Protein 3MX6 (pdb70)

Radius of gyration: 26.27 Å; Cα contacts (8 Å, |Δi|>4): 1427; chains: 2; bounding box: 50×67×69 Å

Sequence (519 aa):
SMIKIHTEKDFIKMRAAGKLAAETLDFITDHVKPNVTTNSSLNDLCHNFITSHNNAIPAPLNYKGFPKSICTSINHVVCHGIPNDKPLKNGDIVNIDVTVILDGWYGDTSRMYYVGDVAIKPKRLIQVTYDAMMKGIEVVRPGAKLGDIGYAIQSYAEKHNYSVVRDDYTGHGIGRVFHDKPSILNYGRNGTGLTLKEGMFFTVEPMINAGNYDTILSKLDGWTVTTRDKSLSAQFEHTIGVTKDGFEIFTLSPKKLDYPPYGSMIKIHTEKDFIKKMRAAGKLAAETLDFITDHVKPNVTTNSSLNDLCHNFITSHNAIPAPLNYKGFPKSICTSINHVVCHGIPNDKPLKNGDIVNIDVTVILDGWYGDTSRMYYVGDVAIKKPKRLIQVTYDAMMKGIEVVRPGAKLGDIGYAIQSYAEKHNYSVVRDYTGHGIGRVFHDKPSILNYGRNGTGLTLKKEGMFFTVEPMINAGNYDDTILSKLDGWTVTTRDKSLSAQFEHTIGVTKDGFEIFTLSPKKLDYPPY

Organism: Rickettsia prowazekii (strain Madrid E) (NCBI:txid272947)

CATH classification: 3.90.230.10

InterPro domains:
  IPR000994 Peptidase M24 [PF00557] (13-241)
  IPR001714 Peptidase M24, methionine aminopeptidase [PR00599] (68-81)
  IPR001714 Peptidase M24, methionine aminopeptidase [PR00599] (90-106)
  IPR001714 Peptidase M24, methionine aminopeptidase [PR00599] (160-172)
  IPR001714 Peptidase M24, methionine aminopeptidase [PR00599] (191-203)
  IPR002467 Peptidase M24A, methionine aminopeptidase, subfamily 1 [MF_01974] (3-250)
  IPR002467 Peptidase M24A, methionine aminopeptidase, subfamily 1 [PS00680] (166-184)
  IPR002467 Peptidase M24A, methionine aminopeptidase, subfamily 1 [TIGR00500] (3-249)
  IPR002467 Peptidase M24A, methionine aminopeptidase, subfamily 1 [cd01086] (13-249)
  IPR036005 Creatinase/aminopeptidase-like [G3DSA:3.90.230.10] (7-256)
  IPR036005 Creatinase/aminopeptidase-like [SSF55920] (3-252)

Nearest PDB structures (foldseek):
  3mr1-assembly2_B  TM=1.001E+00  e=4.201E-50  Rickettsia prowazekii
  5ypj-assembly1_A  TM=9.781E-01  e=6.450E-33  Mycobacterium tuberculosis H37Ra
  9f1d-assembly1_EA  TM=9.764E-01  e=9.109E-33  Homo sapiens
  4fli-assembly1_A  TM=9.781E-01  e=4.304E-32  Homo sapiens
  4u6w-assembly1_A  TM=9.760E-01  e=3.622E-32  Homo sapiens

Foldseek 3Di:
DPFDFADPVLVVVLLVQQQLQLVLVVVLQVVQEFFDFLQNSQVSSQCSQVVVVKAQPQPCPVYQPTRWAKAKWQFQTQHHTDNDTDHQAIKIKIWTWIADPLFIHTWIAIHHHHDHDDVVQVQRVLQLVLLVQLQFQFAFFWFLQSSLCSSQVSQVVVVKHWAFPAFKAWTGSDRHHDDTRGNHHDGPDHDTDDARTKIKRKIKIFNHYRDWDADPPPRGTIGHPVSTTIDIIMWIWGHHNGHIDTSNQNPVNPSHPPD/DDDFDFADPVLVVVLLVQQQLQLVLVVVLQVVQEFFDFLQVSQVSSQCSQVVVVKAQPQPCPVYQPTRWAKAKWQFQTQHHTDNDTDHQQIKIKIWTWIADPLFIWIKIAIHHYHDHDDVVQVQRVLQLVLLVQLQFVFAFFFFLQSSLCSSQVSQVVVVKGWAFPAFKAWTTSDRHHDDTRGNHHDGPDHDTDDARTKIKRKIKIFNHYRDWDADPPNRGTIGHPVSTTIYIIMWIWGHHNGHIDTSNQNPVNPSHDPD

Structure (mmCIF, N/CA/C/O backbone):
data_3MX6
#
_entry.id   3MX6
#
_cell.length_a   50.370
_cell.length_b   67.550
_cell.length_c   80.890
_cell.angle_alpha   90.000
_cell.angle_beta   97.429
_cell.angle_gamma   90.000
#
_symmetry.space_group_name_H-M   'P 1 21 1'
#
loop_
_entity.id
_entity.type
_entity.pdbx_description
1 polymer 'Methionine aminopeptidase'
2 non-polymer 'SODIUM ION'
3 non-polymer METHIONINE
4 non-polymer 'FE (III) ION'
5 water water
#
loop_
_atom_site.group_PDB
_atom_site.id
_atom_site.type_symbol
_atom_site.label_atom_id
_atom_site.label_alt_id
_atom_site.label_comp_id
_atom_site.label_asym_id
_atom_site.label_entity_id
_atom_site.label_seq_id
_atom_site.pdbx_PDB_ins_code
_atom_site.Cartn_x
_atom_site.Cartn_y
_atom_site.Cartn_z
_atom_site.occupancy
_atom_site.B_iso_or_equiv
_atom_site.auth_seq_id
_atom_site.auth_comp_id
_atom_site.auth_asym_id
_atom_site.auth_atom_id
_atom_site.pdbx_PDB_model_num
ATOM 1 N N . SER A 1 4 ? 29.758 16.206 45.03 1 68.422 0 SER A N 1
ATOM 2 C CA . SER A 1 4 ? 28.405 15.738 44.733 1 68.334 0 SER A CA 1
ATOM 3 C C . SER A 1 4 ? 28.345 15.164 43.32 1 61.283 0 SER A C 1
ATOM 4 O O . SER A 1 4 ? 28.908 15.748 42.396 1 59.716 0 SER A O 1
ATOM 7 N N . MET A 1 5 ? 27.649 14.028 43.165 1 52.467 1 MET A N 1
ATOM 8 C CA . MET A 1 5 ? 27.549 13.342 41.885 1 52.036 1 MET A CA 1
ATOM 9 C C . MET A 1 5 ? 26.33 13.782 41.071 1 42.539 1 MET A C 1
ATOM 10 O O . MET A 1 5 ? 26.019 13.184 40.041 1 40.22 1 MET A O 1
ATOM 15 N N . ILE A 1 6 ? 25.634 14.821 41.552 1 36.922 2 ILE A N 1
ATOM 16 C CA . ILE A 1 6 ? 24.589 15.476 40.783 1 28.124 2 ILE A CA 1
ATOM 17 C C . ILE A 1 6 ? 25.23 16.376 39.73 1 24.857 2 ILE A C 1
ATOM 18 O O . ILE A 1 6 ? 26.015 17.264 40.067 1 24.046 2 ILE A O 1
ATOM 23 N N . LYS A 1 7 ? 24.854 16.156 38.467 1 23.924 3 LYS A N 1
ATOM 24 C CA . LYS A 1 7 ? 25.423 16.895 37.354 1 23.134 3 LYS A CA 1
ATOM 25 C C . LYS A 1 7 ? 25.01 18.366 37.372 1 20.841 3 LYS A C 1
ATOM 26 O O . LYS A 1 7 ? 23.837 18.691 37.582 1 20.137 3 LYS A O 1
ATOM 32 N N . ILE A 1 8 ? 26.004 19.233 37.138 1 18.453 4 ILE A N 1
ATOM 33 C CA . ILE A 1 8 ? 25.819 20.669 37.027 1 17.267 4 ILE A CA 1
ATOM 34 C C . ILE A 1 8 ? 25.979 21.062 35.561 1 17.452 4 ILE A C 1
ATOM 35 O O . ILE A 1 8 ? 27.047 20.88 34.988 1 17.054 4 ILE A O 1
ATOM 40 N N . HIS A 1 9 ? 24.904 21.608 34.983 1 14.176 5 HIS A N 1
ATOM 41 C CA . HIS A 1 9 ? 24.835 21.968 33.577 1 15.324 5 HIS A CA 1
ATOM 42 C C . HIS A 1 9 ? 25.098 23.458 33.378 1 15.308 5 HIS A C 1
ATOM 43 O O . HIS A 1 9 ? 24.923 24.246 34.306 1 17.283 5 HIS A O 1
ATOM 50 N N . THR A 1 10 ? 25.517 23.839 32.163 1 15.964 6 THR A N 1
ATOM 51 C CA . THR A 1 10 ? 25.693 25.242 31.812 1 17.969 6 THR A CA 1
ATOM 52 C C . THR A 1 10 ? 24.664 25.689 30.774 1 17.009 6 THR A C 1
ATOM 53 O O . THR A 1 10 ? 23.85 24.888 30.318 1 15.253 6 THR A O 1
ATOM 57 N N . GLU A 1 11 ? 24.701 26.983 30.423 1 17.97 7 GLU A N 1
ATOM 58 C CA . GLU A 1 11 ? 23.687 27.601 29.577 1 16.937 7 GLU A CA 1
ATOM 59 C C . GLU A 1 11 ? 23.492 26.877 28.245 1 16.084 7 GLU A C 1
ATOM 60 O O . GLU A 1 11 ? 22.369 26.784 27.758 1 16.274 7 GLU A O 1
ATOM 66 N N . LYS A 1 12 ? 24.574 26.347 27.662 1 15.722 8 LYS A N 1
ATOM 67 C CA . LYS A 1 12 ? 24.467 25.627 26.401 1 15.807 8 LYS A CA 1
ATOM 68 C C . LYS A 1 12 ? 23.528 24.431 26.544 1 15.5 8 LYS A C 1
ATOM 69 O O . LYS A 1 12 ? 22.797 24.107 25.61 1 16.28 8 LYS A O 1
ATOM 75 N N . ASP A 1 13 ? 23.541 23.809 27.732 1 13.265 9 ASP A N 1
ATOM 76 C CA . ASP A 1 13 ? 22.711 22.647 28.018 1 12.837 9 ASP A CA 1
ATOM 77 C C . ASP A 1 13 ? 21.268 23.075 28.275 1 13.211 9 ASP A C 1
ATOM 78 O O . ASP A 1 13 ? 20.332 22.367 27.905 1 13.768 9 ASP A O 1
ATOM 83 N N . PHE A 1 14 ? 21.096 24.241 28.914 1 11.969 10 PHE A N 1
ATOM 84 C CA . PHE A 1 14 ? 19.773 24.813 29.098 1 11.686 10 PHE A CA 1
ATOM 85 C C . PHE A 1 14 ? 19.081 25.022 27.754 1 11.794 10 PHE A C 1
ATOM 86 O O . PHE A 1 14 ? 17.875 24.821 27.642 1 11.766 10 PHE A O 1
ATOM 94 N N . ILE A 1 15 ? 19.837 25.473 26.743 1 11.484 11 ILE A N 1
ATOM 95 C CA . ILE A 1 15 ? 19.266 25.731 25.432 1 11.197 11 ILE A CA 1
ATOM 96 C C . ILE A 1 15 ? 18.691 24.444 24.852 1 10.345 11 ILE A C 1
ATOM 97 O O . ILE A 1 15 ? 17.578 24.441 24.332 1 9.911 11 ILE A O 1
ATOM 102 N N . LYS A 1 16 ? 19.459 23.359 24.967 1 12.029 12 LYS A N 1
ATOM 103 C CA . LYS A 1 16 ? 19.045 22.053 24.477 1 13.511 12 LYS A CA 1
ATOM 104 C C . LYS A 1 16 ? 17.812 21.527 25.215 1 12.764 12 LYS A C 1
ATOM 105 O O . LYS A 1 16 ? 16.927 20.92 24.602 1 12.401 12 LYS A O 1
ATOM 111 N N . MET A 1 17 ? 17.754 21.768 26.533 1 11.464 13 MET A N 1
ATOM 112 C CA . MET A 1 17 ? 16.653 21.267 27.344 1 11.174 13 MET A CA 1
ATOM 113 C C . MET A 1 17 ? 15.37 22.053 27.091 1 10.736 13 MET A C 1
ATOM 114 O O . MET A 1 17 ? 14.28 21.484 27.134 1 11.275 13 MET A O 1
ATOM 119 N N . ARG A 1 18 ? 15.492 23.353 26.797 1 11.742 14 ARG A N 1
ATOM 120 C CA . ARG A 1 18 ? 14.341 24.136 26.366 1 11.062 14 ARG A CA 1
ATOM 121 C C . ARG A 1 18 ? 13.688 23.545 25.116 1 11.215 14 ARG A C 1
ATOM 122 O O . ARG A 1 18 ? 12.462 23.487 25.017 1 12.043 14 ARG A O 1
ATOM 130 N N . ALA A 1 19 ? 14.518 23.11 24.16 1 10.502 15 ALA A N 1
ATOM 131 C CA . ALA A 1 19 ? 14.022 22.583 22.899 1 11.02 15 ALA A CA 1
ATOM 132 C C . ALA A 1 19 ? 13.351 21.221 23.085 1 10.002 15 ALA A C 1
ATOM 133 O O . ALA A 1 19 ? 12.273 20.976 22.541 1 10.924 15 ALA A O 1
ATOM 135 N N . ALA A 1 20 ? 13.993 20.332 23.851 1 10.175 16 ALA A N 1
ATOM 136 C CA . ALA A 1 20 ? 13.41 19.023 24.122 1 9.439 16 ALA A CA 1
ATOM 137 C C . ALA A 1 20 ? 12.1 19.149 24.908 1 9.157 16 ALA A C 1
ATOM 138 O O . ALA A 1 20 ? 11.111 18.492 24.585 1 8.782 16 ALA A O 1
ATOM 140 N N . GLY A 1 21 ? 12.099 19.995 25.946 1 8.558 17 GLY A N 1
ATOM 141 C CA . GLY A 1 21 ? 10.901 20.213 26.742 1 8.616 17 GLY A CA 1
ATOM 142 C C . GLY A 1 21 ? 9.736 20.831 25.972 1 8.774 17 GLY A C 1
ATOM 143 O O . GLY A 1 21 ? 8.575 20.471 26.182 1 7.276 17 GLY A O 1
ATOM 144 N N . LYS A 1 22 ? 10.055 21.766 25.067 1 10.114 18 LYS A N 1
ATOM 145 C CA . LYS A 1 22 ? 9.035 22.4 24.251 1 9.709 18 LYS A CA 1
ATOM 146 C C . LYS A 1 22 ? 8.334 21.359 23.382 1 8.67 18 LYS A C 1
ATOM 147 O O . LYS A 1 22 ? 7.109 21.345 23.293 1 9.356 18 LYS A O 1
ATOM 153 N N . LEU A 1 23 ? 9.124 20.493 22.737 1 8.469 19 LEU A N 1
ATOM 154 C CA . LEU A 1 23 ? 8.58 19.447 21.886 1 8.086 19 LEU A CA 1
ATOM 155 C C . LEU A 1 23 ? 7.71 18.467 22.67 1 7.442 19 LEU A C 1
ATOM 156 O O . LEU A 1 23 ? 6.634 18.085 22.213 1 8.593 19 LEU A O 1
ATOM 161 N N . ALA A 1 24 ? 8.146 18.108 23.878 1 8.084 20 ALA A N 1
ATOM 162 C CA . ALA A 1 24 ? 7.341 17.251 24.737 1 7.392 20 ALA A CA 1
ATOM 163 C C . ALA A 1 24 ? 6.002 17.915 25.057 1 7.407 20 ALA A C 1
ATOM 164 O O . ALA A 1 24 ? 4.956 17.28 24.987 1 7.218 20 ALA A O 1
ATOM 166 N N . ALA A 1 25 ? 6.046 19.215 25.375 1 7.214 21 ALA A N 1
ATOM 167 C CA . ALA A 1 25 ? 4.847 19.963 25.699 1 7.632 21 ALA A CA 1
ATOM 168 C C . ALA A 1 25 ? 3.947 20.131 24.48 1 8.045 21 ALA A C 1
ATOM 169 O O . ALA A 1 25 ? 2.722 20.052 24.602 1 7.844 21 ALA A O 1
ATOM 171 N N . GLU A 1 26 ? 4.554 20.334 23.303 1 8.461 22 GLU A N 1
ATOM 172 C CA . GLU A 1 26 ? 3.798 20.407 22.06 1 8.415 22 GLU A CA 1
ATOM 173 C C . GLU A 1 26 ? 3.08 19.093 21.746 1 8.537 22 GLU A C 1
ATOM 174 O O . GLU A 1 26 ? 1.985 19.102 21.189 1 7.9 22 GLU A O 1
ATOM 180 N N . THR A 1 27 ? 3.683 17.961 22.13 1 8.127 23 THR A N 1
ATOM 181 C CA . THR A 1 27 ? 3.042 16.663 21.956 1 8.941 23 THR A CA 1
ATOM 182 C C . THR A 1 27 ? 1.748 16.594 22.758 1 7.974 23 THR A C 1
ATOM 183 O O . THR A 1 27 ? 0.728 16.169 22.23 1 8.317 23 THR A O 1
ATOM 187 N N . LEU A 1 28 ? 1.797 17.047 24.017 1 8.203 24 LEU A N 1
ATOM 188 C CA . LEU A 1 28 ? 0.62 17.076 24.87 1 7.76 24 LEU A CA 1
ATOM 189 C C . LEU A 1 28 ? -0.415 18.105 24.407 1 7.225 24 LEU A C 1
ATOM 190 O O . LEU A 1 28 ? -1.607 17.863 24.528 1 8.571 24 LEU A O 1
ATOM 195 N N . ASP A 1 29 ? 0.02 19.252 23.868 1 7.68 25 ASP A N 1
ATOM 196 C CA . ASP A 1 29 ? -0.943 20.182 23.283 1 8.116 25 ASP A CA 1
ATOM 197 C C . ASP A 1 29 ? -1.711 19.499 22.147 1 8.029 25 ASP A C 1
ATOM 198 O O . ASP A 1 29 ? -2.95 19.575 22.061 1 8.914 25 ASP A O 1
ATOM 203 N N . PHE A 1 30 ? -0.95 18.843 21.261 1 7.833 26 PHE A N 1
ATOM 204 C CA . PHE A 1 30 ? -1.502 18.164 20.095 1 8.793 26 PHE A CA 1
ATOM 205 C C . PHE A 1 30 ? -2.526 17.077 20.417 1 8.098 26 PHE A C 1
ATOM 206 O O . PHE A 1 30 ? -3.57 16.98 19.759 1 8.547 26 PHE A O 1
ATOM 214 N N . ILE A 1 31 ? -2.234 16.25 21.432 1 7.82 27 ILE A N 1
ATOM 215 C CA . ILE A 1 31 ? -3.087 15.113 21.75 1 7.362 27 ILE A CA 1
ATOM 216 C C . ILE A 1 31 ? -4.433 15.523 22.352 1 8.884 27 ILE A C 1
ATOM 217 O O . ILE A 1 31 ? -5.396 14.758 22.304 1 9.329 27 ILE A O 1
ATOM 222 N N . THR A 1 32 ? -4.491 16.733 22.928 1 8.961 28 THR A N 1
ATOM 223 C CA . THR A 1 32 ? -5.666 17.196 23.647 1 10.474 28 THR A CA 1
ATOM 224 C C . THR A 1 32 ? -6.974 16.885 22.922 1 11.69 28 THR A C 1
ATOM 225 O O . THR A 1 32 ? -7.856 16.262 23.504 1 11.57 28 THR A O 1
ATOM 229 N N . ASP A 1 33 ? -7.076 17.307 21.652 1 13.995 29 ASP A N 1
ATOM 230 C CA . ASP A 1 33 ? -8.322 17.211 20.905 1 17.119 29 ASP A CA 1
ATOM 231 C C . ASP A 1 33 ? -8.742 15.777 20.586 1 17.266 29 ASP A C 1
ATOM 232 O O . ASP A 1 33 ? -9.897 15.54 20.234 1 19.41 29 ASP A O 1
ATOM 237 N N . HIS A 1 34 ? -7.813 14.824 20.735 1 12.752 30 HIS A N 1
ATOM 238 C CA . HIS A 1 34 ? -8.085 13.43 20.434 1 11.934 30 HIS A CA 1
ATOM 239 C C . HIS A 1 34 ? -8.594 12.606 21.615 1 12.374 30 HIS A C 1
ATOM 240 O O . HIS A 1 34 ? -9.02 11.472 21.431 1 14.76 30 HIS A O 1
ATOM 247 N N . VAL A 1 35 ? -8.537 13.172 22.824 1 10.649 31 VAL A N 1
ATOM 248 C CA . VAL A 1 35 ? -8.987 12.488 24.021 1 10.671 31 VAL A CA 1
ATOM 249 C C . VAL A 1 35 ? -10.502 12.637 24.104 1 13.853 31 VAL A C 1
ATOM 250 O O . VAL A 1 35 ? -11.002 13.704 24.452 1 16.127 31 VAL A O 1
ATOM 254 N N . LYS A 1 36 ? -11.209 11.563 23.75 1 13.473 32 LYS A N 1
ATOM 255 C CA . LYS A 1 36 ? -12.66 11.558 23.72 1 15.869 32 LYS A CA 1
ATOM 256 C C . LYS A 1 36 ? -13.171 10.192 24.158 1 15.663 32 LYS A C 1
ATOM 257 O O . LYS A 1 36 ? -12.434 9.211 24.132 1 14.699 32 LYS A O 1
ATOM 263 N N . PRO A 1 37 ? -14.45 10.078 24.573 1 14.534 33 PRO A N 1
ATOM 264 C CA . PRO A 1 37 ? -15.045 8.774 24.821 1 14.407 33 PRO A CA 1
ATOM 265 C C . PRO A 1 37 ? -14.927 7.849 23.616 1 13.589 33 PRO A C 1
ATOM 266 O O . PRO A 1 37 ? -15.069 8.303 22.482 1 14.471 33 PRO A O 1
ATOM 270 N N . ASN A 1 38 ? -14.635 6.577 23.901 1 14.722 34 ASN A N 1
ATOM 271 C CA . ASN A 1 38 ? -14.54 5.5 22.925 1 17.194 34 ASN A CA 1
ATOM 272 C C . ASN A 1 38 ? -13.244 5.464 22.119 1 16.536 34 ASN A C 1
ATOM 273 O O . ASN A 1 38 ? -13.1 4.615 21.244 1 23.029 34 ASN A O 1
ATOM 278 N N . VAL A 1 39 ? -12.303 6.363 22.427 1 14.6 35 VAL A N 1
ATOM 279 C CA . VAL A 1 39 ? -10.957 6.294 21.883 1 13.645 35 VAL A CA 1
ATOM 280 C C . VAL A 1 39 ? -10.158 5.368 22.795 1 11.396 35 VAL A C 1
ATOM 281 O O . VAL A 1 39 ? -10.328 5.412 24.012 1 11.918 35 VAL A O 1
ATOM 285 N N . THR A 1 40 ? -9.281 4.543 22.216 1 11.085 36 THR A N 1
ATOM 286 C CA . THR A 1 40 ? -8.398 3.713 23.017 1 10.924 36 THR A CA 1
ATOM 287 C C . THR A 1 40 ? -7.075 4.421 23.3 1 9.87 36 THR A C 1
ATOM 288 O O . THR A 1 40 ? -6.637 5.277 22.528 1 9.573 36 THR A O 1
ATOM 292 N N . THR A 1 41 ? -6.428 4.041 24.406 1 8.935 37 THR A N 1
ATOM 293 C CA . THR A 1 41 ? -5.101 4.573 24.692 1 9.259 37 THR A CA 1
ATOM 294 C C . THR A 1 41 ? -4.096 4.127 23.636 1 7.81 37 THR A C 1
ATOM 295 O O . THR A 1 41 ? -3.123 4.829 23.377 1 7.095 37 THR A O 1
ATOM 299 N N . ASN A 1 42 ? -4.316 2.957 23.023 1 8.331 38 ASN A N 1
ATOM 300 C CA . ASN A 1 42 ? -3.476 2.542 21.906 1 8.244 38 ASN A CA 1
ATOM 301 C C . ASN A 1 42 ? -3.51 3.531 20.742 1 8.814 38 ASN A C 1
ATOM 302 O O . ASN A 1 42 ? -2.466 3.825 20.159 1 8.855 38 ASN A O 1
ATOM 307 N N . SER A 1 43 ? -4.693 4.058 20.408 1 9.101 39 SER A N 1
ATOM 308 C CA A SER A 1 43 ? -4.786 5.076 19.373 0.3 9.274 39 SER A CA 1
ATOM 309 C CA B SER A 1 43 ? -4.805 5.088 19.385 0.7 9.497 39 SER A CA 1
ATOM 310 C C . SER A 1 43 ? -4.025 6.343 19.762 1 9.573 39 SER A C 1
ATOM 311 O O . SER A 1 43 ? -3.375 6.949 18.913 1 10.027 39 SER A O 1
ATOM 316 N N . LEU A 1 44 ? -4.11 6.736 21.043 1 9.43 40 LEU A N 1
ATOM 317 C CA . LEU A 1 44 ? -3.401 7.918 21.513 1 7.74 40 LEU A CA 1
ATOM 318 C C . LEU A 1 44 ? -1.887 7.708 21.458 1 7.415 40 LEU A C 1
ATOM 319 O O . LEU A 1 44 ? -1.146 8.623 21.111 1 7.065 40 LEU A O 1
ATOM 324 N N . ASN A 1 45 ? -1.431 6.501 21.81 1 7.209 41 ASN A N 1
ATOM 325 C CA . ASN A 1 45 ? -0.023 6.153 21.684 1 7.05 41 ASN A CA 1
ATOM 326 C C . ASN A 1 45 ? 0.502 6.323 20.257 1 7.818 41 ASN A C 1
ATOM 327 O O . ASN A 1 45 ? 1.58 6.874 20.041 1 7.905 41 ASN A O 1
ATOM 332 N N . ASP A 1 46 ? -0.273 5.87 19.268 1 8.049 42 ASP A N 1
ATOM 333 C CA . ASP A 1 46 ? 0.152 5.942 17.88 1 8.104 42 ASP A CA 1
ATOM 334 C C . ASP A 1 46 ? 0.19 7.392 17.397 1 8.007 42 ASP A C 1
ATOM 335 O O . ASP A 1 46 ? 1.114 7.784 16.69 1 8.439 42 ASP A O 1
ATOM 340 N N . LEU A 1 47 ? -0.805 8.19 17.814 1 7.394 43 LEU A N 1
ATOM 341 C CA . LEU A 1 47 ? -0.827 9.607 17.493 1 7.737 43 LEU A CA 1
ATOM 342 C C . LEU A 1 47 ? 0.409 10.323 18.029 1 7.316 43 LEU A C 1
ATOM 343 O O . LEU A 1 47 ? 1.051 11.074 17.295 1 7.908 43 LEU A O 1
ATOM 348 N N . CYS A 1 48 ? 0.759 10.061 19.293 1 7.148 44 CYS A N 1
ATOM 349 C CA . CYS A 1 48 ? 1.92 10.68 19.916 1 6.619 44 CYS A CA 1
ATOM 350 C C . CYS A 1 48 ? 3.22 10.184 19.29 1 6.979 44 CYS A C 1
ATOM 351 O O . CYS A 1 48 ? 4.133 10.977 19.063 1 6.949 44 CYS A O 1
ATOM 354 N N . HIS A 1 49 ? 3.295 8.871 19.027 1 6.889 45 HIS A N 1
ATOM 355 C CA . HIS A 1 49 ? 4.49 8.292 18.426 1 7.251 45 HIS A CA 1
ATOM 356 C C . HIS A 1 49 ? 4.845 9.008 17.122 1 8.056 45 HIS A C 1
ATOM 357 O O . HIS A 1 49 ? 5.981 9.433 16.925 1 8.502 45 HIS A O 1
ATOM 364 N N . ASN A 1 50 ? 3.857 9.144 16.235 1 8.707 46 ASN A N 1
ATOM 365 C CA . ASN A 1 50 ? 4.102 9.701 14.914 1 10.307 46 ASN A CA 1
ATOM 366 C C . ASN A 1 50 ? 4.357 11.205 14.987 1 9.614 46 ASN A C 1
ATOM 367 O O . ASN A 1 50 ? 5.126 11.733 14.191 1 12.239 46 ASN A O 1
ATOM 372 N N . PHE A 1 51 ? 3.747 11.886 15.967 1 9.367 47 PHE A N 1
ATOM 373 C CA . PHE A 1 51 ? 4.045 13.289 16.205 1 9.274 47 PHE A CA 1
ATOM 374 C C . PHE A 1 51 ? 5.51 13.448 16.599 1 9.28 47 PHE A C 1
ATOM 375 O O . PHE A 1 51 ? 6.224 14.277 16.04 1 9.403 47 PHE A O 1
ATOM 383 N N . ILE A 1 52 ? 5.952 12.651 17.573 1 8.687 48 ILE A N 1
ATOM 384 C CA . ILE A 1 52 ? 7.319 12.748 18.064 1 8.506 48 ILE A CA 1
ATOM 385 C C . ILE A 1 52 ? 8.337 12.499 16.951 1 9.388 48 ILE A C 1
ATOM 386 O O . ILE A 1 52 ? 9.25 13.3 16.75 1 8.885 48 ILE A O 1
ATOM 391 N N . THR A 1 53 ? 8.175 11.393 16.215 1 9.907 49 THR A N 1
ATOM 392 C CA . THR A 1 53 ? 9.165 10.999 15.222 1 10.466 49 THR A CA 1
ATOM 393 C C . THR A 1 53 ? 9.176 11.945 14.023 1 10.608 49 THR A C 1
ATOM 394 O O . THR A 1 53 ? 10.229 12.17 13.429 1 11.05 49 THR A O 1
ATOM 398 N N . SER A 1 54 ? 8.019 12.545 13.707 1 10.648 50 SER A N 1
ATOM 399 C CA . SER A 1 54 ? 7.923 13.467 12.581 1 10.476 50 SER A CA 1
ATOM 400 C C . SER A 1 54 ? 8.562 14.812 12.915 1 11.712 50 SER A C 1
ATOM 401 O O . SER A 1 54 ? 8.737 15.653 12.029 1 12.864 50 SER A O 1
ATOM 404 N N . HIS A 1 55 ? 8.886 15.014 14.205 1 11.51 51 HIS A N 1
ATOM 405 C CA . HIS A 1 55 ? 9.618 16.184 14.66 1 12.761 51 HIS A CA 1
ATOM 406 C C . HIS A 1 55 ? 11.069 15.846 15.003 1 13.279 51 HIS A C 1
ATOM 407 O O . HIS A 1 55 ? 11.679 16.524 15.826 1 13.679 51 HIS A O 1
ATOM 414 N N . ASN A 1 56 ? 11.602 14.795 14.358 1 12.111 52 ASN A N 1
ATOM 415 C CA A ASN A 1 56 ? 13.021 14.484 14.438 0.5 13.917 52 ASN A CA 1
ATOM 416 C CA B ASN A 1 56 ? 13 14.398 14.426 0.5 13.975 52 ASN A CA 1
ATOM 417 C C . ASN A 1 56 ? 13.472 14.116 15.849 1 13.476 52 ASN A C 1
ATOM 418 O O . ASN A 1 56 ? 14.607 14.417 16.224 1 14.711 52 ASN A O 1
ATOM 427 N N . ALA A 1 57 ? 12.586 13.47 16.611 1 12.02 53 ALA A N 1
ATOM 428 C CA . ALA A 1 57 ? 12.86 13.097 17.985 1 10.733 53 ALA A CA 1
ATOM 429 C C . ALA A 1 57 ? 12.494 11.631 18.217 1 10.412 53 ALA A C 1
ATOM 430 O O . ALA A 1 57 ? 11.861 10.996 17.373 1 10.131 53 ALA A O 1
ATOM 432 N N . ILE A 1 58 ? 12.932 11.117 19.371 1 11.205 54 ILE A N 1
ATOM 433 C CA . ILE A 1 58 ? 12.685 9.751 19.797 1 11.613 54 ILE A CA 1
ATOM 434 C C . ILE A 1 58 ? 11.768 9.715 21.015 1 10.866 54 ILE A C 1
ATOM 435 O O . ILE A 1 58 ? 11.934 10.506 21.94 1 10.438 54 ILE A O 1
ATOM 440 N N . PRO A 1 59 ? 10.767 8.808 21.058 1 10.304 55 PRO A N 1
ATOM 441 C CA . PRO A 1 59 ? 10.021 8.56 22.281 1 9.775 55 PRO A CA 1
ATOM 442 C C . PRO A 1 59 ? 10.827 7.729 23.273 1 9.161 55 PRO A C 1
ATOM 443 O O . PRO A 1 59 ? 11.008 6.526 23.095 1 8.537 55 PRO A O 1
ATOM 447 N N . ALA A 1 60 ? 11.267 8.389 24.346 1 8.828 56 ALA A N 1
ATOM 448 C CA . ALA A 1 60 ? 12.125 7.764 25.335 1 8.741 56 ALA A CA 1
ATOM 449 C C . ALA A 1 60 ? 11.533 6.497 25.959 1 8.67 56 ALA A C 1
ATOM 450 O O . ALA A 1 60 ? 12.291 5.583 26.279 1 8.727 56 ALA A O 1
ATOM 452 N N . PRO A 1 61 ? 10.202 6.399 26.21 1 7.731 57 PRO A N 1
ATOM 453 C CA . PRO A 1 61 ? 9.649 5.203 26.836 1 7.722 57 PRO A CA 1
ATOM 454 C C . PRO A 1 61 ? 9.778 3.923 26.016 1 6.975 57 PRO A C 1
ATOM 455 O O . PRO A 1 61 ? 9.771 2.835 26.591 1 7.645 57 PRO A O 1
ATOM 459 N N . LEU A 1 62 ? 9.892 4.05 24.688 1 7.365 58 LEU A N 1
ATOM 460 C CA . LEU A 1 62 ? 9.818 2.89 23.809 1 7.403 58 LEU A CA 1
ATOM 461 C C . LEU A 1 62 ? 10.998 1.945 24.041 1 7.737 58 LEU A C 1
ATOM 462 O O . LEU A 1 62 ? 12.157 2.295 23.788 1 7.726 58 LEU A O 1
ATOM 467 N N . ASN A 1 63 ? 10.662 0.753 24.556 1 8.252 59 ASN A N 1
ATOM 468 C CA . ASN A 1 63 ? 11.604 -0.266 25.002 1 8.942 59 ASN A CA 1
ATOM 469 C C . ASN A 1 63 ? 12.566 0.171 26.107 1 8.826 59 ASN A C 1
ATOM 470 O O . ASN A 1 63 ? 13.615 -0.448 26.301 1 8.842 59 ASN A O 1
ATOM 475 N N . TYR A 1 64 ? 12.203 1.222 26.855 1 8.347 60 TYR A N 1
ATOM 476 C CA . TYR A 1 64 ? 12.925 1.573 28.064 1 8.477 60 TYR A CA 1
ATOM 477 C C . TYR A 1 64 ? 12.687 0.511 29.132 1 8.478 60 TYR A C 1
ATOM 478 O O . TYR A 1 64 ? 11.563 0.317 29.579 1 7.184 60 TYR A O 1
ATOM 487 N N . LYS A 1 65 ? 13.748 -0.232 29.479 1 8.935 61 LYS A N 1
ATOM 488 C CA . LYS A 1 65 ? 13.62 -1.37 30.371 1 10.648 61 LYS A CA 1
ATOM 489 C C . LYS A 1 65 ? 12.495 -2.31 29.925 1 10.339 61 LYS A C 1
ATOM 490 O O . LYS A 1 65 ? 11.809 -2.921 30.749 1 11.551 61 LYS A O 1
ATOM 496 N N . GLY A 1 66 ? 12.33 -2.434 28.603 1 9.981 62 GLY A N 1
ATOM 497 C CA . GLY A 1 66 ? 11.322 -3.303 28.018 1 9.321 62 GLY A CA 1
ATOM 498 C C . GLY A 1 66 ? 9.908 -2.739 27.878 1 9.873 62 GLY A C 1
ATOM 499 O O . GLY A 1 66 ? 9.029 -3.438 27.377 1 9.797 62 GLY A O 1
ATOM 500 N N . PHE A 1 67 ? 9.678 -1.491 28.307 1 9.139 63 PHE A N 1
ATOM 501 C CA . PHE A 1 67 ? 8.355 -0.885 28.181 1 8.573 63 PHE A CA 1
ATOM 502 C C . PHE A 1 67 ? 7.862 -0.956 26.738 1 8.6 63 PHE A C 1
ATOM 503 O O . PHE A 1 67 ? 8.596 -0.637 25.808 1 8.739 63 PHE A O 1
ATOM 511 N N . PRO A 1 68 ? 6.626 -1.453 26.49 1 8.978 64 PRO A N 1
ATOM 512 C CA . PRO A 1 68 ? 6.217 -1.828 25.141 1 8.573 64 PRO A CA 1
ATOM 513 C C . PRO A 1 68 ? 5.59 -0.742 24.263 1 7.84 64 PRO A C 1
ATOM 514 O O . PRO A 1 68 ? 5.171 -1.047 23.147 1 7.559 64 PRO A O 1
ATOM 518 N N . LYS A 1 69 ? 5.503 0.502 24.751 1 7.314 65 LYS A N 1
ATOM 519 C CA . LYS A 1 69 ? 4.831 1.57 24.023 1 7.379 65 LYS A CA 1
ATOM 520 C C . LYS A 1 69 ? 5.619 2.874 24.101 1 7.557 65 LYS A C 1
ATOM 521 O O . LYS A 1 69 ? 6.691 2.914 24.704 1 7.625 65 LYS A O 1
ATOM 527 N N . SER A 1 70 ? 5.107 3.923 23.442 1 7.163 66 SER A N 1
ATOM 528 C CA . SER A 1 70 ? 5.856 5.155 23.261 1 6.493 66 SER A CA 1
ATOM 529 C C . SER A 1 70 ? 5.507 6.239 24.279 1 6.706 66 SER A C 1
ATOM 530 O O . SER A 1 70 ? 6.273 7.184 24.436 1 7.561 66 SER A O 1
ATOM 533 N N . ILE A 1 71 ? 4.347 6.101 24.938 1 6.019 67 ILE A N 1
ATOM 534 C CA . ILE A 1 71 ? 3.906 6.97 26.021 1 6.534 67 ILE A CA 1
ATOM 535 C C . ILE A 1 71 ? 3.346 6.116 27.162 1 6.859 67 ILE A C 1
ATOM 536 O O . ILE A 1 71 ? 3.078 4.931 26.959 1 6.828 67 ILE A O 1
ATOM 541 N N . CYS A 1 72 ? 3.144 6.728 28.343 1 7.713 68 CYS A N 1
ATOM 542 C CA . CYS A 1 72 ? 2.389 6.108 29.425 1 8.659 68 CYS A CA 1
ATOM 543 C C . CYS A 1 72 ? 1.008 6.756 29.446 1 8.459 68 CYS A C 1
ATOM 544 O O . CYS A 1 72 ? 0.888 7.971 29.278 1 9.566 68 CYS A O 1
ATOM 547 N N . THR A 1 73 ? -0.02 5.923 29.62 1 8.058 69 THR A N 1
ATOM 548 C CA . THR A 1 73 ? -1.397 6.367 29.77 1 8.035 69 THR A CA 1
ATOM 549 C C . THR A 1 73 ? -2.01 5.695 30.998 1 8.797 69 THR A C 1
ATOM 550 O O . THR A 1 73 ? -2.189 4.479 31.015 1 8.934 69 THR A O 1
ATOM 554 N N . SER A 1 74 ? -2.351 6.502 32.014 1 8.046 70 SER A N 1
ATOM 555 C CA . SER A 1 74 ? -2.822 6.015 33.303 1 8.185 70 SER A CA 1
ATOM 556 C C . SER A 1 74 ? -4.242 6.514 33.571 1 8.949 70 SER A C 1
ATOM 557 O O . SER A 1 74 ? -4.479 7.717 33.725 1 8.383 70 SER A O 1
ATOM 560 N N . ILE A 1 75 ? -5.19 5.573 33.617 1 8.992 71 ILE A N 1
ATOM 561 C CA . ILE A 1 75 ? -6.601 5.88 33.78 1 11.293 71 ILE A CA 1
ATOM 562 C C . ILE A 1 75 ? -7.077 5.664 35.218 1 11.378 71 ILE A C 1
ATOM 563 O O . ILE A 1 75 ? -6.775 4.633 35.817 1 12.483 71 ILE A O 1
ATOM 568 N N . ASN A 1 76 ? -7.845 6.633 35.742 1 10.777 72 ASN A N 1
ATOM 569 C CA . ASN A 1 76 ? -8.547 6.513 37.017 1 11.873 72 ASN A CA 1
ATOM 570 C C . ASN A 1 76 ? -7.655 6.084 38.188 1 11.644 72 ASN A C 1
ATOM 571 O O . ASN A 1 76 ? -6.828 6.874 38.638 1 12.69 72 ASN A O 1
ATOM 576 N N . HIS A 1 77 ? -7.816 4.85 38.692 1 12.267 73 HIS A N 1
ATOM 577 C CA . HIS A 1 77 ? -7.074 4.397 39.861 1 11.123 73 HIS A CA 1
ATOM 578 C C . HIS A 1 77 ? -5.655 3.936 39.534 1 10.438 73 HIS A C 1
ATOM 579 O O . HIS A 1 77 ? -4.903 3.554 40.43 1 10.443 73 HIS A O 1
ATOM 586 N N . VAL A 1 78 ? -5.282 3.983 38.252 1 10.055 74 VAL A N 1
ATOM 587 C CA . VAL A 1 78 ? -3.894 3.787 37.868 1 9.072 74 VAL A CA 1
ATOM 588 C C . VAL A 1 78 ? -3.115 5.028 38.293 1 9.187 74 VAL A C 1
ATOM 589 O O . VAL A 1 78 ? -3.492 6.153 37.965 1 9.539 74 VAL A O 1
ATOM 593 N N . VAL A 1 79 ? -2.018 4.794 39.016 1 9.733 75 VAL A N 1
ATOM 594 C CA . VAL A 1 79 ? -1.209 5.857 39.596 1 9.972 75 VAL A CA 1
ATOM 595 C C . VAL A 1 79 ? -0.195 6.385 38.587 1 10.126 75 VAL A C 1
ATOM 596 O O . VAL A 1 79 ? -0.016 7.591 38.437 1 10.192 75 VAL A O 1
ATOM 600 N N . CYS A 1 80 ? 0.505 5.461 37.932 1 9.787 76 CYS A N 1
ATOM 601 C CA . CYS A 1 80 ? 1.522 5.821 36.963 1 10.155 76 CYS A CA 1
ATOM 602 C C . CYS A 1 80 ? 1.912 4.612 36.12 1 9.709 76 CYS A C 1
ATOM 603 O O . CYS A 1 80 ? 1.624 3.472 36.487 1 9.182 76 CYS A O 1
ATOM 606 N N . HIS A 1 81 ? 2.577 4.909 34.994 1 10.234 77 HIS A N 1
ATOM 607 C CA . HIS A 1 81 ? 3.186 3.923 34.119 1 10.926 77 HIS A CA 1
ATOM 608 C C . HIS A 1 81 ? 2.188 2.982 33.456 1 10.05 77 HIS A C 1
ATOM 609 O O . HIS A 1 81 ? 2.545 1.874 33.072 1 10.318 77 HIS A O 1
ATOM 616 N N . GLY A 1 82 ? 0.94 3.435 33.284 1 9.452 78 GLY A N 1
ATOM 617 C CA . GLY A 1 82 ? -0.034 2.633 32.566 1 8.946 78 GLY A CA 1
ATOM 618 C C . GLY A 1 82 ? 0.4 2.397 31.121 1 8.995 78 GLY A C 1
ATOM 619 O O . GLY A 1 82 ? 1.042 3.262 30.514 1 7.835 78 GLY A O 1
ATOM 620 N N . ILE A 1 83 ? 0.047 1.217 30.596 1 7.601 79 ILE A N 1
ATOM 621 C CA . ILE A 1 83 ? 0.454 0.797 29.267 1 8.689 79 ILE A CA 1
ATOM 622 C C . ILE A 1 83 ? -0.71 0.975 28.303 1 8.386 79 ILE A C 1
ATOM 623 O O . ILE A 1 83 ? -1.785 0.403 28.505 1 8.24 79 ILE A O 1
ATOM 628 N N . PRO A 1 84 ? -0.54 1.766 27.22 1 8.204 80 PRO A N 1
ATOM 629 C CA . PRO A 1 84 ? -1.571 1.851 26.198 1 8.218 80 PRO A CA 1
ATOM 630 C C . PRO A 1 84 ? -2.108 0.479 25.793 1 8.226 80 PRO A C 1
ATOM 631 O O . PRO A 1 84 ? -1.347 -0.469 25.604 1 7.938 80 PRO A O 1
ATOM 635 N N . ASN A 1 85 ? -3.435 0.396 25.651 1 8.696 81 ASN A N 1
ATOM 636 C CA . ASN A 1 85 ? -4.102 -0.854 25.328 1 9.58 81 ASN A CA 1
ATOM 637 C C . ASN A 1 85 ? -5.386 -0.586 24.542 1 9.684 81 ASN A C 1
ATOM 638 O O . ASN A 1 85 ? -5.644 0.545 24.127 1 9.185 81 ASN A O 1
ATOM 643 N N . ASP A 1 86 ? -6.143 -1.659 24.28 1 11.158 82 ASP A N 1
ATOM 644 C CA . ASP A 1 86 ? -7.306 -1.601 23.412 1 11.895 82 ASP A CA 1
ATOM 645 C C . ASP A 1 86 ? -8.631 -1.296 24.104 1 12.378 82 ASP A C 1
ATOM 646 O O . ASP A 1 86 ? -9.685 -1.394 23.477 1 10.687 82 ASP A O 1
ATOM 651 N N . LYS A 1 87 ? -8.59 -0.92 25.388 1 13.351 83 LYS A N 1
ATOM 652 C CA . LYS A 1 87 ? -9.817 -0.626 26.11 1 14.022 83 LYS A CA 1
ATOM 653 C C . LYS A 1 87 ? -10.311 0.764 25.729 1 13.659 83 LYS A C 1
ATOM 654 O O . LYS A 1 87 ? -9.542 1.72 25.74 1 14.104 83 LYS A O 1
ATOM 660 N N . PRO A 1 88 ? -11.603 0.92 25.362 1 13.429 84 PRO A N 1
ATOM 661 C CA . PRO A 1 88 ? -12.153 2.246 25.11 1 13.865 84 PRO A CA 1
ATOM 662 C C . PRO A 1 88 ? -12.209 3.106 26.37 1 13.404 84 PRO A C 1
ATOM 663 O O . PRO A 1 88 ? -12.618 2.623 27.426 1 14.957 84 PRO A O 1
ATOM 667 N N . LEU A 1 89 ? -11.778 4.367 26.245 1 13.381 85 LEU A N 1
ATOM 668 C CA . LEU A 1 89 ? -11.96 5.346 27.304 1 13.264 85 LEU A CA 1
ATOM 669 C C . LEU A 1 89 ? -13.462 5.579 27.442 1 13.662 85 LEU A C 1
ATOM 670 O O . LEU A 1 89 ? -14.18 5.562 26.445 1 14.309 85 LEU A O 1
ATOM 675 N N . LYS A 1 90 ? -13.924 5.749 28.686 1 13.769 86 LYS A N 1
ATOM 676 C CA . LYS A 1 90 ? -15.346 5.877 28.971 1 15.793 86 LYS A CA 1
ATOM 677 C C . LYS A 1 90 ? -15.633 7.285 29.48 1 14.731 86 LYS A C 1
ATOM 678 O O . LYS A 1 90 ? -14.802 7.886 30.155 1 12.965 86 LYS A O 1
ATOM 684 N N . ASN A 1 91 ? -16.817 7.801 29.136 1 15.596 87 ASN A N 1
ATOM 685 C CA . ASN A 1 91 ? -17.309 9.047 29.697 1 16.032 87 ASN A CA 1
ATOM 686 C C . ASN A 1 91 ? -17.138 9.023 31.213 1 13.57 87 ASN A C 1
ATOM 687 O O . ASN A 1 91 ? -17.527 8.052 31.866 1 14.377 87 ASN A O 1
ATOM 692 N N . GLY A 1 92 ? -16.538 10.088 31.764 1 12.975 88 GLY A N 1
ATOM 693 C CA . GLY A 1 92 ? -16.308 10.179 33.196 1 12.784 88 GLY A CA 1
ATOM 694 C C . GLY A 1 92 ? -14.912 9.776 33.668 1 12.346 88 GLY A C 1
ATOM 695 O O . GLY A 1 92 ? -14.526 10.078 34.801 1 12.524 88 GLY A O 1
ATOM 696 N N . ASP A 1 93 ? -14.172 9.071 32.807 1 11.993 89 ASP A N 1
ATOM 697 C CA . ASP A 1 93 ? -12.8 8.702 33.117 1 11.344 89 ASP A CA 1
ATOM 698 C C . ASP A 1 93 ? -11.903 9.937 33.186 1 10.415 89 ASP A C 1
ATOM 699 O O . ASP A 1 93 ? -12.174 10.959 32.545 1 9.441 89 ASP A O 1
ATOM 704 N N . ILE A 1 94 ? -10.809 9.796 33.943 1 10.219 90 ILE A N 1
ATOM 705 C CA . ILE A 1 94 ? -9.706 10.74 33.893 1 9.976 90 ILE A CA 1
ATOM 706 C C . ILE A 1 94 ? -8.484 9.958 33.43 1 9.34 90 ILE A C 1
ATOM 707 O O . ILE A 1 94 ? -8.348 8.776 33.738 1 9.135 90 ILE A O 1
ATOM 712 N N . VAL A 1 95 ? -7.603 10.627 32.685 1 8.56 91 VAL A N 1
ATOM 713 C CA . VAL A 1 95 ? -6.397 9.97 32.209 1 8.249 91 VAL A CA 1
ATOM 714 C C . VAL A 1 95 ? -5.197 10.905 32.257 1 8.551 91 VAL A C 1
ATOM 715 O O . VAL A 1 95 ? -5.301 12.063 31.853 1 9.206 91 VAL A O 1
ATOM 719 N N . ASN A 1 96 ? -4.071 10.37 32.762 1 7.566 92 ASN A N 1
ATOM 720 C CA . ASN A 1 96 ? -2.763 10.988 32.607 1 7.284 92 ASN A CA 1
ATOM 721 C C . ASN A 1 96 ? -2.096 10.505 31.32 1 6.91 92 ASN A C 1
ATOM 722 O O . ASN A 1 96 ? -2.043 9.305 31.054 1 5.877 92 ASN A O 1
ATOM 727 N N . ILE A 1 97 ? -1.614 11.462 30.528 1 6.542 93 ILE A N 1
ATOM 728 C CA . ILE A 1 97 ? -0.792 11.161 29.369 1 6.882 93 ILE A CA 1
ATOM 729 C C . ILE A 1 97 ? 0.594 11.704 29.68 1 7.489 93 ILE A C 1
ATOM 730 O O . ILE A 1 97 ? 0.737 12.903 29.908 1 6.831 93 ILE A O 1
ATOM 735 N N . ASP A 1 98 ? 1.591 10.809 29.652 1 7.5 94 ASP A N 1
ATOM 736 C CA . ASP A 1 98 ? 2.948 11.129 30.05 1 8.108 94 ASP A CA 1
ATOM 737 C C . ASP A 1 98 ? 3.886 10.876 28.873 1 8.484 94 ASP A C 1
ATOM 738 O O . ASP A 1 98 ? 3.981 9.748 28.382 1 8.175 94 ASP A O 1
ATOM 743 N N . VAL A 1 99 ? 4.546 11.958 28.426 1 8.112 95 VAL A N 1
ATOM 744 C CA . VAL A 1 99 ? 5.437 11.951 27.278 1 8.508 95 VAL A CA 1
ATOM 745 C C . VAL A 1 99 ? 6.861 12.222 27.74 1 7.914 95 VAL A C 1
ATOM 746 O O . VAL A 1 99 ? 7.079 13.04 28.638 1 9.332 95 VAL A O 1
ATOM 750 N N . THR A 1 100 ? 7.813 11.505 27.139 1 6.347 96 THR A N 1
ATOM 751 C CA . THR A 1 100 ? 9.21 11.906 27.176 1 6.633 96 THR A CA 1
ATOM 752 C C . THR A 1 100 ? 9.783 11.774 25.765 1 6.652 96 THR A C 1
ATOM 753 O O . THR A 1 100 ? 9.649 10.732 25.117 1 6.726 96 THR A O 1
ATOM 757 N N . VAL A 1 101 ? 10.414 12.859 25.302 1 7.757 97 VAL A N 1
ATOM 758 C CA . VAL A 1 101 ? 11.092 12.868 24.019 1 8.13 97 VAL A CA 1
ATOM 759 C C . VAL A 1 101 ? 12.595 12.997 24.231 1 9.027 97 VAL A C 1
ATOM 760 O O . VAL A 1 101 ? 13.027 13.557 25.231 1 8.641 97 VAL A O 1
ATOM 764 N N . ILE A 1 102 ? 13.363 12.455 23.277 1 9.182 98 ILE A N 1
ATOM 765 C CA . ILE A 1 102 ? 14.795 12.696 23.192 1 9.421 98 ILE A CA 1
ATOM 766 C C . ILE A 1 102 ? 15.052 13.499 21.916 1 10.089 98 ILE A C 1
ATOM 767 O O . ILE A 1 102 ? 14.741 13.047 20.816 1 10.227 98 ILE A O 1
ATOM 772 N N . LEU A 1 103 ? 15.627 14.693 22.079 1 9.97 99 LEU A N 1
ATOM 773 C CA . LEU A 1 103 ? 15.866 15.602 20.97 1 9.579 99 LEU A CA 1
ATOM 774 C C . LEU A 1 103 ? 17.329 16.016 21.024 1 10.776 99 LEU A C 1
ATOM 775 O O . LEU A 1 103 ? 17.758 16.673 21.972 1 10.833 99 LEU A O 1
ATOM 780 N N . ASP A 1 104 ? 18.085 15.587 20.009 1 12.737 100 ASP A N 1
ATOM 781 C CA . ASP A 1 104 ? 19.526 15.783 19.965 1 15.861 100 ASP A CA 1
ATOM 782 C C . ASP A 1 104 ? 20.206 15.337 21.257 1 15.671 100 ASP A C 1
ATOM 783 O O . ASP A 1 104 ? 21.129 15.985 21.735 1 16.216 100 ASP A O 1
ATOM 788 N N . GLY A 1 105 ? 19.732 14.218 21.824 1 13.729 101 GLY A N 1
ATOM 789 C CA . GLY A 1 105 ? 20.356 13.608 22.986 1 13.173 101 GLY A CA 1
ATOM 790 C C . GLY A 1 105 ? 19.895 14.103 24.357 1 12.203 101 GLY A C 1
ATOM 791 O O . GLY A 1 105 ? 20.385 13.605 25.366 1 12.974 101 GLY A O 1
ATOM 792 N N . TRP A 1 106 ? 18.955 15.06 24.391 1 11.382 102 TRP A N 1
ATOM 793 C CA . TRP A 1 106 ? 18.448 15.607 25.642 1 10.769 102 TRP A CA 1
ATOM 794 C C . TRP A 1 106 ? 16.983 15.226 25.85 1 10.481 102 TRP A C 1
ATOM 795 O O . TRP A 1 106 ? 16.22 15.188 24.891 1 10.074 102 TRP A O 1
ATOM 806 N N . TYR A 1 107 ? 16.625 14.927 27.109 1 10.011 103 TYR A N 1
ATOM 807 C CA . TYR A 1 107 ? 15.317 14.388 27.458 1 10.199 103 TYR A CA 1
ATOM 808 C C . TYR A 1 107 ? 14.379 15.467 27.994 1 10.617 103 TYR A C 1
ATOM 809 O O . TYR A 1 107 ? 14.762 16.253 28.857 1 10.946 103 TYR A O 1
ATOM 818 N N . GLY A 1 108 ? 13.152 15.502 27.459 1 9.086 104 GLY A N 1
ATOM 819 C CA . GLY A 1 108 ? 12.097 16.377 27.94 1 9.158 104 GLY A CA 1
ATOM 820 C C . GLY A 1 108 ? 10.901 15.544 28.4 1 8.271 104 GLY A C 1
ATOM 821 O O . GLY A 1 108 ? 10.321 14.825 27.602 1 7.999 104 GLY A O 1
ATOM 822 N N . ASP A 1 109 ? 10.539 15.672 29.683 1 8.133 105 ASP A N 1
ATOM 823 C CA . ASP A 1 109 ? 9.59 14.781 30.334 1 7.636 105 ASP A CA 1
ATOM 824 C C . ASP A 1 109 ? 8.434 15.574 30.94 1 7.238 105 ASP A C 1
ATOM 825 O O . ASP A 1 109 ? 8.649 16.42 31.806 1 7.451 105 ASP A O 1
ATOM 830 N N . THR A 1 110 ? 7.198 15.298 30.502 1 6.904 106 THR A N 1
ATOM 831 C CA . THR A 1 110 ? 6.059 16.049 31.016 1 6.765 106 THR A CA 1
ATOM 832 C C . THR A 1 110 ? 4.778 15.23 30.881 1 6.663 106 THR A C 1
ATOM 833 O O . THR A 1 110 ? 4.649 14.43 29.96 1 6.088 106 THR A O 1
ATOM 837 N N . SER A 1 111 ? 3.85 15.429 31.828 1 6.599 107 SER A N 1
ATOM 838 C CA . SER A 1 111 ? 2.546 14.796 31.77 1 6.386 107 SER A CA 1
ATOM 839 C C . SER A 1 111 ? 1.455 15.76 32.22 1 6.97 107 SER A C 1
ATOM 840 O O . SER A 1 111 ? 1.712 16.71 32.966 1 7.075 107 SER A O 1
ATOM 843 N N . ARG A 1 112 ? 0.23 15.479 31.764 1 7.331 108 ARG A N 1
ATOM 844 C CA . ARG A 1 112 ? -0.941 16.241 32.17 1 7.797 108 ARG A CA 1
ATOM 845 C C . ARG A 1 112 ? -2.137 15.309 32.308 1 7.955 108 ARG A C 1
ATOM 846 O O . ARG A 1 112 ? -2.145 14.232 31.721 1 8.674 108 ARG A O 1
ATOM 854 N N . MET A 1 113 ? -3.131 15.757 33.082 1 7.84 109 MET A N 1
ATOM 855 C CA . MET A 1 113 ? -4.405 15.073 33.239 1 7.499 109 MET A CA 1
ATOM 856 C C . MET A 1 113 ? -5.418 15.573 32.218 1 7.658 109 MET A C 1
ATOM 857 O O . MET A 1 113 ? -5.448 16.76 31.889 1 7.742 109 MET A O 1
ATOM 862 N N . TYR A 1 114 ? -6.28 14.654 31.771 1 7.958 110 TYR A N 1
ATOM 863 C CA . TYR A 1 114 ? -7.268 14.95 30.752 1 8.206 110 TYR A CA 1
ATOM 864 C C . TYR A 1 114 ? -8.608 14.404 31.225 1 8.308 110 TYR A C 1
ATOM 865 O O . TYR A 1 114 ? -8.667 13.324 31.803 1 8.707 110 TYR A O 1
ATOM 874 N N . TYR A 1 115 ? -9.666 15.17 30.948 1 10.094 111 TYR A N 1
ATOM 875 C CA . TYR A 1 115 ? -11.031 14.702 31.089 1 10.861 111 TYR A CA 1
ATOM 876 C C . TYR A 1 115 ? -11.449 13.843 29.895 1 10.908 111 TYR A C 1
ATOM 877 O O . TYR A 1 115 ? -11.173 14.207 28.753 1 11.226 111 TYR A O 1
ATOM 886 N N . VAL A 1 116 ? -12.194 12.761 30.161 1 10.899 112 VAL A N 1
ATOM 887 C CA . VAL A 1 116 ? -12.86 12.01 29.109 1 11.047 112 VAL A CA 1
ATOM 888 C C . VAL A 1 116 ? -14.348 12.333 29.189 1 11.99 112 VAL A C 1
ATOM 889 O O . VAL A 1 116 ? -15.018 11.892 30.113 1 12.879 112 VAL A O 1
ATOM 893 N N . GLY A 1 117 ? -14.841 13.115 28.226 1 15.085 113 GLY A N 1
ATOM 894 C CA . GLY A 1 117 ? -16.228 13.55 28.237 1 16.644 113 GLY A CA 1
ATOM 895 C C . GLY A 1 117 ? -16.543 14.402 29.462 1 17.472 113 GLY A C 1
ATOM 896 O O . GLY A 1 117 ? -15.758 15.282 29.82 1 18.1 113 GLY A O 1
ATOM 897 N N . ASP A 1 118 ? -17.691 14.121 30.093 1 17.428 114 ASP A N 1
ATOM 898 C CA . ASP A 1 118 ? -18.143 14.847 31.271 1 20.53 114 ASP A CA 1
ATOM 899 C C . ASP A 1 118 ? -17.661 14.165 32.546 1 18.169 114 ASP A C 1
ATOM 900 O O . ASP A 1 118 ? -18.006 13.013 32.811 1 21.032 114 ASP A O 1
ATOM 905 N N . VAL A 1 119 ? -16.868 14.896 33.335 1 16.983 115 VAL A N 1
ATOM 906 C CA . VAL A 1 119 ? -16.278 14.367 34.552 1 16.661 115 VAL A CA 1
ATOM 907 C C . VAL A 1 119 ? -16.938 14.969 35.79 1 16.005 115 VAL A C 1
ATOM 908 O O . VAL A 1 119 ? -17.304 16.147 35.795 1 17.066 115 VAL A O 1
ATOM 912 N N . ALA A 1 120 ? -17.071 14.144 36.831 1 15.458 116 ALA A N 1
ATOM 913 C CA . ALA A 1 120 ? -17.72 14.539 38.071 1 18.187 116 ALA A CA 1
ATOM 914 C C . ALA A 1 120 ? -16.87 15.5 38.902 1 19.007 116 ALA A C 1
ATOM 915 O O . ALA A 1 120 ? -15.67 15.657 38.679 1 17.932 116 ALA A O 1
ATOM 917 N N . ILE A 1 121 ? -17.508 16.126 39.894 1 19.314 117 ILE A N 1
ATOM 918 C CA . ILE A 1 121 ? -16.857 17.168 40.671 1 18.981 117 ILE A CA 1
ATOM 919 C C . ILE A 1 121 ? -15.631 16.677 41.441 1 17.306 117 ILE A C 1
ATOM 920 O O . ILE A 1 121 ? -14.607 17.362 41.47 1 18.779 117 ILE A O 1
ATOM 925 N N . LYS A 1 122 ? -15.724 15.496 42.063 1 17.138 118 LYS A N 1
ATOM 926 C CA . LYS A 1 122 ? -14.67 15.014 42.941 1 16.473 118 LYS A CA 1
ATOM 927 C C . LYS A 1 122 ? -13.389 14.685 42.169 1 15.061 118 LYS A C 1
ATOM 928 O O . LYS A 1 122 ? -12.308 15.085 42.597 1 14.89 118 LYS A O 1
ATOM 934 N N . PRO A 1 123 ? -13.449 13.973 41.016 1 13.729 119 PRO A N 1
ATOM 935 C CA . PRO A 1 123 ? -12.271 13.831 40.165 1 14.07 119 PRO A CA 1
ATOM 936 C C . PRO A 1 123 ? -11.661 15.162 39.736 1 12.949 119 PRO A C 1
ATOM 937 O O . PRO A 1 123 ? -10.436 15.307 39.704 1 10.812 119 PRO A O 1
ATOM 941 N N . LYS A 1 124 ? -12.512 16.135 39.392 1 12.178 120 LYS A N 1
ATOM 942 C CA . LYS A 1 124 ? -12.007 17.426 38.953 1 13.676 120 LYS A CA 1
ATOM 943 C C . LYS A 1 124 ? -11.233 18.13 40.067 1 11.983 120 LYS A C 1
ATOM 944 O O . LYS A 1 124 ? -10.245 18.815 39.796 1 11.669 120 LYS A O 1
ATOM 950 N N . ARG A 1 125 ? -11.694 17.967 41.316 1 11.989 121 ARG A N 1
ATOM 951 C CA . ARG A 1 125 ? -11.028 18.572 42.459 1 11.939 121 ARG A CA 1
ATOM 952 C C . ARG A 1 125 ? -9.648 17.945 42.644 1 10.806 121 ARG A C 1
ATOM 953 O O . ARG A 1 125 ? -8.66 18.654 42.835 1 9.902 121 ARG A O 1
ATOM 961 N N . LEU A 1 126 ? -9.593 16.612 42.571 1 9.892 122 LEU A N 1
ATOM 962 C CA . LEU A 1 126 ? -8.337 15.894 42.733 1 9.929 122 LEU A CA 1
ATOM 963 C C . LEU A 1 126 ? -7.293 16.342 41.707 1 9.072 122 LEU A C 1
ATOM 964 O O . LEU A 1 126 ? -6.13 16.603 42.049 1 9.501 122 LEU A O 1
ATOM 969 N N . ILE A 1 127 ? -7.702 16.393 40.439 1 8.496 123 ILE A N 1
ATOM 970 C CA . ILE A 1 127 ? -6.846 16.902 39.375 1 8.751 123 ILE A CA 1
ATOM 971 C C . ILE A 1 127 ? -6.317 18.308 39.662 1 8.707 123 ILE A C 1
ATOM 972 O O . ILE A 1 127 ? -5.112 18.56 39.549 1 8.134 123 ILE A O 1
ATOM 977 N N . GLN A 1 128 ? -7.213 19.224 40.034 1 8.054 124 GLN A N 1
ATOM 978 C CA . GLN A 1 128 ? -6.797 20.6 40.264 1 8.571 124 GLN A CA 1
ATOM 979 C C . GLN A 1 128 ? -5.79 20.702 41.405 1 8.168 124 GLN A C 1
ATOM 980 O O . GLN A 1 128 ? -4.793 21.413 41.291 1 7.816 124 GLN A O 1
ATOM 986 N N . VAL A 1 129 ? -6.083 20.021 42.521 1 8.378 125 VAL A N 1
ATOM 987 C CA . VAL A 1 129 ? -5.172 19.994 43.655 1 8.285 125 VAL A CA 1
ATOM 988 C C . VAL A 1 129 ? -3.801 19.458 43.249 1 7.747 125 VAL A C 1
ATOM 989 O O . VAL A 1 129 ? -2.779 19.999 43.665 1 7.489 125 VAL A O 1
ATOM 993 N N . THR A 1 130 ? -3.775 18.397 42.43 1 7.791 126 THR A N 1
ATOM 994 C CA . THR A 1 130 ? -2.514 17.836 41.973 1 8.644 126 THR A CA 1
ATOM 995 C C . THR A 1 130 ? -1.68 18.833 41.167 1 8.293 126 THR A C 1
ATOM 996 O O . THR A 1 130 ? -0.482 18.964 41.378 1 7.878 126 THR A O 1
ATOM 1000 N N . TYR A 1 131 ? -2.309 19.523 40.217 1 8.102 127 TYR A N 1
ATOM 1001 C CA . TYR A 1 131 ? -1.613 20.548 39.459 1 8.238 127 TYR A CA 1
ATOM 1002 C C . TYR A 1 131 ? -1.041 21.619 40.387 1 8.668 127 TYR A C 1
ATOM 1003 O O . TYR A 1 131 ? 0.139 21.972 40.301 1 8.552 127 TYR A O 1
ATOM 1012 N N . ASP A 1 132 ? -1.891 22.126 41.279 1 8.963 128 ASP A N 1
ATOM 1013 C CA . ASP A 1 132 ? -1.498 23.191 42.19 1 9.655 128 ASP A CA 1
ATOM 1014 C C . ASP A 1 132 ? -0.317 22.75 43.055 1 10.112 128 ASP A C 1
ATOM 1015 O O . ASP A 1 132 ? 0.599 23.529 43.305 1 9.691 128 ASP A O 1
ATOM 1020 N N . ALA A 1 133 ? -0.359 21.488 43.51 1 8.42 129 ALA A N 1
ATOM 1021 C CA . ALA A 1 133 ? 0.664 20.946 44.386 1 8.796 129 ALA A CA 1
ATOM 1022 C C . ALA A 1 133 ? 2.017 20.86 43.686 1 8.954 129 ALA A C 1
ATOM 1023 O O . ALA A 1 133 ? 3.03 21.253 44.254 1 8.644 129 ALA A O 1
ATOM 1025 N N . MET A 1 134 ? 2.013 20.347 42.447 1 8.511 130 MET A N 1
ATOM 1026 C CA . MET A 1 134 ? 3.195 20.381 41.606 1 8.578 130 MET A CA 1
ATOM 1027 C C . MET A 1 134 ? 3.783 21.79 41.571 1 9.188 130 MET A C 1
ATOM 1028 O O . MET A 1 134 ? 4.986 21.975 41.75 1 9.467 130 MET A O 1
ATOM 1033 N N . MET A 1 135 ? 2.934 22.792 41.325 1 9.083 131 MET A N 1
ATOM 1034 C CA . MET A 1 135 ? 3.431 24.148 41.151 1 9.406 131 MET A CA 1
ATOM 1035 C C . MET A 1 135 ? 3.991 24.693 42.468 1 9.083 131 MET A C 1
ATOM 1036 O O . MET A 1 135 ? 4.997 25.398 42.444 1 10.767 131 MET A O 1
ATOM 1041 N N . LYS A 1 136 ? 3.394 24.323 43.612 1 10.243 132 LYS A N 1
ATOM 1042 C CA . LYS A 1 136 ? 3.948 24.709 44.905 1 10.213 132 LYS A CA 1
ATOM 1043 C C . LYS A 1 136 ? 5.354 24.142 45.094 1 9.948 132 LYS A C 1
ATOM 1044 O O . LYS A 1 136 ? 6.246 24.81 45.63 1 10.596 132 LYS A O 1
ATOM 1050 N N . GLY A 1 137 ? 5.554 22.908 44.626 1 8.715 133 GLY A N 1
ATOM 1051 C CA . GLY A 1 137 ? 6.856 22.27 44.704 1 9.129 133 GLY A CA 1
ATOM 1052 C C . GLY A 1 137 ? 7.914 22.964 43.857 1 8.962 133 GLY A C 1
ATOM 1053 O O . GLY A 1 137 ? 9.032 23.227 44.316 1 8.549 133 GLY A O 1
ATOM 1054 N N . ILE A 1 138 ? 7.558 23.238 42.599 1 8.189 134 ILE A N 1
ATOM 1055 C CA . ILE A 1 138 ? 8.457 23.926 41.69 1 8.659 134 ILE A CA 1
ATOM 1056 C C . ILE A 1 138 ? 8.81 25.306 42.242 1 9.776 134 ILE A C 1
ATOM 1057 O O . ILE A 1 138 ? 9.968 25.718 42.204 1 10.034 134 ILE A O 1
ATOM 1062 N N . GLU A 1 139 ? 7.81 25.997 42.799 1 10.429 135 GLU A N 1
ATOM 1063 C CA . GLU A 1 139 ? 7.984 27.389 43.184 1 11.889 135 GLU A CA 1
ATOM 1064 C C . GLU A 1 139 ? 8.949 27.654 44.343 1 13.011 135 GLU A C 1
ATOM 1065 O O . GLU A 1 139 ? 9.384 28.791 44.504 1 13.979 135 GLU A O 1
ATOM 1071 N N . VAL A 1 140 ? 9.328 26.625 45.116 1 11.377 136 VAL A N 1
ATOM 1072 C CA . VAL A 1 140 ? 10.369 26.804 46.122 1 11.569 136 VAL A CA 1
ATOM 1073 C C . VAL A 1 140 ? 11.788 26.685 45.567 1 12.492 136 VAL A C 1
ATOM 1074 O O . VAL A 1 140 ? 12.75 26.954 46.288 1 12.166 136 VAL A O 1
ATOM 1078 N N . VAL A 1 141 ? 11.925 26.255 44.304 1 11.364 137 VAL A N 1
ATOM 1079 C CA . VAL A 1 141 ? 13.225 25.893 43.766 1 11.281 137 VAL A CA 1
ATOM 1080 C C . VAL A 1 141 ? 14.073 27.132 43.492 1 12.125 137 VAL A C 1
ATOM 1081 O O . VAL A 1 141 ? 13.627 28.063 42.823 1 12.023 137 VAL A O 1
ATOM 1085 N N . ARG A 1 142 ? 15.307 27.1 44.013 1 12.555 138 ARG A N 1
ATOM 1086 C CA . ARG A 1 142 ? 16.295 28.151 43.816 1 13.545 138 ARG A CA 1
ATOM 1087 C C . ARG A 1 142 ? 17.581 27.634 44.452 1 13.052 138 ARG A C 1
ATOM 1088 O O . ARG A 1 142 ? 17.532 26.743 45.304 1 11.526 138 ARG A O 1
ATOM 1096 N N . PRO A 1 143 ? 18.774 28.153 44.079 1 13.221 139 PRO A N 1
ATOM 1097 C CA . PRO A 1 143 ? 19.985 27.757 44.779 1 14.132 139 PRO A CA 1
ATOM 1098 C C . PRO A 1 143 ? 19.852 28.004 46.279 1 14.375 139 PRO A C 1
ATOM 1099 O O . PRO A 1 143 ? 19.313 29.034 46.686 1 15.45 139 PRO A O 1
ATOM 1103 N N . GLY A 1 144 ? 20.286 27.025 47.079 1 14.738 140 GLY A N 1
ATOM 1104 C CA . GLY A 1 144 ? 20.245 27.137 48.529 1 15.393 140 GLY A CA 1
ATOM 1105 C C . GLY A 1 144 ? 18.987 26.573 49.186 1 15.833 140 GLY A C 1
ATOM 1106 O O . GLY A 1 144 ? 18.994 26.277 50.379 1 16.738 140 GLY A O 1
ATOM 1107 N N . ALA A 1 145 ? 17.895 26.45 48.42 1 17.029 141 ALA A N 1
ATOM 1108 C CA . ALA A 1 145 ? 16.759 25.667 48.881 1 15.372 141 ALA A CA 1
ATOM 1109 C C . ALA A 1 145 ? 17.202 24.204 48.929 1 14.575 141 ALA A C 1
ATOM 1110 O O . ALA A 1 145 ? 18.232 23.849 48.363 1 14.316 141 ALA A O 1
ATOM 1112 N N . LYS A 1 146 ? 16.43 23.365 49.631 1 14.639 142 LYS A N 1
ATOM 1113 C CA . LYS A 1 146 ? 16.78 21.968 49.831 1 13.902 142 LYS A CA 1
ATOM 1114 C C . LYS A 1 146 ? 15.69 21.057 49.265 1 13.671 142 LYS A C 1
ATOM 1115 O O . LYS A 1 146 ? 14.533 21.464 49.185 1 11.844 142 LYS A O 1
ATOM 1121 N N . LEU A 1 147 ? 16.061 19.83 48.874 1 13.897 143 LEU A N 1
ATOM 1122 C CA . LEU A 1 147 ? 15.107 18.917 48.25 1 14.594 143 LEU A CA 1
ATOM 1123 C C . LEU A 1 147 ? 13.846 18.708 49.082 1 12.778 143 LEU A C 1
ATOM 1124 O O . LEU A 1 147 ? 12.746 18.595 48.531 1 13.16 143 LEU A O 1
ATOM 1129 N N . GLY A 1 148 ? 14.012 18.645 50.41 1 11.635 144 GLY A N 1
ATOM 1130 C CA . GLY A 1 148 ? 12.886 18.486 51.321 1 12.887 144 GLY A CA 1
ATOM 1131 C C . GLY A 1 148 ? 11.839 19.598 51.254 1 11.569 144 GLY A C 1
ATOM 1132 O O . GLY A 1 148 ? 10.672 19.371 51.579 1 12.221 144 GLY A O 1
ATOM 1133 N N . ASP A 1 149 ? 12.268 20.797 50.836 1 11.383 145 ASP A N 1
ATOM 1134 C CA . ASP A 1 149 ? 11.379 21.937 50.68 1 11.107 145 ASP A CA 1
ATOM 1135 C C . ASP A 1 149 ? 10.368 21.669 49.571 1 11.199 145 ASP A C 1
ATOM 1136 O O . ASP A 1 149 ? 9.216 22.088 49.679 1 12.376 145 ASP A O 1
ATOM 1141 N N . ILE A 1 150 ? 10.823 20.99 48.505 1 10.572 146 ILE A N 1
ATOM 1142 C CA . ILE A 1 150 ? 9.95 20.612 47.405 1 10.689 146 ILE A CA 1
ATOM 1143 C C . ILE A 1 150 ? 8.872 19.663 47.916 1 10.753 146 ILE A C 1
ATOM 1144 O O . ILE A 1 150 ? 7.676 19.891 47.704 1 9.626 146 ILE A O 1
ATOM 1149 N N . GLY A 1 151 ? 9.313 18.592 48.584 1 11.558 147 GLY A N 1
ATOM 1150 C CA . GLY A 1 151 ? 8.393 17.601 49.117 1 11.764 147 GLY A CA 1
ATOM 1151 C C . GLY A 1 151 ? 7.405 18.177 50.129 1 11.774 147 GLY A C 1
ATOM 1152 O O . GLY A 1 151 ? 6.214 17.853 50.108 1 11.563 147 GLY A O 1
ATOM 1153 N N . TYR A 1 152 ? 7.905 19.04 51.019 1 11.877 148 TYR A N 1
ATOM 1154 C CA . TYR A 1 152 ? 7.047 19.656 52.02 1 13.371 148 TYR A CA 1
ATOM 1155 C C . TYR A 1 152 ? 5.937 20.467 51.357 1 12.173 148 TYR A C 1
ATOM 1156 O O . TYR A 1 152 ? 4.777 20.399 51.771 1 12.051 148 TYR A O 1
ATOM 1165 N N . ALA A 1 153 ? 6.298 21.236 50.322 1 11.281 149 ALA A N 1
ATOM 1166 C CA . ALA A 1 153 ? 5.339 22.103 49.659 1 9.964 149 ALA A CA 1
ATOM 1167 C C . ALA A 1 153 ? 4.231 21.291 48.993 1 10.091 149 ALA A C 1
ATOM 1168 O O . ALA A 1 153 ? 3.057 21.653 49.078 1 11.067 149 ALA A O 1
ATOM 1170 N N . ILE A 1 154 ? 4.617 20.205 48.312 1 9.746 150 ILE A N 1
ATOM 1171 C CA . ILE A 1 154 ? 3.642 19.342 47.659 1 9.642 150 ILE A CA 1
ATOM 1172 C C . ILE A 1 154 ? 2.749 18.655 48.686 1 9.448 150 ILE A C 1
ATOM 1173 O O . ILE A 1 154 ? 1.522 18.686 48.572 1 10.333 150 ILE A O 1
ATOM 1178 N N . GLN A 1 155 ? 3.384 17.997 49.658 1 10.625 151 GLN A N 1
ATOM 1179 C CA . GLN A 1 155 ? 2.671 17.222 50.659 1 12.592 151 GLN A CA 1
ATOM 1180 C C . GLN A 1 155 ? 1.707 18.09 51.465 1 11.904 151 GLN A C 1
ATOM 1181 O O . GLN A 1 155 ? 0.565 17.694 51.695 1 10.432 151 GLN A O 1
ATOM 1187 N N . SER A 1 156 ? 2.156 19.287 51.861 1 13.027 152 SER A N 1
ATOM 1188 C CA . SER A 1 156 ? 1.31 20.175 52.646 1 13.469 152 SER A CA 1
ATOM 1189 C C . SER A 1 156 ? 0.041 20.54 51.886 1 13.701 152 SER A C 1
ATOM 1190 O O . SER A 1 156 ? -1.052 20.512 52.449 1 13.789 152 SER A O 1
ATOM 1193 N N . TYR A 1 157 ? 0.206 20.881 50.599 1 12.378 153 TYR A N 1
ATOM 1194 C CA . TYR A 1 157 ? -0.907 21.321 49.78 1 11.338 153 TYR A CA 1
ATOM 1195 C C . TYR A 1 157 ? -1.889 20.177 49.548 1 11.939 153 TYR A C 1
ATOM 1196 O O . TYR A 1 157 ? -3.097 20.374 49.644 1 12.016 153 TYR A O 1
ATOM 1205 N N . ALA A 1 158 ? -1.379 18.97 49.278 1 10.596 154 ALA A N 1
ATOM 1206 C CA . ALA A 1 158 ? -2.266 17.842 49.037 1 10.032 154 ALA A CA 1
ATOM 1207 C C . ALA A 1 158 ? -3.031 17.44 50.301 1 10.153 154 ALA A C 1
ATOM 1208 O O . ALA A 1 158 ? -4.253 17.272 50.278 1 9.816 154 ALA A O 1
ATOM 1210 N N . GLU A 1 159 ? -2.297 17.315 51.406 1 10.623 155 GLU A N 1
ATOM 1211 C CA . GLU A 1 159 ? -2.862 16.823 52.652 1 11.808 155 GLU A CA 1
ATOM 1212 C C . GLU A 1 159 ? -3.878 17.786 53.269 1 12.191 155 GLU A C 1
ATOM 1213 O O . GLU A 1 159 ? -4.799 17.347 53.962 1 13.246 155 GLU A O 1
ATOM 1219 N N . LYS A 1 160 ? -3.756 19.091 52.991 1 12.456 156 LYS A N 1
ATOM 1220 C CA . LYS A 1 160 ? -4.704 20.034 53.56 1 13.576 156 LYS A CA 1
ATOM 1221 C C . LYS A 1 160 ? -6.077 19.876 52.896 1 13.629 156 LYS A C 1
ATOM 1222 O O . LYS A 1 160 ? -7.078 20.305 53.467 1 15.092 156 LYS A O 1
ATOM 1228 N N . HIS A 1 161 ? -6.112 19.219 51.72 1 12.411 157 HIS A N 1
ATOM 1229 C CA . HIS A 1 161 ? -7.344 18.885 51.015 1 12.507 157 HIS A CA 1
ATOM 1230 C C . HIS A 1 161 ? -7.798 17.435 51.208 1 14.814 157 HIS A C 1
ATOM 1231 O O . HIS A 1 161 ? -8.681 16.952 50.495 1 14.942 157 HIS A O 1
ATOM 1238 N N . ASN A 1 162 ? -7.2 16.764 52.205 1 13.532 158 ASN A N 1
ATOM 1239 C CA . ASN A 1 162 ? -7.502 15.396 52.607 1 13.613 158 ASN A CA 1
ATOM 1240 C C . ASN A 1 162 ? -7.153 14.342 51.556 1 14.509 158 ASN A C 1
ATOM 1241 O O . ASN A 1 162 ? -7.754 13.271 51.519 1 15.258 158 ASN A O 1
ATOM 1246 N N . TYR A 1 163 ? -6.144 14.642 50.735 1 12.392 159 TYR A N 1
ATOM 1247 C CA . TYR A 1 163 ? -5.573 13.662 49.831 1 11.871 159 TYR A CA 1
ATOM 1248 C C . TYR A 1 163 ? -4.256 13.134 50.388 1 12.519 159 TYR A C 1
ATOM 1249 O O . TYR A 1 163 ? -3.72 13.662 51.363 1 13.499 159 TYR A O 1
ATOM 1258 N N . SER A 1 164 ? -3.751 12.065 49.768 1 11.085 160 SER A N 1
ATOM 1259 C CA . SER A 1 164 ? -2.492 11.472 50.18 1 11.382 160 SER A CA 1
ATOM 1260 C C . SER A 1 164 ? -1.474 11.527 49.047 1 11.885 160 SER A C 1
ATOM 1261 O O . SER A 1 164 ? -1.839 11.676 47.879 1 11.201 160 SER A O 1
ATOM 1264 N N . VAL A 1 165 ? -0.198 11.43 49.431 1 12.907 161 VAL A N 1
ATOM 1265 C CA . VAL A 1 165 ? 0.919 11.526 48.508 1 12.887 161 VAL A CA 1
ATOM 1266 C C . VAL A 1 165 ? 1.611 10.179 48.348 1 11.514 161 VAL A C 1
ATOM 1267 O O . VAL A 1 165 ? 2.073 9.593 49.324 1 10.698 161 VAL A O 1
ATOM 1271 N N . VAL A 1 166 ? 1.687 9.704 47.097 1 10.489 162 VAL A N 1
ATOM 1272 C CA . VAL A 1 166 ? 2.353 8.455 46.787 1 10.337 162 VAL A CA 1
ATOM 1273 C C . VAL A 1 166 ? 3.821 8.581 47.18 1 10.669 162 VAL A C 1
ATOM 1274 O O . VAL A 1 166 ? 4.454 9.583 46.858 1 11.998 162 VAL A O 1
ATOM 1278 N N . ARG A 1 167 ? 4.335 7.569 47.889 1 11.916 163 ARG A N 1
ATOM 1279 C CA . ARG A 1 167 ? 5.7 7.575 48.39 1 13.518 163 ARG A CA 1
ATOM 1280 C C . ARG A 1 167 ? 6.725 6.773 47.59 1 14.743 163 ARG A C 1
ATOM 1281 O O . ARG A 1 167 ? 7.919 7.074 47.66 1 16.538 163 ARG A O 1
ATOM 1289 N N A ASP A 1 168 ? 6.225 5.784 46.835 0.5 15.599 164 ASP A N 1
ATOM 1290 N N B ASP A 1 168 ? 6.289 5.729 46.873 0.5 16.631 164 ASP A N 1
ATOM 1291 C CA A ASP A 1 168 ? 7.04 4.728 46.258 0.5 15.939 164 ASP A CA 1
ATOM 1292 C CA B ASP A 1 168 ? 7.233 4.778 46.303 0.5 17.566 164 ASP A CA 1
ATOM 1293 C C A ASP A 1 168 ? 7.705 5.167 44.956 0.5 14.925 164 ASP A C 1
ATOM 1294 C C B ASP A 1 168 ? 7.565 5.04 44.838 0.5 15.791 164 ASP A C 1
ATOM 1295 O O A ASP A 1 168 ? 8.713 4.593 44.547 0.5 14.731 164 ASP A O 1
ATOM 1296 O O B ASP A 1 168 ? 8.189 4.2 44.192 0.5 16.183 164 ASP A O 1
ATOM 1305 N N . TYR A 1 169 ? 7.13 6.199 44.329 1 13.867 165 TYR A N 1
ATOM 1306 C CA . TYR A 1 169 ? 7.567 6.689 43.032 1 13.343 165 TYR A CA 1
ATOM 1307 C C . TYR A 1 169 ? 7.879 8.172 43.2 1 13.032 165 TYR A C 1
ATOM 1308 O O . TYR A 1 169 ? 7.214 8.861 43.977 1 12.892 165 TYR A O 1
ATOM 1317 N N . THR A 1 170 ? 8.927 8.621 42.491 1 12.674 166 THR A N 1
ATOM 1318 C CA . THR A 1 170 ? 9.484 9.951 42.655 1 11.797 166 THR A CA 1
ATOM 1319 C C . THR A 1 170 ? 9.822 10.595 41.312 1 10.349 166 THR A C 1
ATOM 1320 O O . THR A 1 170 ? 9.858 9.925 40.28 1 11.019 166 THR A O 1
ATOM 1324 N N . GLY A 1 171 ? 10.051 11.909 41.353 1 9.258 167 GLY A N 1
ATOM 1325 C CA . GLY A 1 171 ? 10.723 12.622 40.274 1 8.432 167 GLY A CA 1
ATOM 1326 C C . GLY A 1 171 ? 12.218 12.311 40.274 1 9.356 167 GLY A C 1
ATOM 1327 O O . GLY A 1 171 ? 12.696 11.564 41.128 1 11.238 167 GLY A O 1
ATOM 1328 N N . HIS A 1 172 ? 12.951 12.892 39.317 1 8.32 168 HIS A N 1
ATOM 1329 C CA . HIS A 1 172 ? 14.308 12.448 39.032 1 7.823 168 HIS A CA 1
ATOM 1330 C C . HIS A 1 172 ? 15.141 13.498 38.31 1 8.183 168 HIS A C 1
ATOM 1331 O O . HIS A 1 172 ? 14.615 14.312 37.559 1 7.649 168 HIS A O 1
ATOM 1338 N N . GLY A 1 173 ? 16.463 13.433 38.52 1 8.763 169 GLY A N 1
ATOM 1339 C CA . GLY A 1 173 ? 17.398 14.08 37.621 1 9.039 169 GLY A CA 1
ATOM 1340 C C . GLY A 1 173 ? 17.159 13.637 36.18 1 9.021 169 GLY A C 1
ATOM 1341 O O . GLY A 1 173 ? 16.66 12.537 35.922 1 8.639 169 GLY A O 1
ATOM 1342 N N . ILE A 1 174 ? 17.505 14.528 35.249 1 9.412 170 ILE A N 1
ATOM 1343 C CA . ILE A 1 174 ? 17.267 14.322 33.834 1 9.633 170 ILE A CA 1
ATOM 1344 C C . ILE A 1 174 ? 18.208 15.25 33.071 1 10.922 170 ILE A C 1
ATOM 1345 O O . ILE A 1 174 ? 18.646 16.271 33.605 1 10.942 170 ILE A O 1
ATOM 1350 N N . GLY A 1 175 ? 18.514 14.871 31.829 1 10.98 171 GLY A N 1
ATOM 1351 C CA . GLY A 1 175 ? 19.417 15.633 30.979 1 11.177 171 GLY A CA 1
ATOM 1352 C C . GLY A 1 175 ? 19.756 14.831 29.729 1 11.413 171 GLY A C 1
ATOM 1353 O O . GLY A 1 175 ? 18.905 14.658 28.866 1 10.116 171 GLY A O 1
ATOM 1354 N N . ARG A 1 176 ? 20.99 14.316 29.669 1 11.557 172 ARG A N 1
ATOM 1355 C CA . ARG A 1 176 ? 21.392 13.353 28.659 1 12.179 172 ARG A CA 1
ATOM 1356 C C . ARG A 1 176 ? 21.032 11.931 29.083 1 12.562 172 ARG A C 1
ATOM 1357 O O . ARG A 1 176 ? 21.285 10.976 28.347 1 12.055 172 ARG A O 1
ATOM 1365 N N . VAL A 1 177 ? 20.473 11.802 30.293 1 13.033 173 VAL A N 1
ATOM 1366 C CA . VAL A 1 177 ? 19.983 10.542 30.833 1 14.569 173 VAL A CA 1
ATOM 1367 C C . VAL A 1 177 ? 18.501 10.731 31.144 1 12.646 173 VAL A C 1
ATOM 1368 O O . VAL A 1 177 ? 18.107 11.831 31.5 1 13.806 173 VAL A O 1
ATOM 1372 N N . PHE A 1 178 ? 17.706 9.658 31.05 1 10.475 174 PHE A N 1
ATOM 1373 C CA . PHE A 1 178 ? 16.285 9.723 31.37 1 10.347 174 PHE A CA 1
ATOM 1374 C C . PHE A 1 178 ? 16.097 9.881 32.88 1 10.7 174 PHE A C 1
ATOM 1375 O O . PHE A 1 178 ? 15.456 10.824 33.344 1 9.78 174 PHE A O 1
ATOM 1383 N N . HIS A 1 179 ? 16.685 8.953 33.642 1 9.766 175 HIS A N 1
ATOM 1384 C CA . HIS A 1 179 ? 16.522 8.9 35.088 1 10.676 175 HIS A CA 1
ATOM 1385 C C . HIS A 1 179 ? 17.882 8.969 35.78 1 11.498 175 HIS A C 1
ATOM 1386 O O . HIS A 1 179 ? 18.587 7.965 35.886 1 14.419 175 HIS A O 1
ATOM 1393 N N . ASP A 1 180 ? 18.226 10.165 36.258 1 11.247 176 ASP A N 1
ATOM 1394 C CA . ASP A 1 180 ? 19.507 10.425 36.892 1 11.631 176 ASP A CA 1
ATOM 1395 C C . ASP A 1 180 ? 19.271 10.911 38.32 1 12.624 176 ASP A C 1
ATOM 1396 O O . ASP A 1 180 ? 18.131 11.061 38.755 1 11.174 176 ASP A O 1
ATOM 1401 N N . LYS A 1 181 ? 20.364 11.139 39.05 1 12.951 177 LYS A N 1
ATOM 1402 C CA . LYS A 1 181 ? 20.304 11.616 40.419 1 13.625 177 LYS A CA 1
ATOM 1403 C C . LYS A 1 181 ? 19.917 13.088 40.436 1 12.783 177 LYS A C 1
ATOM 1404 O O . LYS A 1 181 ? 20.244 13.807 39.492 1 13.155 177 LYS A O 1
ATOM 1410 N N . PRO A 1 182 ? 19.246 13.599 41.497 1 12.314 178 PRO A N 1
ATOM 1411 C CA . PRO A 1 182 ? 18.773 12.803 42.618 1 13.114 178 PRO A CA 1
ATOM 1412 C C . PRO A 1 182 ? 17.311 12.398 42.468 1 13.801 178 PRO A C 1
ATOM 1413 O O . PRO A 1 182 ? 16.661 12.771 41.496 1 13.911 178 PRO A O 1
ATOM 1417 N N . SER A 1 183 ? 16.797 11.675 43.464 1 14.272 179 SER A N 1
ATOM 1418 C CA . SER A 1 183 ? 15.373 11.41 43.55 1 13.584 179 SER A CA 1
ATOM 1419 C C . SER A 1 183 ? 14.664 12.634 44.124 1 13.621 179 SER A C 1
ATOM 1420 O O . SER A 1 183 ? 15.092 13.189 45.141 1 14.17 179 SER A O 1
ATOM 1423 N N . ILE A 1 184 ? 13.566 13.031 43.473 1 11.771 180 ILE A N 1
ATOM 1424 C CA . ILE A 1 184 ? 12.792 14.188 43.884 1 11.479 180 ILE A CA 1
ATOM 1425 C C . ILE A 1 184 ? 11.522 13.673 44.554 1 12.038 180 ILE A C 1
ATOM 1426 O O . ILE A 1 184 ? 10.554 13.355 43.872 1 12.521 180 ILE A O 1
ATOM 1431 N N . LEU A 1 185 ? 11.553 13.549 45.889 1 12.213 181 LEU A N 1
ATOM 1432 C CA . LEU A 1 185 ? 10.433 12.991 46.628 1 12.748 181 LEU A CA 1
ATOM 1433 C C . LEU A 1 185 ? 9.302 14.013 46.672 1 10.964 181 LEU A C 1
ATOM 1434 O O . LEU A 1 185 ? 9.55 15.215 46.761 1 11.35 181 LEU A O 1
ATOM 1439 N N . ASN A 1 186 ? 8.066 13.504 46.63 1 10.666 182 ASN A N 1
ATOM 1440 C CA . ASN A 1 186 ? 6.872 14.329 46.66 1 11.505 182 ASN A CA 1
ATOM 1441 C C . ASN A 1 186 ? 6.338 14.559 48.07 1 10.809 182 ASN A C 1
ATOM 1442 O O . ASN A 1 186 ? 5.277 15.159 48.243 1 9.379 182 ASN A O 1
ATOM 1447 N N . TYR A 1 187 ? 7.114 14.112 49.059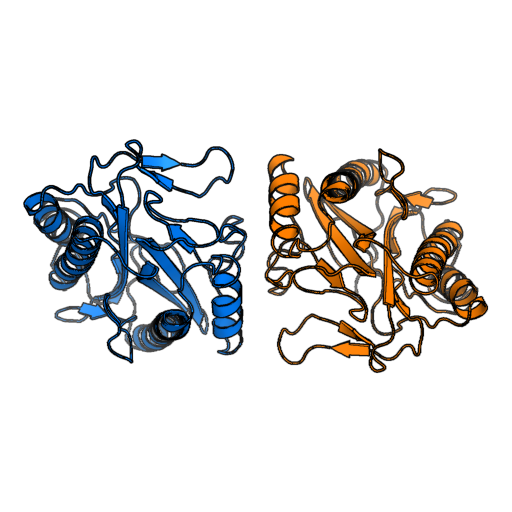 1 10.868 183 TYR A N 1
ATOM 1448 C CA . TYR A 1 187 ? 6.81 14.3 50.468 1 11.554 183 TYR A CA 1
ATOM 1449 C C . TYR A 1 187 ? 8.124 14.646 51.159 1 11.868 183 TYR A C 1
ATOM 1450 O O . TYR A 1 187 ? 9.205 14.276 50.686 1 10.506 183 TYR A O 1
ATOM 1459 N N . GLY A 1 188 ? 8.03 15.369 52.277 1 13.251 184 GLY A N 1
ATOM 1460 C CA . GLY A 1 188 ? 9.222 15.701 53.035 1 14.216 184 GLY A CA 1
ATOM 1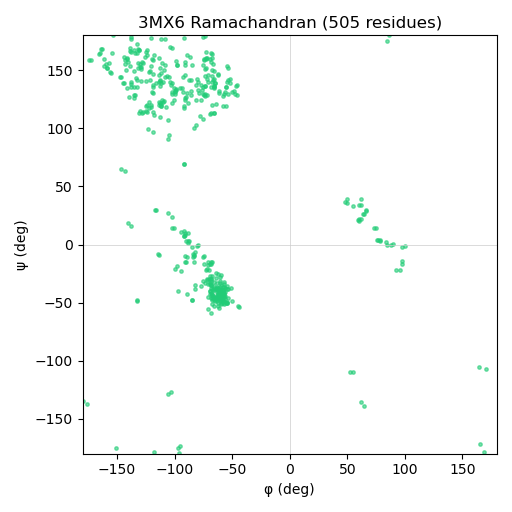461 C C . GLY A 1 188 ? 9.008 16.806 54.059 1 14.422 184 GLY A C 1
ATOM 1462 O O . GLY A 1 188 ? 7.883 17.254 54.279 1 13.392 184 GLY A O 1
ATOM 1463 N N . ARG A 1 189 ? 10.127 17.251 54.639 1 15.789 185 ARG A N 1
ATOM 1464 C CA . ARG A 1 189 ? 10.141 18.265 55.675 1 15.243 185 ARG A CA 1
ATOM 1465 C C . ARG A 1 189 ? 11.055 19.41 55.251 1 14.882 185 ARG A C 1
ATOM 1466 O O . ARG A 1 189 ? 12.113 19.182 54.663 1 14.027 185 ARG A O 1
ATOM 1474 N N . ASN A 1 190 ? 10.628 20.642 55.546 1 15.197 186 ASN A N 1
ATOM 1475 C CA . ASN A 1 190 ? 11.417 21.824 55.248 1 16.154 186 ASN A CA 1
ATOM 1476 C C . ASN A 1 190 ? 12.836 21.718 55.79 1 16.086 186 ASN A C 1
ATOM 1477 O O . ASN A 1 190 ? 13.034 21.217 56.893 1 14.695 186 ASN A O 1
ATOM 1482 N N . GLY A 1 191 ? 13.791 22.233 55.009 1 14.953 187 GLY A N 1
ATOM 1483 C CA . GLY A 1 191 ? 15.17 22.368 55.448 1 14.597 187 GLY A CA 1
ATOM 1484 C C . GLY A 1 191 ? 15.953 21.062 55.532 1 14.767 187 GLY A C 1
ATOM 1485 O O . GLY A 1 191 ? 17.022 21.027 56.142 1 16.87 187 GLY A O 1
ATOM 1486 N N . THR A 1 192 ? 15.422 19.99 54.929 1 14.471 188 THR A N 1
ATOM 1487 C CA . THR A 1 192 ? 16.109 18.708 54.89 1 13.664 188 THR A CA 1
ATOM 1488 C C . THR A 1 192 ? 16.423 18.3 53.453 1 13.754 188 THR A C 1
ATOM 1489 O O . THR A 1 192 ? 15.862 18.846 52.501 1 13.914 188 THR A O 1
ATOM 1493 N N . GLY A 1 193 ? 17.34 17.335 53.326 1 14.042 189 GLY A N 1
ATOM 1494 C CA . GLY A 1 193 ? 17.796 16.853 52.034 1 15.31 189 GLY A CA 1
ATOM 1495 C C . GLY A 1 193 ? 18.907 17.716 51.444 1 16.384 189 GLY A C 1
ATOM 1496 O O . GLY A 1 193 ? 19.278 18.746 52.003 1 15.631 189 GLY A O 1
ATOM 1497 N N . LEU A 1 194 ? 19.441 17.278 50.302 1 16.84 190 LEU A N 1
ATOM 1498 C CA . LEU A 1 194 ? 20.588 17.948 49.72 1 18.262 190 LEU A CA 1
ATOM 1499 C C . LEU A 1 194 ? 20.205 19.331 49.199 1 15.549 190 LEU A C 1
ATOM 1500 O O . LEU A 1 194 ? 19.032 19.625 48.958 1 13.39 190 LEU A O 1
ATOM 1505 N N . THR A 1 195 ? 21.229 20.176 49.048 1 15.246 191 THR A N 1
ATOM 1506 C CA . THR A 1 195 ? 21.056 21.565 48.662 1 14.67 191 THR A CA 1
ATOM 1507 C C . THR A 1 195 ? 20.996 21.735 47.147 1 13.392 191 THR A C 1
ATOM 1508 O O . THR A 1 195 ? 21.834 21.205 46.417 1 13.994 191 THR A O 1
ATOM 1512 N N . LEU A 1 196 ? 20.001 22.499 46.691 1 13.697 192 LEU A N 1
ATOM 1513 C CA . LEU A 1 196 ? 19.86 22.81 45.28 1 13.954 192 LEU A CA 1
ATOM 1514 C C . LEU A 1 196 ? 20.937 23.795 44.838 1 15.085 192 LEU A C 1
ATOM 1515 O O . LEU A 1 196 ? 21.3 24.712 45.579 1 14.08 192 LEU A O 1
ATOM 1520 N N . LYS A 1 197 ? 21.429 23.594 43.613 1 14.158 193 LYS A N 1
ATOM 1521 C CA . LYS A 1 197 ? 22.423 24.475 43.026 1 16.004 193 LYS A CA 1
ATOM 1522 C C . LYS A 1 197 ? 22.07 24.8 41.578 1 15.709 193 LYS A C 1
ATOM 1523 O O . LYS A 1 197 ? 21.468 23.983 40.878 1 12.127 193 LYS A O 1
ATOM 1529 N N . GLU A 1 198 ? 22.476 26.001 41.148 1 14.415 194 GLU A N 1
ATOM 1530 C CA . GLU A 1 198 ? 22.337 26.421 39.765 1 14.98 194 GLU A CA 1
ATOM 1531 C C . GLU A 1 198 ? 22.885 25.354 38.829 1 14.427 194 GLU A C 1
ATOM 1532 O O . GLU A 1 198 ? 23.988 24.848 39.034 1 13.868 194 GLU A O 1
ATOM 1538 N N . GLY A 1 199 ? 22.085 25.003 37.813 1 13.425 195 GLY A N 1
ATOM 1539 C CA . GLY A 1 199 ? 22.507 24.073 36.779 1 12.484 195 GLY A CA 1
ATOM 1540 C C . GLY A 1 199 ? 22.004 22.643 36.953 1 12.485 195 GLY A C 1
ATOM 1541 O O . GLY A 1 199 ? 22.297 21.782 36.12 1 12.676 195 GLY A O 1
ATOM 1542 N N . MET A 1 200 ? 21.254 22.398 38.036 1 11.851 196 MET A N 1
ATOM 1543 C CA . MET A 1 200 ? 20.62 21.105 38.239 1 11.089 196 MET A CA 1
ATOM 1544 C C . MET A 1 200 ? 19.334 21.045 37.418 1 10.327 196 MET A C 1
ATOM 1545 O O . MET A 1 200 ? 18.568 22.005 37.385 1 8.185 196 MET A O 1
ATOM 1550 N N . PHE A 1 201 ? 19.113 19.895 36.772 1 9.1 197 PHE A N 1
ATOM 1551 C CA . PHE A 1 201 ? 17.889 19.618 36.036 1 9.583 197 PHE A CA 1
ATOM 1552 C C . PHE A 1 201 ? 17.194 18.412 36.655 1 9.47 197 PHE A C 1
ATOM 1553 O O . PHE A 1 201 ? 17.854 17.413 36.931 1 9.832 197 PHE A O 1
ATOM 1561 N N . PHE A 1 202 ? 15.872 18.497 36.839 1 8.067 198 PHE A N 1
ATOM 1562 C CA . PHE A 1 202 ? 15.124 17.373 37.375 1 8.146 198 PHE A CA 1
ATOM 1563 C C . PHE A 1 202 ? 13.635 17.559 37.108 1 7.419 198 PHE A C 1
ATOM 1564 O O . PHE A 1 202 ? 13.215 18.617 36.653 1 7.539 198 PHE A O 1
ATOM 1572 N N . THR A 1 203 ? 12.871 16.489 37.326 1 7.169 199 THR A N 1
ATOM 1573 C CA . THR A 1 203 ? 11.426 16.534 37.193 1 7.05 199 THR A CA 1
ATOM 1574 C C . THR A 1 203 ? 10.729 16.723 38.536 1 7.397 199 THR A C 1
ATOM 1575 O O . THR A 1 203 ? 11.241 16.334 39.588 1 7.766 199 THR A O 1
ATOM 1579 N N . VAL A 1 204 ? 9.523 17.295 38.462 1 7.711 200 VAL A N 1
ATOM 1580 C CA . VAL A 1 204 ? 8.616 17.377 39.589 1 8.717 200 VAL A CA 1
ATOM 1581 C C . VAL A 1 204 ? 7.331 16.733 39.079 1 8.445 200 VAL A C 1
ATOM 1582 O O . VAL A 1 204 ? 6.736 17.242 38.13 1 9.787 200 VAL A O 1
ATOM 1586 N N . GLU A 1 205 ? 6.959 15.592 39.679 1 8.98 201 GLU A N 1
ATOM 1587 C CA . GLU A 1 205 ? 5.912 14.74 39.131 1 9.686 201 GLU A CA 1
ATOM 1588 C C . GLU A 1 205 ? 5.107 14.054 40.233 1 10.193 201 GLU A C 1
ATOM 1589 O O . GLU A 1 205 ? 5.066 12.822 40.327 1 10.694 201 GLU A O 1
ATOM 1595 N N . PRO A 1 206 ? 4.377 14.833 41.061 1 9.885 202 PRO A N 1
ATOM 1596 C CA . PRO A 1 206 ? 3.606 14.259 42.154 1 9.223 202 PRO A CA 1
ATOM 1597 C C . PRO A 1 206 ? 2.439 13.408 41.686 1 9.378 202 PRO A C 1
ATOM 1598 O O . PRO A 1 206 ? 1.773 13.773 40.726 1 8.273 202 PRO A O 1
ATOM 1602 N N . MET A 1 207 ? 2.237 12.289 42.395 1 9.683 203 MET A N 1
ATOM 1603 C CA . MET A 1 207 ? 1.073 11.433 42.269 1 10.169 203 MET A CA 1
ATOM 1604 C C . MET A 1 207 ? 0.27 11.548 43.561 1 9.901 203 MET A C 1
ATOM 1605 O O . MET A 1 207 ? 0.792 11.269 44.64 1 9.013 203 MET A O 1
ATOM 1610 N N . ILE A 1 208 ? -0.995 11.977 43.435 1 9.153 204 ILE A N 1
ATOM 1611 C CA . ILE A 1 208 ? -1.843 12.289 44.572 1 9.541 204 ILE A CA 1
ATOM 1612 C C . ILE A 1 208 ? -3.064 11.375 44.51 1 8.924 204 ILE A C 1
ATOM 1613 O O . ILE A 1 208 ? -3.689 11.307 43.464 1 7.88 204 ILE A O 1
ATOM 1618 N N . ASN A 1 209 ? -3.402 10.716 45.635 1 9.731 205 ASN A N 1
ATOM 1619 C CA . ASN A 1 209 ? -4.536 9.804 45.697 1 10.128 205 ASN A CA 1
ATOM 1620 C C . ASN A 1 209 ? -5.705 10.4 46.475 1 10.43 205 ASN A C 1
ATOM 1621 O O . ASN A 1 209 ? -5.505 11.096 47.472 1 11.421 205 ASN A O 1
ATOM 1626 N N . ALA A 1 210 ? -6.927 10.088 46.041 1 10.571 206 ALA A N 1
ATOM 1627 C CA . ALA A 1 210 ? -8.116 10.52 46.757 1 10.825 206 ALA A CA 1
ATOM 1628 C C . ALA A 1 210 ? -8.248 9.818 48.11 1 13.155 206 ALA A C 1
ATOM 1629 O O . ALA A 1 210 ? -8.794 10.402 49.048 1 13.38 206 ALA A O 1
ATOM 1631 N N . GLY A 1 211 ? -7.736 8.579 48.195 1 13.589 207 GLY A N 1
ATOM 1632 C CA . GLY A 1 211 ? -7.766 7.78 49.413 1 13.953 207 GLY A CA 1
ATOM 1633 C C . GLY A 1 211 ? -6.397 7.7 50.084 1 13.952 207 GLY A C 1
ATOM 1634 O O . GLY A 1 211 ? -5.75 8.725 50.297 1 16.046 207 GLY A O 1
ATOM 1635 N N . ASN A 1 212 ? -5.953 6.471 50.384 1 14.126 208 ASN A N 1
ATOM 1636 C CA . ASN A 1 212 ? -4.683 6.232 51.05 1 15.571 208 ASN A CA 1
ATOM 1637 C C . ASN A 1 212 ? -3.542 6.143 50.041 1 14.496 208 ASN A C 1
ATOM 1638 O O . ASN A 1 212 ? -3.784 5.896 48.858 1 13.941 208 ASN A O 1
ATOM 1643 N N . TYR A 1 213 ? -2.299 6.308 50.521 1 14.529 209 TYR A N 1
ATOM 1644 C CA . TYR A 1 213 ? -1.164 6.416 49.617 1 15.467 209 TYR A CA 1
ATOM 1645 C C . TYR A 1 213 ? -0.588 5.09 49.125 1 15.03 209 TYR A C 1
ATOM 1646 O O . TYR A 1 213 ? 0.237 5.096 48.214 1 13.082 209 TYR A O 1
ATOM 1655 N N . ASP A 1 214 ? -1.022 3.959 49.703 1 15.074 210 ASP A N 1
ATOM 1656 C CA . ASP A 1 214 ? -0.446 2.672 49.341 1 15.43 210 ASP A CA 1
ATOM 1657 C C . ASP A 1 214 ? -0.738 2.317 47.88 1 13.861 210 ASP A C 1
ATOM 1658 O O . ASP A 1 214 ? -1.856 2.514 47.398 1 14.674 210 ASP A O 1
ATOM 1663 N N . THR A 1 215 ? 0.273 1.769 47.2 1 12.424 211 THR A N 1
ATOM 1664 C CA . THR A 1 215 ? 0.144 1.346 45.814 1 12.841 211 THR A CA 1
ATOM 1665 C C . THR A 1 215 ? 0.511 -0.125 45.608 1 12.866 211 THR A C 1
ATOM 1666 O O . THR A 1 215 ? 1.083 -0.759 46.493 1 11.692 211 THR A O 1
ATOM 1670 N N . ILE A 1 216 ? 0.171 -0.645 44.419 1 13.554 212 ILE A N 1
ATOM 1671 C CA . ILE A 1 216 ? 0.461 -2.012 44.018 1 13.874 212 ILE A CA 1
ATOM 1672 C C . ILE A 1 216 ? 0.997 -2.016 42.59 1 12.968 212 ILE A C 1
ATOM 1673 O O . ILE A 1 216 ? 0.427 -1.361 41.719 1 12.04 212 ILE A O 1
ATOM 1678 N N . LEU A 1 217 ? 2.068 -2.792 42.364 1 12.248 213 LEU A N 1
ATOM 1679 C CA . LEU A 1 217 ? 2.637 -2.986 41.04 1 11.882 213 LEU A CA 1
ATOM 1680 C C . LEU A 1 217 ? 2.042 -4.243 40.413 1 12.728 213 LEU A C 1
ATOM 1681 O O . LEU A 1 217 ? 1.956 -5.276 41.074 1 12.485 213 LEU A O 1
ATOM 1686 N N . SER A 1 218 ? 1.643 -4.151 39.136 1 10.646 214 SER A N 1
ATOM 1687 C CA . SER A 1 218 ? 1.046 -5.271 38.425 1 11.381 214 SER A CA 1
ATOM 1688 C C . SER A 1 218 ? 1.979 -6.478 38.419 1 13.027 214 SER A C 1
ATOM 1689 O O . SER A 1 218 ? 3.149 -6.36 38.056 1 14.052 214 SER A O 1
ATOM 1692 N N . LYS A 1 219 ? 1.445 -7.641 38.816 1 12.992 215 LYS A N 1
ATOM 1693 C CA . LYS A 1 219 ? 2.182 -8.889 38.706 1 15.807 215 LYS A CA 1
ATOM 1694 C C . LYS A 1 219 ? 2.253 -9.373 37.257 1 16.461 215 LYS A C 1
ATOM 1695 O O . LYS A 1 219 ? 3.062 -10.24 36.937 1 21.627 215 LYS A O 1
ATOM 1701 N N . LEU A 1 220 ? 1.391 -8.824 36.394 1 13.063 216 LEU A N 1
ATOM 1702 C CA . LEU A 1 220 ? 1.173 -9.351 35.058 1 13.148 216 LEU A CA 1
ATOM 1703 C C . LEU A 1 220 ? 1.984 -8.635 33.98 1 14.316 216 LEU A C 1
ATOM 1704 O O . LEU A 1 220 ? 2.472 -9.295 33.065 1 15.36 216 LEU A O 1
ATOM 1709 N N . ASP A 1 221 ? 2.102 -7.299 34.07 1 13.835 217 ASP A N 1
ATOM 1710 C CA . ASP A 1 221 ? 2.776 -6.535 33.028 1 12.63 217 ASP A CA 1
ATOM 1711 C C . ASP A 1 221 ? 4.063 -5.85 33.487 1 12.912 217 ASP A C 1
ATOM 1712 O O . ASP A 1 221 ? 4.788 -5.301 32.658 1 15.515 217 ASP A O 1
ATOM 1717 N N . GLY A 1 222 ? 4.341 -5.883 34.798 1 11.818 218 GLY A N 1
ATOM 1718 C CA . GLY A 1 222 ? 5.592 -5.391 35.361 1 12.665 218 GLY A CA 1
ATOM 1719 C C . GLY A 1 222 ? 5.751 -3.875 35.485 1 11.412 218 GLY A C 1
ATOM 1720 O O . GLY A 1 222 ? 6.797 -3.397 35.93 1 11.174 218 GLY A O 1
ATOM 1721 N N . TRP A 1 223 ? 4.688 -3.134 35.147 1 10.684 219 TRP A N 1
ATOM 1722 C CA . TRP A 1 223 ? 4.732 -1.684 35.052 1 9.914 219 TRP A CA 1
ATOM 1723 C C . TRP A 1 223 ? 3.575 -0.958 35.741 1 9.073 219 TRP A C 1
ATOM 1724 O O . TRP A 1 223 ? 3.805 0.015 36.457 1 10.213 219 TRP A O 1
ATOM 1735 N N . THR A 1 224 ? 2.339 -1.396 35.471 1 9.125 220 THR A N 1
ATOM 1736 C CA . THR A 1 224 ? 1.163 -0.639 35.875 1 9.246 220 THR A CA 1
ATOM 1737 C C . THR A 1 224 ? 1.072 -0.56 37.394 1 9.461 220 THR A C 1
ATOM 1738 O O . THR A 1 224 ? 0.986 -1.591 38.058 1 10.022 220 THR A O 1
ATOM 1742 N N . VAL A 1 225 ? 1.065 0.67 37.917 1 8.681 221 VAL A N 1
ATOM 1743 C CA . VAL A 1 225 ? 0.886 0.914 39.338 1 9.183 221 VAL A CA 1
ATOM 1744 C C . VAL A 1 225 ? -0.541 1.379 39.61 1 10.106 221 VAL A C 1
ATOM 1745 O O . VAL A 1 225 ? -1.016 2.297 38.947 1 9.672 221 VAL A O 1
ATOM 1749 N N . THR A 1 226 ? -1.194 0.764 40.608 1 9.704 222 THR A N 1
ATOM 1750 C CA . THR A 1 226 ? -2.543 1.136 40.998 1 9.184 222 THR A CA 1
ATOM 1751 C C . THR A 1 226 ? -2.639 1.452 42.488 1 10.014 222 THR A C 1
ATOM 1752 O O . THR A 1 226 ? -1.771 1.055 43.273 1 9.818 222 THR A O 1
ATOM 1756 N N . THR A 1 227 ? -3.71 2.162 42.869 1 9.417 223 THR A N 1
ATOM 1757 C CA . THR A 1 227 ? -3.973 2.41 44.279 1 9.935 223 THR A CA 1
ATOM 1758 C C . THR A 1 227 ? -4.473 1.107 44.894 1 11.636 223 THR A C 1
ATOM 1759 O O . THR A 1 227 ? -5.307 0.416 44.31 1 12.548 223 THR A O 1
ATOM 1763 N N . ARG A 1 228 ? -3.962 0.783 46.082 1 13.552 224 ARG A N 1
ATOM 1764 C CA . ARG A 1 228 ? -4.405 -0.414 46.781 1 14.47 224 ARG A CA 1
ATOM 1765 C C . ARG A 1 228 ? -5.895 -0.364 47.123 1 12.907 224 ARG A C 1
ATOM 1766 O O . ARG A 1 228 ? -6.579 -1.385 47.051 1 12.88 224 ARG A O 1
ATOM 1774 N N . ASP A 1 229 ? -6.403 0.822 47.486 1 12.903 225 ASP A N 1
ATOM 1775 C CA . ASP A 1 229 ? -7.815 0.98 47.82 1 13.55 225 ASP A CA 1
ATOM 1776 C C . ASP A 1 229 ? -8.709 1.285 46.615 1 14.917 225 ASP A C 1
ATOM 1777 O O . ASP A 1 229 ? -9.92 1.474 46.762 1 14.886 225 ASP A O 1
ATOM 1782 N N . LYS A 1 230 ? -8.105 1.3 45.419 1 13.485 226 LYS A N 1
ATOM 1783 C CA . LYS A 1 230 ? -8.787 1.597 44.169 1 15.439 226 LYS A CA 1
ATOM 1784 C C . LYS A 1 230 ? -9.42 2.988 44.122 1 12.444 226 LYS A C 1
ATOM 1785 O O . LYS A 1 230 ? -10.308 3.232 43.316 1 12.934 226 LYS A O 1
ATOM 1791 N N . SER A 1 231 ? -8.926 3.909 44.957 1 12.811 227 SER A N 1
ATOM 1792 C CA . SER A 1 231 ? -9.3 5.308 44.843 1 11.194 227 SER A CA 1
ATOM 1793 C C . SER A 1 231 ? -8.627 5.915 43.616 1 11.111 227 SER A C 1
ATOM 1794 O O . SER A 1 231 ? -7.627 5.392 43.121 1 9.742 227 SER A O 1
ATOM 1797 N N . LEU A 1 232 ? -9.179 7.039 43.152 1 10.942 228 LEU A N 1
ATOM 1798 C CA . LEU A 1 232 ? -8.616 7.78 42.038 1 10.64 228 LEU A CA 1
ATOM 1799 C C . LEU A 1 232 ? -7.252 8.352 42.414 1 9.586 228 LEU A C 1
ATOM 1800 O O . LEU A 1 232 ? -6.99 8.667 43.58 1 8.326 228 LEU A O 1
ATOM 1805 N N . SER A 1 233 ? -6.392 8.466 41.401 1 8.832 229 SER A N 1
ATOM 1806 C CA . SER A 1 233 ? -5.068 9.046 41.554 1 8.047 229 SER A CA 1
ATOM 1807 C C . SER A 1 233 ? -4.794 9.955 40.36 1 8.244 229 SER A C 1
ATOM 1808 O O . SER A 1 233 ? -5.146 9.609 39.235 1 9.523 229 SER A O 1
ATOM 1811 N N . ALA A 1 234 ? -4.167 11.11 40.608 1 8.323 230 ALA A N 1
ATOM 1812 C CA . ALA A 1 234 ? -3.818 12.033 39.536 1 8.681 230 ALA A CA 1
ATOM 1813 C C . ALA A 1 234 ? -2.346 12.428 39.607 1 8.381 230 ALA A C 1
ATOM 1814 O O . ALA A 1 234 ? -1.758 12.388 40.681 1 7.509 230 ALA A O 1
ATOM 1816 N N . GLN A 1 235 ? -1.798 12.851 38.459 1 6.984 231 GLN A N 1
ATOM 1817 C CA . GLN A 1 235 ? -0.398 13.232 38.337 1 7.488 231 GLN A CA 1
ATOM 1818 C C . GLN A 1 235 ? -0.263 14.358 37.313 1 7.284 231 GLN A C 1
ATOM 1819 O O . GLN A 1 235 ? -0.984 14.361 36.319 1 7.326 231 GLN A O 1
ATOM 1825 N N . PHE A 1 236 ? 0.67 15.288 37.575 1 6.513 232 PHE A N 1
ATOM 1826 C CA . PHE A 1 236 ? 1.182 16.223 36.587 1 6.172 232 PHE A CA 1
ATOM 1827 C C . PHE A 1 236 ? 2.701 16.149 36.686 1 6.317 232 PHE A C 1
ATOM 1828 O O . PHE A 1 236 ? 3.231 15.772 37.729 1 6.817 232 PHE A O 1
ATOM 1836 N N . GLU A 1 237 ? 3.379 16.493 35.593 1 6.112 233 GLU A N 1
ATOM 1837 C CA . GLU A 1 237 ? 4.833 16.513 35.58 1 6.575 233 GLU A CA 1
ATOM 1838 C C . GLU A 1 237 ? 5.405 17.638 34.728 1 6.726 233 GLU A C 1
ATOM 1839 O O . GLU A 1 237 ? 4.943 17.873 33.616 1 6.351 233 GLU A O 1
ATOM 1845 N N . HIS A 1 238 ? 6.467 18.27 35.248 1 6.888 234 HIS A N 1
ATOM 1846 C CA . HIS A 1 238 ? 7.283 19.2 34.487 1 7.331 234 HIS A CA 1
ATOM 1847 C C . HIS A 1 238 ? 8.75 18.821 34.641 1 7.016 234 HIS A C 1
ATOM 1848 O O . HIS A 1 238 ? 9.152 18.259 35.663 1 7.152 234 HIS A O 1
ATOM 1855 N N . THR A 1 239 ? 9.532 19.168 33.622 1 6.989 235 THR A N 1
ATOM 1856 C CA . THR A 1 239 ? 10.981 19.151 33.699 1 7.451 235 THR A CA 1
ATOM 1857 C C . THR A 1 239 ? 11.445 20.585 33.944 1 7.252 235 THR A C 1
ATOM 1858 O O . THR A 1 239 ? 11.027 21.493 33.222 1 8.332 235 THR A O 1
ATOM 1862 N N . ILE A 1 240 ? 12.3 20.771 34.957 1 7.454 236 ILE A N 1
ATOM 1863 C CA . ILE A 1 240 ? 12.771 22.093 35.326 1 7.52 236 ILE A CA 1
ATOM 1864 C C . ILE A 1 240 ? 14.285 22.156 35.478 1 8.021 236 ILE A C 1
ATOM 1865 O O . ILE A 1 240 ? 14.966 21.134 35.564 1 8.447 236 ILE A O 1
ATOM 1870 N N . GLY A 1 241 ? 14.781 23.391 35.553 1 8.006 237 GLY A N 1
ATOM 1871 C CA . GLY A 1 241 ? 16.171 23.66 35.872 1 8.795 237 GLY A CA 1
ATOM 1872 C C . GLY A 1 241 ? 16.306 24.735 36.946 1 9.81 237 GLY A C 1
ATOM 1873 O O . GLY A 1 241 ? 15.445 25.598 37.078 1 11.026 237 GLY A O 1
ATOM 1874 N N . VAL A 1 242 ? 17.4 24.662 37.708 1 10.529 238 VAL A N 1
ATOM 1875 C CA . VAL A 1 242 ? 17.713 25.65 38.726 1 11.099 238 VAL A CA 1
ATOM 1876 C C . VAL A 1 242 ? 18.565 26.744 38.087 1 12.736 238 VAL A C 1
ATOM 1877 O O . VAL A 1 242 ? 19.617 26.463 37.51 1 12.691 238 VAL A O 1
ATOM 1881 N N . THR A 1 243 ? 18.085 27.984 38.203 1 12.846 239 THR A N 1
ATOM 1882 C CA . THR A 1 243 ? 18.755 29.144 37.638 1 14.491 239 THR A CA 1
ATOM 1883 C C . THR A 1 243 ? 19.585 29.798 38.738 1 16.1 239 THR A C 1
ATOM 1884 O O . THR A 1 243 ? 19.672 29.275 39.844 1 16.069 239 THR A O 1
ATOM 1888 N N . LYS A 1 244 ? 20.195 30.947 38.424 1 17.383 240 LYS A N 1
ATOM 1889 C CA . LYS A 1 244 ? 21 31.664 39.4 1 20.657 240 LYS A CA 1
ATOM 1890 C C . LYS A 1 244 ? 20.21 32.098 40.632 1 19.143 240 LYS A C 1
ATOM 1891 O O . LYS A 1 244 ? 20.77 32.171 41.722 1 20.62 240 LYS A O 1
ATOM 1897 N N . ASP A 1 245 ? 18.919 32.417 40.462 1 18.732 241 ASP A N 1
ATOM 1898 C CA . ASP A 1 245 ? 18.117 32.892 41.578 1 22.073 241 ASP A CA 1
ATOM 1899 C C . ASP A 1 245 ? 16.709 32.306 41.643 1 17.62 241 ASP A C 1
ATOM 1900 O O . ASP A 1 245 ? 15.86 32.81 42.367 1 19.65 241 ASP A O 1
ATOM 1905 N N . GLY A 1 246 ? 16.468 31.213 40.916 1 15.631 242 GLY A N 1
ATOM 1906 C CA . GLY A 1 246 ? 15.141 30.625 40.901 1 13.038 242 GLY A CA 1
ATOM 1907 C C . GLY A 1 246 ? 15.099 29.341 40.081 1 11.999 242 GLY A C 1
ATOM 1908 O O . GLY A 1 246 ? 15.997 28.508 40.204 1 10.051 242 GLY A O 1
ATOM 1909 N N . PHE A 1 247 ? 14.038 29.206 39.275 1 12.554 243 PHE A N 1
ATOM 1910 C CA . PHE A 1 247 ? 13.829 28.032 38.444 1 12.508 243 PHE A CA 1
ATOM 1911 C C . PHE A 1 247 ? 13.42 28.439 37.034 1 12.685 243 PHE A C 1
ATOM 1912 O O . PHE A 1 247 ? 13.033 29.585 36.786 1 12.548 243 PHE A O 1
ATOM 1920 N N . GLU A 1 248 ? 13.517 27.467 36.12 1 12.116 244 GLU A N 1
ATOM 1921 C CA . GLU A 1 248 ? 12.964 27.581 34.783 1 12.322 244 GLU A CA 1
ATOM 1922 C C . GLU A 1 248 ? 12.24 26.28 34.438 1 9.064 244 GLU A C 1
ATOM 1923 O O . GLU A 1 248 ? 12.786 25.2 34.617 1 10.066 244 GLU A O 1
ATOM 1929 N N . ILE A 1 249 ? 10.987 26.386 33.999 1 8.617 245 ILE A N 1
ATOM 1930 C CA . ILE A 1 249 ? 10.253 25.218 33.544 1 8.211 245 ILE A CA 1
ATOM 1931 C C . ILE A 1 249 ? 10.507 25.061 32.051 1 8.296 245 ILE A C 1
ATOM 1932 O O . ILE A 1 249 ? 10.283 26.003 31.302 1 10.073 245 ILE A O 1
ATOM 1937 N N . PHE A 1 250 ? 10.941 23.862 31.633 1 7.586 246 PHE A N 1
ATOM 1938 C CA . PHE A 1 250 ? 11.285 23.597 30.245 1 8.315 246 PHE A CA 1
ATOM 1939 C C . PHE A 1 250 ? 10.11 23.075 29.421 1 8.553 246 PHE A C 1
ATOM 1940 O O . PHE A 1 250 ? 10.166 23.081 28.193 1 9.938 246 PHE A O 1
ATOM 1948 N N . THR A 1 251 ? 9.053 22.64 30.114 1 7.638 247 THR A N 1
ATOM 1949 C CA . THR A 1 251 ? 7.944 21.921 29.51 1 8.145 247 THR A CA 1
ATOM 1950 C C . THR A 1 251 ? 6.613 22.664 29.606 1 7.503 247 THR A C 1
ATOM 1951 O O . THR A 1 251 ? 5.558 22.045 29.644 1 7.625 247 THR A O 1
ATOM 1955 N N . LEU A 1 252 ? 6.639 24.003 29.632 1 8.557 248 LEU A N 1
ATOM 1956 C CA . LEU A 1 252 ? 5.398 24.758 29.622 1 8.681 248 LEU A CA 1
ATOM 1957 C C . LEU A 1 252 ? 4.649 24.576 28.304 1 8.611 248 LEU A C 1
ATOM 1958 O O . LEU A 1 252 ? 5.252 24.651 27.239 1 8.451 248 LEU A O 1
ATOM 1963 N N . SER A 1 253 ? 3.327 24.384 28.386 1 8.645 249 SER A N 1
ATOM 1964 C CA . SER A 1 253 ? 2.483 24.343 27.206 1 9.815 249 SER A CA 1
ATOM 1965 C C . SER A 1 253 ? 2.595 25.632 26.403 1 9.763 249 SER A C 1
ATOM 1966 O O . SER A 1 253 ? 2.271 26.698 26.928 1 9.407 249 SER A O 1
ATOM 1969 N N . PRO A 1 254 ? 3.043 25.608 25.129 1 10.341 250 PRO A N 1
ATOM 1970 C CA . PRO A 1 254 ? 3.017 26.821 24.317 1 11.48 250 PRO A CA 1
ATOM 1971 C C . PRO A 1 254 ? 1.636 27.454 24.163 1 10.7 250 PRO A C 1
ATOM 1972 O O . PRO A 1 254 ? 1.529 28.678 24.053 1 12.649 250 PRO A O 1
ATOM 1976 N N . LYS A 1 255 ? 0.592 26.619 24.144 1 10.469 251 LYS A N 1
ATOM 1977 C CA . LYS A 1 255 ? -0.779 27.083 23.994 1 12.063 251 LYS A CA 1
ATOM 1978 C C . LYS A 1 255 ? -1.49 27.38 25.313 1 12.553 251 LYS A C 1
ATOM 1979 O O . LYS A 1 255 ? -2.696 27.643 25.317 1 13.944 251 LYS A O 1
ATOM 1985 N N . LYS A 1 256 ? -0.74 27.347 26.42 1 11.899 252 LYS A N 1
ATOM 1986 C CA . LYS A 1 256 ? -1.267 27.604 27.754 1 12.468 252 LYS A CA 1
ATOM 1987 C C . LYS A 1 256 ? -2.337 26.588 28.15 1 11.681 252 LYS A C 1
ATOM 1988 O O . LYS A 1 256 ? -3.282 26.924 28.858 1 10.91 252 LYS A O 1
ATOM 1994 N N . LEU A 1 257 ? -2.175 25.341 27.683 1 10.108 253 LEU A N 1
ATOM 1995 C CA . LEU A 1 257 ? -3.046 24.242 28.056 1 10.388 253 LEU A CA 1
ATOM 1996 C C . LEU A 1 257 ? -2.435 23.552 29.27 1 10.314 253 LEU A C 1
ATOM 1997 O O . LEU A 1 257 ? -1.958 22.417 29.192 1 11.095 253 LEU A O 1
ATOM 2002 N N . ASP A 1 258 ? -2.457 24.252 30.407 1 9.26 254 ASP A N 1
ATOM 2003 C CA . ASP A 1 258 ? -1.717 23.805 31.579 1 10.114 254 ASP A CA 1
ATOM 2004 C C . ASP A 1 258 ? -2.452 22.744 32.397 1 9.634 254 ASP A C 1
ATOM 2005 O O . ASP A 1 258 ? -1.817 21.847 32.948 1 9.307 254 ASP A O 1
ATOM 2010 N N . TYR A 1 259 ? -3.786 22.852 32.457 1 9.49 255 TYR A N 1
ATOM 2011 C CA . TYR A 1 259 ? -4.609 21.932 33.221 1 9.734 255 TYR A CA 1
ATOM 2012 C C . TYR A 1 259 ? -6.041 22.04 32.708 1 10.014 255 TYR A C 1
ATOM 2013 O O . TYR A 1 259 ? -6.412 23.066 32.138 1 10.67 255 TYR A O 1
ATOM 2022 N N . PRO A 1 260 ? -6.86 20.975 32.846 1 9.635 256 PRO A N 1
ATOM 2023 C CA . PRO A 1 260 ? -8.2 20.969 32.276 1 9.982 256 PRO A CA 1
ATOM 2024 C C . PRO A 1 260 ? -9.183 21.837 33.058 1 11.595 256 PRO A C 1
ATOM 2025 O O . PRO A 1 260 ? -8.96 22.14 34.234 1 10.444 256 PRO A O 1
ATOM 2029 N N . PRO A 1 261 ? -10.309 22.266 32.444 1 12.853 257 PRO A N 1
ATOM 2030 C CA . PRO A 1 261 ? -10.621 21.984 31.047 1 12.464 257 PRO A CA 1
ATOM 2031 C C . PRO A 1 261 ? -9.771 22.766 30.051 1 13.913 257 PRO A C 1
ATOM 2032 O O . PRO A 1 261 ? -9.345 23.882 30.337 1 15.176 257 PRO A O 1
ATOM 2036 N N . TYR A 1 262 ? -9.574 22.179 28.866 1 15.401 258 TYR A N 1
ATOM 2037 C CA . TYR A 1 262 ? -8.706 22.744 27.847 1 14.855 258 TYR A CA 1
ATOM 2038 C C . TYR A 1 262 ? -9.527 23.515 26.794 1 18.704 258 TYR A C 1
ATOM 2039 O O . TYR A 1 262 ? -10.684 23.192 26.552 1 20.238 258 TYR A O 1
ATOM 2049 N N . GLY B 1 3 ? 31.29 -6.454 3.215 1 33.94 -1 GLY B N 1
ATOM 2050 C CA . GLY B 1 3 ? 30.272 -7.251 3.882 1 32.17 -1 GLY B CA 1
ATOM 2051 C C . GLY B 1 3 ? 30.728 -7.745 5.252 1 27.545 -1 GLY B C 1
ATOM 2052 O O . GLY B 1 3 ? 31.45 -7.047 5.961 1 29.409 -1 GLY B O 1
ATOM 2053 N N . SER B 1 4 ? 30.292 -8.953 5.619 1 23.094 0 SER B N 1
ATOM 2054 C CA . SER B 1 4 ? 30.689 -9.55 6.883 1 23.246 0 SER B CA 1
ATOM 2055 C C . SER B 1 4 ? 30.61 -11.072 6.811 1 20.43 0 SER B C 1
ATOM 2056 O O . SER B 1 4 ? 30.038 -11.628 5.876 1 20.916 0 SER B O 1
ATOM 2059 N N . MET B 1 5 ? 31.24 -11.719 7.797 1 18.585 1 MET B N 1
ATOM 2060 C CA . MET B 1 5 ? 31.46 -13.156 7.802 1 19.042 1 MET B CA 1
ATOM 2061 C C . MET B 1 5 ? 30.16 -13.924 8.025 1 17.778 1 MET B C 1
ATOM 2062 O O . MET B 1 5 ? 29.343 -13.513 8.848 1 21.467 1 MET B O 1
ATOM 2067 N N . ILE B 1 6 ? 29.992 -15.042 7.304 1 14.51 2 ILE B N 1
ATOM 2068 C CA . ILE B 1 6 ? 28.864 -15.937 7.519 1 15.745 2 ILE B CA 1
ATOM 2069 C C . ILE B 1 6 ? 29.189 -16.829 8.713 1 16.824 2 ILE B C 1
ATOM 2070 O O . ILE B 1 6 ? 30.213 -17.515 8.731 1 17.628 2 ILE B O 1
ATOM 2075 N N . LYS B 1 7 ? 28.303 -16.812 9.714 1 16.917 3 LYS B N 1
ATOM 2076 C CA . LYS B 1 7 ? 28.532 -17.561 10.938 1 17.536 3 LYS B CA 1
ATOM 2077 C C . LYS B 1 7 ? 28.26 -19.043 10.694 1 17.712 3 LYS B C 1
ATOM 2078 O O . LYS B 1 7 ? 27.239 -19.398 10.095 1 15.253 3 LYS B O 1
ATOM 2084 N N . ILE B 1 8 ? 29.192 -19.89 11.16 1 16.726 4 ILE B N 1
ATOM 2085 C CA . ILE B 1 8 ? 29.039 -21.337 11.136 1 15.454 4 ILE B CA 1
ATOM 2086 C C . ILE B 1 8 ? 28.834 -21.838 12.565 1 16.745 4 ILE B C 1
ATOM 2087 O O . ILE B 1 8 ? 29.665 -21.6 13.441 1 16.327 4 ILE B O 1
ATOM 2092 N N . HIS B 1 9 ? 27.719 -22.542 12.776 1 14.154 5 HIS B N 1
ATOM 2093 C CA . HIS B 1 9 ? 27.299 -22.971 14.099 1 13.382 5 HIS B CA 1
ATOM 2094 C C . HIS B 1 9 ? 27.46 -24.479 14.28 1 15.37 5 HIS B C 1
ATOM 2095 O O . HIS B 1 9 ? 27.424 -25.231 13.308 1 14.771 5 HIS B O 1
ATOM 2102 N N . THR B 1 10 ? 27.62 -24.91 15.538 1 17.004 6 THR B N 1
ATOM 2103 C CA . THR B 1 10 ? 27.636 -26.324 15.881 1 18.204 6 THR B CA 1
ATOM 2104 C C . THR B 1 10 ? 26.359 -26.704 16.626 1 17.244 6 THR B C 1
ATOM 2105 O O . THR B 1 10 ? 25.535 -25.841 16.927 1 15.122 6 THR B O 1
ATOM 2109 N N . GLU B 1 11 ? 26.22 -28.001 16.934 1 16.076 7 GLU B N 1
ATOM 2110 C CA . GLU B 1 11 ? 25.004 -28.546 17.52 1 16.449 7 GLU B CA 1
ATOM 2111 C C . GLU B 1 11 ? 24.513 -27.79 18.754 1 15.365 7 GLU B C 1
ATOM 2112 O O . GLU B 1 11 ? 23.307 -27.643 18.936 1 15.858 7 GLU B O 1
ATOM 2118 N N . LYS B 1 12 ? 25.432 -27.309 19.601 1 15.522 8 LYS B N 1
ATOM 2119 C CA . LYS B 1 12 ? 25.035 -26.608 20.812 1 16.336 8 LYS B CA 1
ATOM 2120 C C . LYS B 1 12 ? 24.173 -25.387 20.485 1 14.919 8 LYS B C 1
ATOM 2121 O O . LYS B 1 12 ? 23.24 -25.072 21.225 1 16.173 8 LYS B O 1
ATOM 2127 N N . ASP B 1 13 ? 24.502 -24.718 19.371 1 14.077 9 ASP B N 1
ATOM 2128 C CA . ASP B 1 13 ? 23.751 -23.57 18.887 1 13.741 9 ASP B CA 1
ATOM 2129 C C . ASP B 1 13 ? 22.432 -23.958 18.224 1 12.574 9 ASP B C 1
ATOM 2130 O O . ASP B 1 13 ? 21.466 -23.202 18.3 1 12.637 9 ASP B O 1
ATOM 2135 N N . PHE B 1 14 ? 22.391 -25.135 17.584 1 11.135 10 PHE B N 1
ATOM 2136 C CA . PHE B 1 14 ? 21.147 -25.659 17.038 1 10.985 10 PHE B CA 1
ATOM 2137 C C . PHE B 1 14 ? 20.114 -25.857 18.141 1 11.518 10 PHE B C 1
ATOM 2138 O O . PHE B 1 14 ? 18.928 -25.577 17.946 1 11.651 10 PHE B O 1
ATOM 2146 N N . ILE B 1 15 ? 20.57 -26.361 19.297 1 11.186 11 ILE B N 1
ATOM 2147 C CA . ILE B 1 15 ? 19.699 -26.537 20.446 1 10.45 11 ILE B CA 1
ATOM 2148 C C . ILE B 1 15 ? 19.032 -25.212 20.821 1 10.476 11 ILE B C 1
ATOM 2149 O O . ILE B 1 15 ? 17.82 -25.16 21.059 1 10.16 11 ILE B O 1
ATOM 2154 N N . LYS B 1 16 ? 19.829 -24.143 20.884 1 11.213 12 LYS B N 1
ATOM 2155 C CA A LYS B 1 16 ? 19.326 -22.827 21.244 0.5 11.919 12 LYS B CA 1
ATOM 2156 C CA B LYS B 1 16 ? 19.315 -22.833 21.25 0.5 11.532 12 LYS B CA 1
ATOM 2157 C C . LYS B 1 16 ? 18.337 -22.292 20.209 1 10.858 12 LYS B C 1
ATOM 2158 O O . LYS B 1 16 ? 17.323 -21.684 20.567 1 11.896 12 LYS B O 1
ATOM 2169 N N . MET B 1 17 ? 18.622 -22.539 18.924 1 9.924 13 MET B N 1
ATOM 2170 C CA . MET B 1 17 ? 17.745 -22.07 17.86 1 8.762 13 MET B CA 1
ATOM 2171 C C . MET B 1 17 ? 16.43 -22.847 17.824 1 9.795 13 MET B C 1
ATOM 2172 O O . MET B 1 17 ? 15.378 -22.274 17.542 1 10.069 13 MET B O 1
ATOM 2177 N N . ARG B 1 18 ? 16.466 -24.145 18.151 1 10.284 14 ARG B N 1
ATOM 2178 C CA . ARG B 1 18 ? 15.234 -24.909 18.276 1 10.58 14 ARG B CA 1
ATOM 2179 C C . ARG B 1 18 ? 14.289 -24.298 19.312 1 9.844 14 ARG B C 1
ATOM 2180 O O . ARG B 1 18 ? 13.082 -24.223 19.079 1 10.717 14 ARG B O 1
ATOM 2188 N N . ALA B 1 19 ? 14.835 -23.894 20.467 1 9.282 15 ALA B N 1
ATOM 2189 C CA . ALA B 1 19 ? 14.027 -23.356 21.552 1 9.635 15 ALA B CA 1
ATOM 2190 C C . ALA B 1 19 ? 13.443 -21.999 21.169 1 9.35 15 ALA B C 1
ATOM 2191 O O . ALA B 1 19 ? 12.257 -21.748 21.378 1 10.186 15 ALA B O 1
ATOM 2193 N N . ALA B 1 20 ? 14.278 -21.129 20.597 1 9.452 16 ALA B N 1
ATOM 2194 C CA . ALA B 1 20 ? 13.812 -19.822 20.153 1 8.553 16 ALA B CA 1
ATOM 2195 C C . ALA B 1 20 ? 12.752 -19.936 19.055 1 8.646 16 ALA B C 1
ATOM 2196 O O . ALA B 1 20 ? 11.719 -19.257 19.096 1 8.554 16 ALA B O 1
ATOM 2198 N N . GLY B 1 21 ? 13.019 -20.791 18.06 1 8.464 17 GLY B N 1
ATOM 2199 C CA . GLY B 1 21 ? 12.076 -21.031 16.98 1 8.565 17 GLY B CA 1
ATOM 2200 C C . GLY B 1 21 ? 10.745 -21.614 17.442 1 8.184 17 GLY B C 1
ATOM 2201 O O . GLY B 1 21 ? 9.678 -21.23 16.956 1 7.123 17 GLY B O 1
ATOM 2202 N N . LYS B 1 22 ? 10.807 -22.552 18.394 1 8.713 18 LYS B N 1
ATOM 2203 C CA . LYS B 1 22 ? 9.596 -23.154 18.925 1 9.552 18 LYS B CA 1
ATOM 2204 C C . LYS B 1 22 ? 8.715 -22.106 19.601 1 8.542 18 LYS B C 1
ATOM 2205 O O . LYS B 1 22 ? 7.503 -22.088 19.401 1 8.908 18 LYS B O 1
ATOM 2211 N N . LEU B 1 23 ? 9.321 -21.233 20.411 1 8.299 19 LEU B N 1
ATOM 2212 C CA . LEU B 1 23 ? 8.562 -20.19 21.083 1 8.807 19 LEU B CA 1
ATOM 2213 C C . LEU B 1 23 ? 7.938 -19.223 20.08 1 8.008 19 LEU B C 1
ATOM 2214 O O . LEU B 1 23 ? 6.785 -18.834 20.236 1 8.121 19 LEU B O 1
ATOM 2219 N N . ALA B 1 24 ? 8.681 -18.865 19.031 1 8.581 20 ALA B N 1
ATOM 2220 C CA . ALA B 1 24 ? 8.125 -18.022 17.985 1 8.193 20 ALA B CA 1
ATOM 2221 C C . ALA B 1 24 ? 6.921 -18.704 17.34 1 8.256 20 ALA B C 1
ATOM 2222 O O . ALA B 1 24 ? 5.865 -18.097 17.169 1 8.239 20 ALA B O 1
ATOM 2224 N N . ALA B 1 25 ? 7.074 -19.992 17.012 1 7.706 21 ALA B N 1
ATOM 2225 C CA . ALA B 1 25 ? 5.987 -20.742 16.405 1 8.591 21 ALA B CA 1
ATOM 2226 C C . ALA B 1 25 ? 4.792 -20.915 17.344 1 8.195 21 ALA B C 1
ATOM 2227 O O . ALA B 1 25 ? 3.645 -20.857 16.909 1 8.434 21 ALA B O 1
ATOM 2229 N N . GLU B 1 26 ? 5.057 -21.08 18.645 1 9.064 22 GLU B N 1
ATOM 2230 C CA . GLU B 1 26 ? 3.99 -21.146 19.635 1 8.31 22 GLU B CA 1
ATOM 2231 C C . GLU B 1 26 ? 3.224 -19.829 19.755 1 7.701 22 GLU B C 1
ATOM 2232 O O . GLU B 1 26 ? 2.031 -19.837 20.028 1 7.168 22 GLU B O 1
ATOM 2238 N N . THR B 1 27 ? 3.907 -18.698 19.537 1 7.297 23 THR B N 1
ATOM 2239 C CA . THR B 1 27 ? 3.246 -17.402 19.545 1 7.621 23 THR B CA 1
ATOM 2240 C C . THR B 1 27 ? 2.2 -17.342 18.438 1 7.349 23 THR B C 1
ATOM 2241 O O . THR B 1 27 ? 1.068 -16.922 18.673 1 7.869 23 THR B O 1
ATOM 2245 N N . LEU B 1 28 ? 2.585 -17.779 17.231 1 7.381 24 LEU B N 1
ATOM 2246 C CA . LEU B 1 28 ? 1.662 -17.791 16.111 1 7.17 24 LEU B CA 1
ATOM 2247 C C . LEU B 1 28 ? 0.537 -18.805 16.319 1 7.208 24 LEU B C 1
ATOM 2248 O O . LEU B 1 28 ? -0.602 -18.531 15.955 1 8.3 24 LEU B O 1
ATOM 2253 N N . ASP B 1 29 ? 0.832 -19.973 16.898 1 8.101 25 ASP B N 1
ATOM 2254 C CA . ASP B 1 29 ? -0.244 -20.884 17.271 1 8.464 25 ASP B CA 1
ATOM 2255 C C . ASP B 1 29 ? -1.269 -20.201 18.182 1 8.429 25 ASP B C 1
ATOM 2256 O O . ASP B 1 29 ? -2.482 -20.272 17.956 1 9.407 25 ASP B O 1
ATOM 2261 N N . PHE B 1 30 ? -0.766 -19.554 19.237 1 8.079 26 PHE B N 1
ATOM 2262 C CA . PHE B 1 30 ? -1.603 -18.855 20.203 1 8.568 26 PHE B CA 1
ATOM 2263 C C . PHE B 1 30 ? -2.516 -17.77 19.632 1 8.006 26 PHE B C 1
ATOM 2264 O O . PHE B 1 30 ? -3.684 -17.666 20.028 1 8.548 26 PHE B O 1
ATOM 2272 N N . ILE B 1 31 ? -1.995 -16.961 18.703 1 8.54 27 ILE B N 1
ATOM 2273 C CA . ILE B 1 31 ? -2.721 -15.803 18.198 1 7.721 27 ILE B CA 1
ATOM 2274 C C . ILE B 1 31 ? -3.875 -16.202 17.276 1 9.104 27 ILE B C 1
ATOM 2275 O O . ILE B 1 31 ? -4.799 -15.417 17.069 1 8.97 27 ILE B O 1
ATOM 2280 N N . THR B 1 32 ? -3.797 -17.415 16.706 1 8.779 28 THR B N 1
ATOM 2281 C CA . THR B 1 32 ? -4.703 -17.863 15.66 1 9.86 28 THR B CA 1
ATOM 2282 C C . THR B 1 32 ? -6.166 -17.54 15.953 1 10.287 28 THR B C 1
ATOM 2283 O O . THR B 1 32 ? -6.838 -16.925 15.13 1 11.545 28 THR B O 1
ATOM 2287 N N . ASP B 1 33 ? -6.639 -17.946 17.137 1 12.884 29 ASP B N 1
ATOM 2288 C CA . ASP B 1 33 ? -8.06 -17.863 17.451 1 14.773 29 ASP B CA 1
ATOM 2289 C C . ASP B 1 33 ? -8.53 -16.439 17.736 1 15.72 29 ASP B C 1
ATOM 2290 O O . ASP B 1 33 ? -9.734 -16.184 17.801 1 17.043 29 ASP B O 1
ATOM 2295 N N . HIS B 1 34 ? -7.576 -15.509 17.867 1 11.841 30 HIS B N 1
ATOM 2296 C CA . HIS B 1 34 ? -7.891 -14.109 18.089 1 10.686 30 HIS B CA 1
ATOM 2297 C C . HIS B 1 34 ? -8.055 -13.293 16.808 1 10.882 30 HIS B C 1
ATOM 2298 O O . HIS B 1 34 ? -8.516 -12.16 16.866 1 13.252 30 HIS B O 1
ATOM 2305 N N . VAL B 1 35 ? -7.684 -13.872 15.659 1 11.086 31 VAL B N 1
ATOM 2306 C CA . VAL B 1 35 ? -7.794 -13.198 14.375 1 11.318 31 VAL B CA 1
ATOM 2307 C C . VAL B 1 35 ? -9.22 -13.345 13.853 1 14.775 31 VAL B C 1
ATOM 2308 O O . VAL B 1 35 ? -9.582 -14.39 13.316 1 14.855 31 VAL B O 1
ATOM 2312 N N . LYS B 1 36 ? -10.011 -12.281 14.028 1 13.547 32 LYS B N 1
ATOM 2313 C CA . LYS B 1 36 ? -11.421 -12.268 13.667 1 16.334 32 LYS B CA 1
ATOM 2314 C C . LYS B 1 36 ? -11.758 -10.899 13.091 1 14.283 32 LYS B C 1
ATOM 2315 O O . LYS B 1 36 ? -11.049 -9.928 13.345 1 13.214 32 LYS B O 1
ATOM 2321 N N . PRO B 1 37 ? -12.862 -10.76 12.326 1 13.443 33 PRO B N 1
ATOM 2322 C CA . PRO B 1 37 ? -13.352 -9.44 11.951 1 12.341 33 PRO B CA 1
ATOM 2323 C C . PRO B 1 37 ? -13.57 -8.52 13.15 1 12.471 33 PRO B C 1
ATOM 2324 O O . PRO B 1 37 ? -13.998 -8.972 14.212 1 13.577 33 PRO B O 1
ATOM 2328 N N . ASN B 1 38 ? -13.232 -7.243 12.947 1 12.638 34 ASN B N 1
ATOM 2329 C CA . ASN B 1 38 ? -13.395 -6.171 13.917 1 16.051 34 ASN B CA 1
ATOM 2330 C C . ASN B 1 38 ? -12.374 -6.149 15.055 1 15.947 34 ASN B C 1
ATOM 2331 O O . ASN B 1 38 ? -12.49 -5.321 15.952 1 20.802 34 ASN B O 1
ATOM 2336 N N . VAL B 1 39 ? -11.385 -7.049 15.017 1 14.02 35 VAL B N 1
ATOM 2337 C CA . VAL B 1 39 ? -10.25 -6.996 15.923 1 14.025 35 VAL B CA 1
ATOM 2338 C C . VAL B 1 39 ? -9.201 -6.1 15.268 1 11.029 35 VAL B C 1
ATOM 2339 O O . VAL B 1 39 ? -9.014 -6.149 14.055 1 11.376 35 VAL B O 1
ATOM 2343 N N . THR B 1 40 ? -8.512 -5.28 16.064 1 9.852 36 THR B N 1
ATOM 2344 C CA . THR B 1 40 ? -7.455 -4.44 15.52 1 9.242 36 THR B CA 1
ATOM 2345 C C . THR B 1 40 ? -6.112 -5.157 15.585 1 9.226 36 THR B C 1
ATOM 2346 O O . THR B 1 40 ? -5.92 -6.033 16.422 1 9.273 36 THR B O 1
ATOM 2350 N N . THR B 1 41 ? -5.172 -4.743 14.727 1 8.288 37 THR B N 1
ATOM 2351 C CA . THR B 1 41 ? -3.829 -5.303 14.772 1 8.216 37 THR B CA 1
ATOM 2352 C C . THR B 1 41 ? -3.118 -4.877 16.055 1 7.661 37 THR B C 1
ATOM 2353 O O . THR B 1 41 ? -2.278 -5.609 16.57 1 7.241 37 THR B O 1
ATOM 2357 N N . ASN B 1 42 ? -3.465 -3.701 16.591 1 7.574 38 ASN B N 1
ATOM 2358 C CA . ASN B 1 42 ? -2.965 -3.307 17.901 1 7.882 38 ASN B CA 1
ATOM 2359 C C . ASN B 1 42 ? -3.341 -4.284 19.012 1 8.094 38 ASN B C 1
ATOM 2360 O O . ASN B 1 42 ? -2.504 -4.558 19.869 1 9.018 38 ASN B O 1
ATOM 2365 N N . SER B 1 43 ? -4.588 -4.784 19.03 1 8.068 39 SER B N 1
ATOM 2366 C CA A SER B 1 43 ? -4.982 -5.812 19.985 0.7 8.064 39 SER B CA 1
ATOM 2367 C CA B SER B 1 43 ? -4.965 -5.802 19.999 0.3 7.881 39 SER B CA 1
ATOM 2368 C C . SER B 1 43 ? -4.117 -7.061 19.824 1 8.11 39 SER B C 1
ATOM 2369 O O . SER B 1 43 ? -3.69 -7.659 20.809 1 8.429 39 SER B O 1
ATOM 2374 N N . LEU B 1 44 ? -3.856 -7.447 18.566 1 7.336 40 LEU B N 1
ATOM 2375 C CA . LEU B 1 44 ? -3.054 -8.633 18.303 1 7.556 40 LEU B CA 1
ATOM 2376 C C . LEU B 1 44 ? -1.611 -8.44 18.768 1 6.755 40 LEU B C 1
ATOM 2377 O O . LEU B 1 44 ? -0.99 -9.359 19.305 1 6.153 40 LEU B O 1
ATOM 2382 N N . ASN B 1 45 ? -1.075 -7.237 18.551 1 6.942 41 ASN B N 1
ATOM 2383 C CA . ASN B 1 45 ? 0.261 -6.905 19.017 1 6.435 41 ASN B CA 1
ATOM 2384 C C . ASN B 1 45 ? 0.417 -7.1 20.527 1 7.266 41 ASN B C 1
ATOM 2385 O O . ASN B 1 45 ? 1.425 -7.635 20.99 1 7.635 41 ASN B O 1
ATOM 2390 N N . ASP B 1 46 ? -0.575 -6.643 21.296 1 7.033 42 ASP B N 1
ATOM 2391 C CA . ASP B 1 46 ? -0.519 -6.701 22.748 1 7.249 42 ASP B CA 1
ATOM 2392 C C . ASP B 1 46 ? -0.62 -8.153 23.217 1 7.208 42 ASP B C 1
ATOM 2393 O O . ASP B 1 46 ? 0.102 -8.565 24.117 1 7.263 42 ASP B O 1
ATOM 2398 N N . LEU B 1 47 ? -1.486 -8.944 22.567 1 7.105 43 LEU B N 1
ATOM 2399 C CA . LEU B 1 47 ? -1.596 -10.356 22.89 1 7.532 43 LEU B CA 1
ATOM 2400 C C . LEU B 1 47 ? -0.265 -11.069 22.684 1 7.333 43 LEU B C 1
ATOM 2401 O O . LEU B 1 47 ? 0.152 -11.837 23.55 1 7.776 43 LEU B O 1
ATOM 2406 N N . CYS B 1 48 ? 0.396 -10.807 21.55 1 7.506 44 CYS B N 1
ATOM 2407 C CA . CYS B 1 48 ? 1.675 -11.432 21.236 1 7.325 44 CYS B CA 1
ATOM 2408 C C . CYS B 1 48 ? 2.772 -10.953 22.18 1 6.95 44 CYS B C 1
ATOM 2409 O O . CYS B 1 48 ? 3.583 -11.76 22.631 1 7.567 44 CYS B O 1
ATOM 2412 N N . HIS B 1 49 ? 2.801 -9.642 22.448 1 6.772 45 HIS B N 1
ATOM 2413 C CA . HIS B 1 49 ? 3.795 -9.07 23.346 1 7.106 45 HIS B CA 1
ATOM 2414 C C . HIS B 1 49 ? 3.784 -9.764 24.706 1 8.374 45 HIS B C 1
ATOM 2415 O O . HIS B 1 49 ? 4.82 -10.215 25.201 1 8.869 45 HIS B O 1
ATOM 2422 N N . ASN B 1 50 ? 2.591 -9.875 25.292 1 9.162 46 ASN B N 1
ATOM 2423 C CA . ASN B 1 50 ? 2.455 -10.443 26.621 1 11.449 46 ASN B CA 1
ATOM 2424 C C . ASN B 1 50 ? 2.752 -11.943 26.618 1 10.774 46 ASN B C 1
ATOM 2425 O O . ASN B 1 50 ? 3.303 -12.452 27.586 1 11.297 46 ASN B O 1
ATOM 2430 N N . PHE B 1 51 ? 2.415 -12.64 25.524 1 9.262 47 PHE B N 1
ATOM 2431 C CA . PHE B 1 51 ? 2.739 -14.053 25.395 1 9.198 47 PHE B CA 1
ATOM 2432 C C . PHE B 1 51 ? 4.253 -14.249 25.392 1 8.798 47 PHE B C 1
ATOM 2433 O O . PHE B 1 51 ? 4.783 -15.086 26.116 1 9.179 47 PHE B O 1
ATOM 2441 N N . ILE B 1 52 ? 4.948 -13.461 24.57 1 8.47 48 ILE B N 1
ATOM 2442 C CA . ILE B 1 52 ? 6.398 -13.559 24.461 1 8.133 48 ILE B CA 1
ATOM 2443 C C . ILE B 1 52 ? 7.088 -13.292 25.802 1 8.924 48 ILE B C 1
ATOM 2444 O O . ILE B 1 52 ? 7.925 -14.077 26.245 1 8.387 48 ILE B O 1
ATOM 2449 N N . THR B 1 53 ? 6.726 -12.191 26.465 1 9.007 49 THR B N 1
ATOM 2450 C CA . THR B 1 53 ? 7.418 -11.817 27.689 1 9.917 49 THR B CA 1
ATOM 2451 C C . THR B 1 53 ? 7.084 -12.743 28.855 1 10.686 49 THR B C 1
ATOM 2452 O O . THR B 1 53 ? 7.93 -12.951 29.72 1 12.962 49 THR B O 1
ATOM 2456 N N . SER B 1 54 ? 5.873 -13.321 28.86 1 11.356 50 SER B N 1
ATOM 2457 C CA . SER B 1 54 ? 5.493 -14.264 29.905 1 10.846 50 SER B CA 1
ATOM 2458 C C . SER B 1 54 ? 6.244 -15.591 29.774 1 12.112 50 SER B C 1
ATOM 2459 O O . SER B 1 54 ? 6.243 -16.395 30.707 1 14.113 50 SER B O 1
ATOM 2462 N N . HIS B 1 55 ? 6.861 -15.829 28.606 1 11.473 51 HIS B N 1
ATOM 2463 C CA . HIS B 1 55 ? 7.705 -16.996 28.389 1 12.638 51 HIS B CA 1
ATOM 2464 C C . HIS B 1 55 ? 9.197 -16.66 28.461 1 13.06 51 HIS B C 1
ATOM 2465 O O . HIS B 1 55 ? 10.021 -17.365 27.879 1 12.624 51 HIS B O 1
ATOM 2472 N N . ASN B 1 56 ? 9.533 -15.572 29.168 1 13.076 52 ASN B N 1
ATOM 2473 C CA . ASN B 1 56 ? 10.91 -15.191 29.446 1 15.357 52 ASN B CA 1
ATOM 2474 C C . ASN B 1 56 ? 11.737 -14.898 28.197 1 14.182 52 ASN B C 1
ATOM 2475 O O . ASN B 1 56 ? 12.923 -15.227 28.122 1 13.733 52 ASN B O 1
ATOM 2480 N N . ALA B 1 57 ? 11.095 -14.238 27.229 1 11.913 53 ALA B N 1
ATOM 2481 C CA . ALA B 1 57 ? 11.735 -13.867 25.983 1 10.42 53 ALA B CA 1
ATOM 2482 C C . ALA B 1 57 ? 11.418 -12.407 25.678 1 9.82 53 ALA B C 1
ATOM 2483 O O . ALA B 1 57 ? 10.633 -11.776 26.389 1 9.437 53 ALA B O 1
ATOM 2485 N N . ILE B 1 58 ? 12.082 -11.905 24.633 1 10.42 54 ILE B N 1
ATOM 2486 C CA . ILE B 1 58 ? 11.975 -10.538 24.159 1 10.825 54 ILE B CA 1
ATOM 2487 C C . ILE B 1 58 ? 11.446 -10.534 22.733 1 9.583 54 ILE B C 1
ATOM 2488 O O . ILE B 1 58 ? 11.843 -11.378 21.925 1 8.584 54 ILE B O 1
ATOM 2493 N N . PRO B 1 59 ? 10.509 -9.616 22.399 1 8.907 55 PRO B N 1
ATOM 2494 C CA . PRO B 1 59 ? 10.123 -9.396 21.012 1 8.797 55 PRO B CA 1
ATOM 2495 C C . PRO B 1 59 ? 11.146 -8.549 20.27 1 8.407 55 PRO B C 1
ATOM 2496 O O . PRO B 1 59 ? 11.284 -7.351 20.537 1 7.793 55 PRO B O 1
ATOM 2500 N N . ALA B 1 60 ? 11.856 -9.19 19.339 1 8.632 56 ALA B N 1
ATOM 2501 C CA . ALA B 1 60 ? 12.948 -8.552 18.623 1 7.92 56 ALA B CA 1
ATOM 2502 C C . ALA B 1 60 ? 12.551 -7.267 17.893 1 7.622 56 ALA B C 1
ATOM 2503 O O . ALA B 1 60 ? 13.351 -6.337 17.835 1 7.343 56 ALA B O 1
ATOM 2505 N N . PRO B 1 61 ? 11.342 -7.166 17.284 1 7.496 57 PRO B N 1
ATOM 2506 C CA . PRO B 1 61 ? 10.963 -5.968 16.546 1 7.897 57 PRO B CA 1
ATOM 2507 C C . PRO B 1 61 ? 10.879 -4.693 17.385 1 6.957 57 PRO B C 1
ATOM 2508 O O . PRO B 1 61 ? 11.017 -3.603 16.846 1 7.841 57 PRO B O 1
ATOM 2512 N N . LEU B 1 62 ? 10.636 -4.826 18.695 1 7.345 58 LEU B N 1
ATOM 2513 C CA . LEU B 1 62 ? 10.345 -3.668 19.531 1 7.957 58 LEU B CA 1
ATOM 2514 C C . LEU B 1 62 ? 11.562 -2.746 19.627 1 8.389 58 LEU B C 1
ATOM 2515 O O . LEU B 1 62 ? 12.615 -3.121 20.16 1 8.865 58 LEU B O 1
ATOM 2520 N N . ASN B 1 63 ? 11.4 -1.551 19.037 1 8.217 59 ASN B N 1
ATOM 2521 C CA . ASN B 1 63 ? 12.44 -0.547 18.866 1 8.825 59 ASN B CA 1
ATOM 2522 C C . ASN B 1 63 ? 13.657 -0.983 18.05 1 9.341 59 ASN B C 1
ATOM 2523 O O . ASN B 1 63 ? 14.722 -0.363 18.137 1 9.744 59 ASN B O 1
ATOM 2528 N N . TYR B 1 64 ? 13.488 -2.034 17.235 1 8.035 60 TYR B N 1
ATOM 2529 C CA . TYR B 1 64 ? 14.487 -2.399 16.247 1 8.653 60 TYR B CA 1
ATOM 2530 C C . TYR B 1 64 ? 14.532 -1.335 15.158 1 8.736 60 TYR B C 1
ATOM 2531 O O . TYR B 1 64 ? 13.555 -1.132 14.449 1 8.187 60 TYR B O 1
ATOM 2540 N N . LYS B 1 65 ? 15.659 -0.616 15.088 1 9.302 61 LYS B N 1
ATOM 2541 C CA . LYS B 1 65 ? 15.786 0.547 14.222 1 10.375 61 LYS B CA 1
ATOM 2542 C C . LYS B 1 65 ? 14.586 1.488 14.363 1 10.199 61 LYS B C 1
ATOM 2543 O O . LYS B 1 65 ? 14.151 2.101 13.389 1 11.721 61 LYS B O 1
ATOM 2549 N N . GLY B 1 66 ? 14.072 1.607 15.592 1 9.749 62 GLY B N 1
ATOM 2550 C CA . GLY B 1 66 ? 12.964 2.502 15.89 1 9.509 62 GLY B CA 1
ATOM 2551 C C . GLY B 1 66 ? 11.555 1.978 15.61 1 9.699 62 GLY B C 1
ATOM 2552 O O . GLY B 1 66 ? 10.588 2.702 15.835 1 9.476 62 GLY B O 1
ATOM 2553 N N . PHE B 1 67 ? 11.429 0.721 15.159 1 9.086 63 PHE B N 1
ATOM 2554 C CA . PHE B 1 67 ? 10.111 0.134 14.937 1 8.741 63 PHE B CA 1
ATOM 2555 C C . PHE B 1 67 ? 9.274 0.185 16.212 1 8.624 63 PHE B C 1
ATOM 2556 O O . PHE B 1 67 ? 9.751 -0.132 17.3 1 8.031 63 PHE B O 1
ATOM 2564 N N . PRO B 1 68 ? 8.013 0.661 16.124 1 7.78 64 PRO B N 1
ATOM 2565 C CA . PRO B 1 68 ? 7.253 1.037 17.309 1 7.335 64 PRO B CA 1
ATOM 2566 C C . PRO B 1 68 ? 6.427 -0.049 18.002 1 7.194 64 PRO B C 1
ATOM 2567 O O . PRO B 1 68 ? 5.734 0.262 18.975 1 7.7 64 PRO B O 1
ATOM 2571 N N . LYS B 1 69 ? 6.461 -1.29 17.502 1 6.852 65 LYS B N 1
ATOM 2572 C CA . LYS B 1 69 ? 5.611 -2.346 18.035 1 6.819 65 LYS B CA 1
ATOM 2573 C C . LYS B 1 69 ? 6.375 -3.659 18.157 1 7.116 65 LYS B C 1
ATOM 2574 O O . LYS B 1 69 ? 7.547 -3.719 17.804 1 8.016 65 LYS B O 1
ATOM 2580 N N . SER B 1 70 ? 5.704 -4.685 18.692 1 6.823 66 SER B N 1
ATOM 2581 C CA . SER B 1 70 ? 6.352 -5.934 19.047 1 6.521 66 SER B CA 1
ATOM 2582 C C . SER B 1 70 ? 6.286 -7.006 17.957 1 6.654 66 SER B C 1
ATOM 2583 O O . SER B 1 70 ? 7.075 -7.943 17.997 1 7.081 66 SER B O 1
ATOM 2586 N N . ILE B 1 71 ? 5.306 -6.894 17.046 1 6.486 67 ILE B N 1
ATOM 2587 C CA . ILE B 1 71 ? 5.172 -7.744 15.87 1 6.376 67 ILE B CA 1
ATOM 2588 C C . ILE B 1 71 ? 4.961 -6.89 14.62 1 6.274 67 ILE B C 1
ATOM 2589 O O . ILE B 1 71 ? 4.658 -5.708 14.74 1 6.386 67 ILE B O 1
ATOM 2594 N N . CYS B 1 72 ? 5.084 -7.499 13.425 1 6.444 68 CYS B N 1
ATOM 2595 C CA . CYS B 1 72 ? 4.613 -6.885 12.188 1 7.621 68 CYS B CA 1
ATOM 2596 C C . CYS B 1 72 ? 3.291 -7.537 11.801 1 7.78 68 CYS B C 1
ATOM 2597 O O . CYS B 1 72 ? 3.159 -8.756 11.893 1 8.892 68 CYS B O 1
ATOM 2600 N N . THR B 1 73 ? 2.352 -6.707 11.335 1 7.799 69 THR B N 1
ATOM 2601 C CA . THR B 1 73 ? 1.053 -7.139 10.837 1 7.822 69 THR B CA 1
ATOM 2602 C C . THR B 1 73 ? 0.807 -6.474 9.487 1 7.896 69 THR B C 1
ATOM 2603 O O . THR B 1 73 ? 0.638 -5.261 9.41 1 8.722 69 THR B O 1
ATOM 2607 N N . SER B 1 74 ? 0.764 -7.284 8.427 1 6.819 70 SER B N 1
ATOM 2608 C CA . SER B 1 74 ? 0.674 -6.791 7.061 1 7.132 70 SER B CA 1
ATOM 2609 C C . SER B 1 74 ? -0.624 -7.265 6.414 1 7.408 70 SER B C 1
ATOM 2610 O O . SER B 1 74 ? -0.812 -8.463 6.178 1 7.379 70 SER B O 1
ATOM 2613 N N . ILE B 1 75 ? -1.532 -6.317 6.155 1 8.006 71 ILE B N 1
ATOM 2614 C CA . ILE B 1 75 ? -2.844 -6.619 5.601 1 10.292 71 ILE B CA 1
ATOM 2615 C C . ILE B 1 75 ? -2.936 -6.398 4.087 1 11.108 71 ILE B C 1
ATOM 2616 O O . ILE B 1 75 ? -2.509 -5.351 3.596 1 12.196 71 ILE B O 1
ATOM 2621 N N . ASN B 1 76 ? -3.527 -7.367 3.368 1 10.287 72 ASN B N 1
ATOM 2622 C CA . ASN B 1 76 ? -3.905 -7.225 1.958 1 9.762 72 ASN B CA 1
ATOM 2623 C C . ASN B 1 76 ? -2.744 -6.807 1.049 1 10.449 72 ASN B C 1
ATOM 2624 O O . ASN B 1 76 ? -1.835 -7.604 0.829 1 10.88 72 ASN B O 1
ATOM 2629 N N . HIS B 1 77 ? -2.755 -5.568 0.525 1 9.476 73 HIS B N 1
ATOM 2630 C CA . HIS B 1 77 ? -1.722 -5.111 -0.396 1 10.459 73 HIS B CA 1
ATOM 2631 C C . HIS B 1 77 ? -0.431 -4.676 0.3 1 8.922 73 HIS B C 1
ATOM 2632 O O . HIS B 1 77 ? 0.539 -4.303 -0.362 1 8.539 73 HIS B O 1
ATOM 2639 N N . VAL B 1 78 ? -0.408 -4.749 1.634 1 8.664 74 VAL B N 1
ATOM 2640 C CA . VAL B 1 78 ? 0.822 -4.556 2.38 1 8.802 74 VAL B CA 1
ATOM 2641 C C . VAL B 1 78 ? 1.67 -5.811 2.181 1 8.819 74 VAL B C 1
ATOM 2642 O O . VAL B 1 78 ? 1.194 -6.93 2.385 1 8.705 74 VAL B O 1
ATOM 2646 N N . VAL B 1 79 ? 2.918 -5.591 1.762 1 8.777 75 VAL B N 1
ATOM 2647 C CA . VAL B 1 79 ? 3.859 -6.651 1.423 1 8.742 75 VAL B CA 1
ATOM 2648 C C . VAL B 1 79 ? 4.576 -7.162 2.672 1 8.711 75 VAL B C 1
ATOM 2649 O O . VAL B 1 79 ? 4.72 -8.369 2.878 1 7.613 75 VAL B O 1
ATOM 2653 N N . CYS B 1 80 ? 5.08 -6.227 3.473 1 8.406 76 CYS B N 1
ATOM 2654 C CA . CYS B 1 80 ? 5.784 -6.571 4.697 1 9.212 76 CYS B CA 1
ATOM 2655 C C . CYS B 1 80 ? 5.945 -5.368 5.621 1 9.341 76 CYS B C 1
ATOM 2656 O O . CYS B 1 80 ? 5.777 -4.226 5.202 1 9.398 76 CYS B O 1
ATOM 2659 N N . HIS B 1 81 ? 6.288 -5.676 6.879 1 9.266 77 HIS B N 1
ATOM 2660 C CA . HIS B 1 81 ? 6.656 -4.7 7.891 1 9.86 77 HIS B CA 1
ATOM 2661 C C . HIS B 1 81 ? 5.51 -3.753 8.241 1 8.359 77 HIS B C 1
ATOM 2662 O O . HIS B 1 81 ? 5.727 -2.639 8.706 1 8.442 77 HIS B O 1
ATOM 2669 N N . GLY B 1 82 ? 4.265 -4.203 8.058 1 7.632 78 GLY B N 1
ATOM 2670 C CA . GLY B 1 82 ? 3.149 -3.387 8.491 1 7.303 78 GLY B CA 1
ATOM 2671 C C . GLY B 1 82 ? 3.187 -3.173 10.007 1 7.329 78 GLY B C 1
ATOM 2672 O O . GLY B 1 82 ? 3.625 -4.053 10.754 1 6.845 78 GLY B O 1
ATOM 2673 N N . ILE B 1 83 ? 2.739 -1.986 10.433 1 6.729 79 ILE B N 1
ATOM 2674 C CA . ILE B 1 83 ? 2.744 -1.591 11.831 1 7.703 79 ILE B CA 1
ATOM 2675 C C . ILE B 1 83 ? 1.361 -1.756 12.454 1 7.717 79 ILE B C 1
ATOM 2676 O O . ILE B 1 83 ? 0.384 -1.194 11.951 1 8.221 79 ILE B O 1
ATOM 2681 N N . PRO B 1 84 ? 1.236 -2.527 13.56 1 7.618 80 PRO B N 1
ATOM 2682 C CA . PRO B 1 84 ? -0.014 -2.596 14.306 1 7.871 80 PRO B CA 1
ATOM 2683 C C . PRO B 1 84 ? -0.628 -1.222 14.569 1 8.398 80 PRO B C 1
ATOM 2684 O O . PRO B 1 84 ? 0.069 -0.275 14.926 1 8.598 80 PRO B O 1
ATOM 2688 N N . ASN B 1 85 ? -1.946 -1.125 14.376 1 8.602 81 ASN B N 1
ATOM 2689 C CA . ASN B 1 85 ? -2.635 0.151 14.443 1 9.69 81 ASN B CA 1
ATOM 2690 C C . ASN B 1 85 ? -4.084 -0.122 14.844 1 10.231 81 ASN B C 1
ATOM 2691 O O . ASN B 1 85 ? -4.445 -1.263 15.087 1 10.656 81 ASN B O 1
ATOM 2696 N N . ASP B 1 86 ? -4.885 0.946 14.959 1 12.281 82 ASP B N 1
ATOM 2697 C CA . ASP B 1 86 ? -6.241 0.872 15.469 1 12.719 82 ASP B CA 1
ATOM 2698 C C . ASP B 1 86 ? -7.322 0.582 14.431 1 13.306 82 ASP B C 1
ATOM 2699 O O . ASP B 1 86 ? -8.51 0.669 14.748 1 10.877 82 ASP B O 1
ATOM 2704 N N . LYS B 1 87 ? -6.916 0.232 13.203 1 13.334 83 LYS B N 1
ATOM 2705 C CA . LYS B 1 87 ? -7.882 -0.101 12.17 1 15.67 83 LYS B CA 1
ATOM 2706 C C . LYS B 1 87 ? -8.459 -1.486 12.433 1 15.26 83 LYS B C 1
ATOM 2707 O O . LYS B 1 87 ? -7.708 -2.44 12.621 1 14.154 83 LYS B O 1
ATOM 2713 N N . PRO B 1 88 ? -9.8 -1.644 12.435 1 14.007 84 PRO B N 1
ATOM 2714 C CA . PRO B 1 88 ? -10.402 -2.968 12.511 1 14.446 84 PRO B CA 1
ATOM 2715 C C . PRO B 1 88 ? -10.125 -3.83 11.281 1 13.223 84 PRO B C 1
ATOM 2716 O O . PRO B 1 88 ? -10.237 -3.359 10.15 1 14.354 84 PRO B O 1
ATOM 2720 N N . LEU B 1 89 ? -9.785 -5.098 11.515 1 13.249 85 LEU B N 1
ATOM 2721 C CA . LEU B 1 89 ? -9.686 -6.068 10.438 1 12.704 85 LEU B CA 1
ATOM 2722 C C . LEU B 1 89 ? -11.1 -6.277 9.898 1 13.083 85 LEU B C 1
ATOM 2723 O O . LEU B 1 89 ? -12.064 -6.239 10.658 1 12.279 85 LEU B O 1
ATOM 2728 N N . LYS B 1 90 ? -11.213 -6.422 8.573 1 12.48 86 LYS B N 1
ATOM 2729 C CA . LYS B 1 90 ? -12.504 -6.526 7.915 1 13.403 86 LYS B CA 1
ATOM 2730 C C . LYS B 1 90 ? -12.685 -7.926 7.346 1 12.261 86 LYS B C 1
AT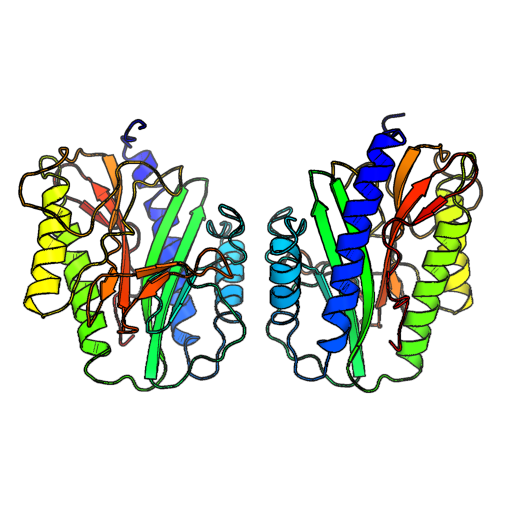OM 2731 O O . LYS B 1 90 ? -11.721 -8.55 6.915 1 10.91 86 LYS B O 1
ATOM 2737 N N . ASN B 1 91 ? -13.934 -8.396 7.337 1 11.161 87 ASN B N 1
ATOM 2738 C CA . ASN B 1 91 ? -14.289 -9.598 6.606 1 10.718 87 ASN B CA 1
ATOM 2739 C C . ASN B 1 91 ? -13.697 -9.583 5.195 1 10.358 87 ASN B C 1
ATOM 2740 O O . ASN B 1 91 ? -13.837 -8.605 4.462 1 10.779 87 ASN B O 1
ATOM 2745 N N . GLY B 1 92 ? -13.004 -10.67 4.833 1 11.189 88 GLY B N 1
ATOM 2746 C CA . GLY B 1 92 ? -12.414 -10.796 3.512 1 10.139 88 GLY B CA 1
ATOM 2747 C C . GLY B 1 92 ? -10.934 -10.425 3.46 1 9.937 88 GLY B C 1
ATOM 2748 O O . GLY B 1 92 ? -10.26 -10.713 2.474 1 10.204 88 GLY B O 1
ATOM 2749 N N . ASP B 1 93 ? -10.44 -9.766 4.512 1 8.982 89 ASP B N 1
ATOM 2750 C CA . ASP B 1 93 ? -9.033 -9.411 4.577 1 8.904 89 ASP B CA 1
ATOM 2751 C C . ASP B 1 93 ? -8.15 -10.646 4.73 1 7.658 89 ASP B C 1
ATOM 2752 O O . ASP B 1 93 ? -8.581 -11.678 5.243 1 7.578 89 ASP B O 1
ATOM 2757 N N . ILE B 1 94 ? -6.882 -10.495 4.321 1 8.102 90 ILE B N 1
ATOM 2758 C CA . ILE B 1 94 ? -5.844 -11.471 4.594 1 8.691 90 ILE B CA 1
ATOM 2759 C C . ILE B 1 94 ? -4.784 -10.703 5.374 1 8.1 90 ILE B C 1
ATOM 2760 O O . ILE B 1 94 ? -4.568 -9.523 5.125 1 8.117 90 ILE B O 1
ATOM 2765 N N . VAL B 1 95 ? -4.182 -11.361 6.367 1 7.488 91 VAL B N 1
ATOM 2766 C CA . VAL B 1 95 ? -3.161 -10.716 7.17 1 7.769 91 VAL B CA 1
ATOM 2767 C C . VAL B 1 95 ? -1.982 -11.642 7.438 1 7.118 91 VAL B C 1
ATOM 2768 O O . VAL B 1 95 ? -2.162 -12.807 7.786 1 8.456 91 VAL B O 1
ATOM 2772 N N . ASN B 1 96 ? -0.777 -11.083 7.292 1 6.786 92 ASN B N 1
ATOM 2773 C CA . ASN B 1 96 ? 0.436 -11.725 7.767 1 6.677 92 ASN B CA 1
ATOM 2774 C C . ASN B 1 96 ? 0.76 -11.257 9.181 1 6.75 92 ASN B C 1
ATOM 2775 O O . ASN B 1 96 ? 0.744 -10.059 9.472 1 6.485 92 ASN B O 1
ATOM 2780 N N . ILE B 1 97 ? 1.03 -12.227 10.053 1 5.838 93 ILE B N 1
ATOM 2781 C CA . ILE B 1 97 ? 1.534 -11.941 11.38 1 6.38 93 ILE B CA 1
ATOM 2782 C C . ILE B 1 97 ? 2.948 -12.501 11.427 1 6.358 93 ILE B C 1
ATOM 2783 O O . ILE B 1 97 ? 3.143 -13.695 11.231 1 6.232 93 ILE B O 1
ATOM 2788 N N . ASP B 1 98 ? 3.909 -11.621 11.739 1 6.377 94 ASP B N 1
ATOM 2789 C CA . ASP B 1 98 ? 5.324 -11.933 11.676 1 6.977 94 ASP B CA 1
ATOM 2790 C C . ASP B 1 98 ? 5.907 -11.693 13.065 1 7.478 94 ASP B C 1
ATOM 2791 O O . ASP B 1 98 ? 5.894 -10.559 13.548 1 6.771 94 ASP B O 1
ATOM 2796 N N . VAL B 1 99 ? 6.417 -12.773 13.674 1 7.233 95 VAL B N 1
ATOM 2797 C CA . VAL B 1 99 ? 6.999 -12.763 15.004 1 7.629 95 VAL B CA 1
ATOM 2798 C C . VAL B 1 99 ? 8.499 -13.039 14.951 1 8.092 95 VAL B C 1
ATOM 2799 O O . VAL B 1 99 ? 8.955 -13.885 14.182 1 9.174 95 VAL B O 1
ATOM 2803 N N . THR B 1 100 ? 9.26 -12.329 15.786 1 6.819 96 THR B N 1
ATOM 2804 C CA . THR B 1 100 ? 10.621 -12.728 16.093 1 7.146 96 THR B CA 1
ATOM 2805 C C . THR B 1 100 ? 10.817 -12.606 17.602 1 7.049 96 THR B C 1
ATOM 2806 O O . THR B 1 100 ? 10.543 -11.556 18.192 1 7.156 96 THR B O 1
ATOM 2810 N N . VAL B 1 101 ? 11.264 -13.707 18.211 1 6.65 97 VAL B N 1
ATOM 2811 C CA . VAL B 1 101 ? 11.589 -13.714 19.627 1 7.861 97 VAL B CA 1
ATOM 2812 C C . VAL B 1 101 ? 13.099 -13.822 19.798 1 8.457 97 VAL B C 1
ATOM 2813 O O . VAL B 1 101 ? 13.759 -14.417 18.955 1 7.837 97 VAL B O 1
ATOM 2817 N N . ILE B 1 102 ? 13.61 -13.245 20.895 1 7.648 98 ILE B N 1
ATOM 2818 C CA . ILE B 1 102 ? 14.977 -13.472 21.342 1 8.715 98 ILE B CA 1
ATOM 2819 C C . ILE B 1 102 ? 14.887 -14.259 22.65 1 9.253 98 ILE B C 1
ATOM 2820 O O . ILE B 1 102 ? 14.281 -13.787 23.612 1 9.112 98 ILE B O 1
ATOM 2825 N N . LEU B 1 103 ? 15.462 -15.464 22.658 1 8.796 99 LEU B N 1
ATOM 2826 C CA . LEU B 1 103 ? 15.428 -16.347 23.815 1 9.245 99 LEU B CA 1
ATOM 2827 C C . LEU B 1 103 ? 16.86 -16.774 24.123 1 9.564 99 LEU B C 1
ATOM 2828 O O . LEU B 1 103 ? 17.494 -17.441 23.307 1 9.867 99 LEU B O 1
ATOM 2833 N N . ASP B 1 104 ? 17.363 -16.335 25.285 1 10.687 100 ASP B N 1
ATOM 2834 C CA . ASP B 1 104 ? 18.741 -16.575 25.702 1 12.142 100 ASP B CA 1
ATOM 2835 C C . ASP B 1 104 ? 19.75 -16.084 24.662 1 11.64 100 ASP B C 1
ATOM 2836 O O . ASP B 1 104 ? 20.825 -16.664 24.493 1 11.946 100 ASP B O 1
ATOM 2841 N N . GLY B 1 105 ? 19.395 -14.995 23.964 1 10.698 101 GLY B N 1
ATOM 2842 C CA . GLY B 1 105 ? 20.285 -14.376 22.996 1 10.927 101 GLY B CA 1
ATOM 2843 C C . GLY B 1 105 ? 20.188 -14.896 21.562 1 9.893 101 GLY B C 1
ATOM 2844 O O . GLY B 1 105 ? 20.927 -14.419 20.7 1 11.557 101 GLY B O 1
ATOM 2845 N N . TRP B 1 106 ? 19.288 -15.862 21.319 1 9.099 102 TRP B N 1
ATOM 2846 C CA . TRP B 1 106 ? 19.085 -16.444 19.999 1 8.95 102 TRP B CA 1
ATOM 2847 C C . TRP B 1 106 ? 17.721 -16.059 19.424 1 9.027 102 TRP B C 1
ATOM 2848 O O . TRP B 1 106 ? 16.727 -16.012 20.148 1 8.601 102 TRP B O 1
ATOM 2859 N N . TYR B 1 107 ? 17.708 -15.746 18.118 1 8.904 103 TYR B N 1
ATOM 2860 C CA . TYR B 1 107 ? 16.538 -15.213 17.435 1 9.291 103 TYR B CA 1
ATOM 2861 C C . TYR B 1 107 ? 15.77 -16.291 16.672 1 8.942 103 TYR B C 1
ATOM 2862 O O . TYR B 1 107 ? 16.358 -17.075 15.932 1 8.771 103 TYR B O 1
ATOM 2871 N N . GLY B 1 108 ? 14.443 -16.313 16.842 1 8.76 104 GLY B N 1
ATOM 2872 C CA . GLY B 1 108 ? 13.574 -17.177 16.063 1 8.067 104 GLY B CA 1
ATOM 2873 C C . GLY B 1 108 ? 12.523 -16.344 15.331 1 7.328 104 GLY B C 1
ATOM 2874 O O . GLY B 1 108 ? 11.774 -15.62 15.969 1 6.991 104 GLY B O 1
ATOM 2875 N N . ASP B 1 109 ? 12.494 -16.472 13.997 1 6.868 105 ASP B N 1
ATOM 2876 C CA . ASP B 1 109 ? 11.777 -15.568 13.112 1 6.564 105 ASP B CA 1
ATOM 2877 C C . ASP B 1 109 ? 10.803 -16.358 12.239 1 6.396 105 ASP B C 1
ATOM 2878 O O . ASP B 1 109 ? 11.21 -17.223 11.463 1 6.734 105 ASP B O 1
ATOM 2883 N N . THR B 1 110 ? 9.501 -16.076 12.35 1 6.542 106 THR B N 1
ATOM 2884 C CA . THR B 1 110 ? 8.543 -16.843 11.567 1 6.416 106 THR B CA 1
ATOM 2885 C C . THR B 1 110 ? 7.266 -16.037 11.367 1 6.365 106 THR B C 1
ATOM 2886 O O . THR B 1 110 ? 6.918 -15.208 12.205 1 6.435 106 THR B O 1
ATOM 2890 N N . SER B 1 111 ? 6.613 -16.268 10.221 1 5.657 107 SER B N 1
ATOM 2891 C CA . SER B 1 111 ? 5.355 -15.607 9.93 1 6.011 107 SER B CA 1
ATOM 2892 C C . SER B 1 111 ? 4.419 -16.556 9.2 1 6.259 107 SER B C 1
ATOM 2893 O O . SER B 1 111 ? 4.864 -17.487 8.524 1 6.507 107 SER B O 1
ATOM 2896 N N . ARG B 1 112 ? 3.12 -16.273 9.338 1 6.309 108 ARG B N 1
ATOM 2897 C CA . ARG B 1 112 ? 2.078 -17.012 8.64 1 7.051 108 ARG B CA 1
ATOM 2898 C C . ARG B 1 112 ? 0.966 -16.072 8.186 1 6.891 108 ARG B C 1
ATOM 2899 O O . ARG B 1 112 ? 0.792 -14.989 8.739 1 6.836 108 ARG B O 1
ATOM 2907 N N . MET B 1 113 ? 0.196 -16.536 7.192 1 7.08 109 MET B N 1
ATOM 2908 C CA . MET B 1 113 ? -0.98 -15.841 6.692 1 6.608 109 MET B CA 1
ATOM 2909 C C . MET B 1 113 ? -2.231 -16.323 7.422 1 6.863 109 MET B C 1
ATOM 2910 O O . MET B 1 113 ? -2.344 -17.51 7.734 1 6.093 109 MET B O 1
ATOM 2915 N N . TYR B 1 114 ? -3.156 -15.378 7.654 1 6.658 110 TYR B N 1
ATOM 2916 C CA . TYR B 1 114 ? -4.41 -15.63 8.343 1 7.089 110 TYR B CA 1
ATOM 2917 C C . TYR B 1 114 ? -5.566 -15.08 7.519 1 7.128 110 TYR B C 1
ATOM 2918 O O . TYR B 1 114 ? -5.455 -14.013 6.916 1 7.432 110 TYR B O 1
ATOM 2927 N N .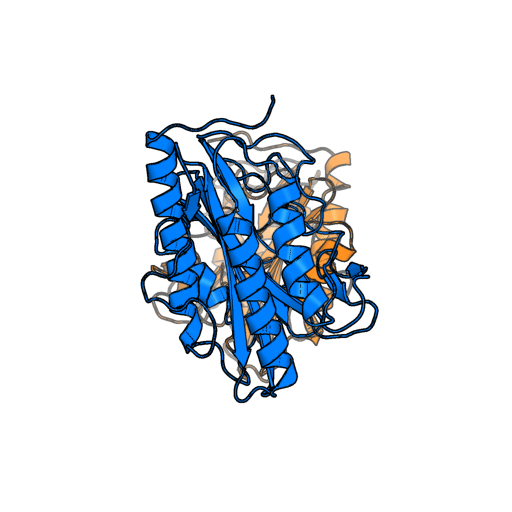 TYR B 1 115 ? -6.666 -15.847 7.496 1 8.122 111 TYR B N 1
ATOM 2928 C CA . TYR B 1 115 ? -7.935 -15.377 6.972 1 9.501 111 TYR B CA 1
ATOM 2929 C C . TYR B 1 115 ? -8.663 -14.52 8.007 1 9.119 111 TYR B C 1
ATOM 2930 O O . TYR B 1 115 ? -8.645 -14.839 9.196 1 9.939 111 TYR B O 1
ATOM 2939 N N . VAL B 1 116 ? -9.337 -13.461 7.538 1 9.177 112 VAL B N 1
ATOM 2940 C CA . VAL B 1 116 ? -10.239 -12.682 8.371 1 9.739 112 VAL B CA 1
ATOM 2941 C C . VAL B 1 116 ? -11.649 -12.905 7.835 1 10.332 112 VAL B C 1
ATOM 2942 O O . VAL B 1 116 ? -11.978 -12.428 6.753 1 10.804 112 VAL B O 1
ATOM 2946 N N . GLY B 1 117 ? -12.468 -13.634 8.597 1 12.085 113 GLY B N 1
ATOM 2947 C CA . GLY B 1 117 ? -13.812 -13.959 8.146 1 11.783 113 GLY B CA 1
ATOM 2948 C C . GLY B 1 117 ? -13.797 -14.846 6.905 1 12.169 113 GLY B C 1
ATOM 2949 O O . GLY B 1 117 ? -12.99 -15.776 6.808 1 14.964 113 GLY B O 1
ATOM 2950 N N . ASP B 1 118 ? -14.695 -14.544 5.961 1 12.615 114 ASP B N 1
ATOM 2951 C CA . ASP B 1 118 ? -14.806 -15.293 4.721 1 12.845 114 ASP B CA 1
ATOM 2952 C C . ASP B 1 118 ? -13.931 -14.661 3.648 1 13.718 114 ASP B C 1
ATOM 2953 O O . ASP B 1 118 ? -14.15 -13.514 3.253 1 14.927 114 ASP B O 1
ATOM 2958 N N . VAL B 1 119 ? -12.946 -15.435 3.183 1 12.583 115 VAL B N 1
ATOM 2959 C CA . VAL B 1 119 ? -12.001 -14.977 2.183 1 11.026 115 VAL B CA 1
ATOM 2960 C C . VAL B 1 119 ? -12.338 -15.581 0.825 1 11.177 115 VAL B C 1
ATOM 2961 O O . VAL B 1 119 ? -12.711 -16.754 0.736 1 12.594 115 VAL B O 1
ATOM 2965 N N . ALA B 1 120 ? -12.2 -14.754 -0.212 1 11.732 116 ALA B N 1
ATOM 2966 C CA . ALA B 1 120 ? -12.459 -15.151 -1.584 1 12.458 116 ALA B CA 1
ATOM 2967 C C . ALA B 1 120 ? -11.44 -16.153 -2.124 1 14.889 116 ALA B C 1
ATOM 2968 O O . ALA B 1 120 ? -10.359 -16.331 -1.561 1 14.013 116 ALA B O 1
ATOM 2970 N N . ILE B 1 121 ? -11.8 -16.793 -3.243 1 15.503 117 ILE B N 1
ATOM 2971 C CA . ILE B 1 121 ? -10.973 -17.837 -3.829 1 13.416 117 ILE B CA 1
ATOM 2972 C C . ILE B 1 121 ? -9.583 -17.358 -4.241 1 13.232 117 ILE B C 1
ATOM 2973 O O . ILE B 1 121 ? -8.601 -18.058 -4.001 1 13.524 117 ILE B O 1
ATOM 2978 N N . LYS B 1 122 ? -9.496 -16.187 -4.884 1 12.57 118 LYS B N 1
ATOM 2979 C CA A LYS B 1 122 ? -8.224 -15.725 -5.413 0.5 12.929 118 LYS B CA 1
ATOM 2980 C CA B LYS B 1 122 ? -8.235 -15.688 -5.41 0.5 13.134 118 LYS B CA 1
ATOM 2981 C C . LYS B 1 122 ? -7.214 -15.423 -4.305 1 11.907 118 LYS B C 1
ATOM 2982 O O . LYS B 1 122 ? -6.057 -15.849 -4.41 1 11.548 118 LYS B O 1
ATOM 2993 N N . PRO B 1 123 ? -7.583 -14.716 -3.21 1 10.911 119 PRO B N 1
ATOM 2994 C CA . PRO B 1 123 ? -6.655 -14.563 -2.094 1 10.788 119 PRO B CA 1
ATOM 2995 C C . PRO B 1 123 ? -6.204 -15.892 -1.486 1 9.576 119 PRO B C 1
ATOM 2996 O O . PRO B 1 123 ? -5.034 -16.041 -1.14 1 8.929 119 PRO B O 1
ATOM 3000 N N . LYS B 1 124 ? -7.13 -16.849 -1.342 1 8.772 120 LYS B N 1
ATOM 3001 C CA . LYS B 1 124 ? -6.783 -18.162 -0.816 1 10.118 120 LYS B CA 1
ATOM 3002 C C . LYS B 1 124 ? -5.747 -18.871 -1.686 1 8.974 120 LYS B C 1
ATOM 3003 O O . LYS B 1 124 ? -4.859 -19.552 -1.167 1 9.364 120 LYS B O 1
ATOM 3009 N N . ARG B 1 125 ? -5.873 -18.726 -3.013 1 8.807 121 ARG B N 1
ATOM 3010 C CA . ARG B 1 125 ? -4.942 -19.355 -3.935 1 9.532 121 ARG B CA 1
ATOM 3011 C C . ARG B 1 125 ? -3.552 -18.743 -3.759 1 8.706 121 ARG B C 1
ATOM 3012 O O . ARG B 1 125 ? -2.551 -19.467 -3.695 1 8.678 121 ARG B O 1
ATOM 3020 N N . LEU B 1 126 ? -3.509 -17.41 -3.667 1 8.025 122 LEU B N 1
ATOM 3021 C CA . LEU B 1 126 ? -2.258 -16.681 -3.483 1 8.19 122 LEU B CA 1
ATOM 3022 C C . LEU B 1 126 ? -1.525 -17.126 -2.218 1 7.855 122 LEU B C 1
ATOM 3023 O O . LEU B 1 126 ? -0.309 -17.364 -2.237 1 8.175 122 LEU B O 1
ATOM 3028 N N . ILE B 1 127 ? -2.269 -17.196 -1.111 1 8.481 123 ILE B N 1
ATOM 3029 C CA . ILE B 1 127 ? -1.735 -17.675 0.155 1 8.108 123 ILE B CA 1
ATOM 3030 C C . ILE B 1 127 ? -1.154 -19.082 0.019 1 8.053 123 ILE B C 1
ATOM 3031 O O . ILE B 1 127 ? -0.036 -19.34 0.464 1 7.784 123 ILE B O 1
ATOM 3036 N N . GLN B 1 128 ? -1.912 -19.999 -0.586 1 7.585 124 GLN B N 1
ATOM 3037 C CA . GLN B 1 128 ? -1.427 -21.369 -0.697 1 7.937 124 GLN B CA 1
ATOM 3038 C C . GLN B 1 128 ? -0.15 -21.456 -1.532 1 7.677 124 GLN B C 1
ATOM 3039 O O . GLN B 1 128 ? 0.783 -22.169 -1.165 1 7.258 124 GLN B O 1
ATOM 3045 N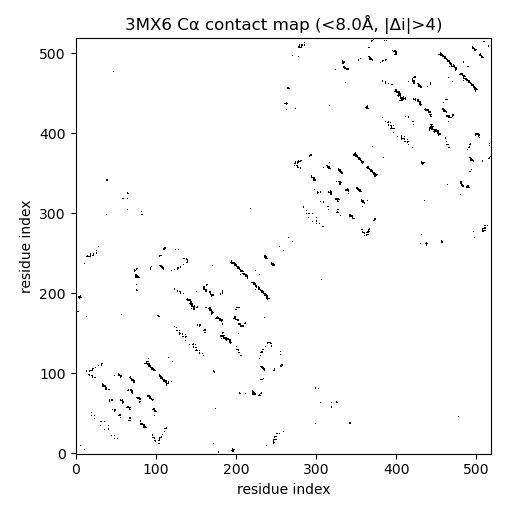 N . VAL B 1 129 ? -0.143 -20.78 -2.688 1 7.829 125 VAL B N 1
ATOM 3046 C CA . VAL B 1 129 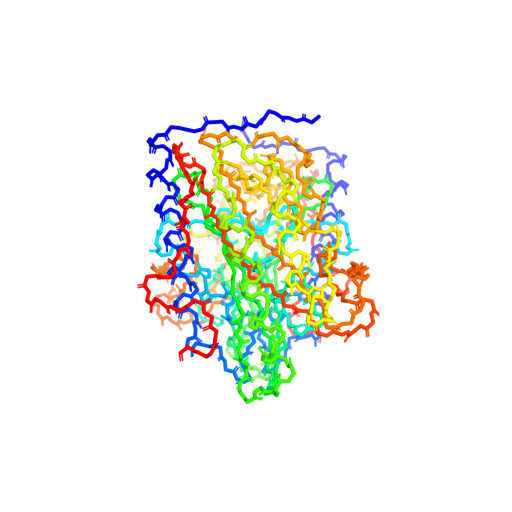? 1.021 -20.787 -3.558 1 7.72 125 VAL B CA 1
ATOM 3047 C C . VAL B 1 129 ? 2.245 -20.256 -2.817 1 7.488 125 VAL B C 1
ATOM 3048 O O . VAL B 1 129 ? 3.34 -20.8 -2.962 1 7.516 125 VAL B O 1
ATOM 3052 N N . THR B 1 130 ? 2.048 -19.218 -1.995 1 7.58 126 THR B N 1
ATOM 3053 C CA . THR B 1 130 ? 3.144 -18.639 -1.234 1 7.719 126 THR B CA 1
ATOM 3054 C C . THR B 1 130 ? 3.731 -19.619 -0.22 1 7.413 126 THR B C 1
ATOM 3055 O O . THR B 1 130 ? 4.947 -19.75 -0.126 1 7.021 126 THR B O 1
ATOM 3059 N N . TYR B 1 131 ? 2.87 -20.3 0.541 1 7.129 127 TYR B N 1
ATOM 3060 C CA . TYR B 1 131 ? 3.342 -21.328 1.451 1 7.556 127 TYR B CA 1
ATOM 3061 C C . TYR B 1 131 ? 4.136 -22.392 0.691 1 8.423 127 TYR B C 1
ATOM 3062 O O . TYR B 1 131 ? 5.252 -22.75 1.073 1 8.345 127 TYR B O 1
ATOM 3071 N N . ASP B 1 132 ? 3.54 -22.913 -0.389 1 8.591 128 ASP B N 1
ATOM 3072 C CA . ASP B 1 132 ? 4.177 -23.963 -1.176 1 8.662 128 ASP B CA 1
ATOM 3073 C C . ASP B 1 132 ? 5.542 -23.526 -1.716 1 8.618 128 ASP B C 1
ATOM 3074 O O . ASP B 1 132 ? 6.495 -24.309 -1.74 1 8.178 128 ASP B O 1
ATOM 3079 N N . ALA B 1 133 ? 5.631 -22.258 -2.145 1 7.818 129 ALA B N 1
ATOM 3080 C CA . ALA B 1 133 ? 6.856 -21.729 -2.72 1 8.127 129 ALA B CA 1
ATOM 3081 C C . ALA B 1 133 ? 7.961 -21.64 -1.672 1 7.985 129 ALA B C 1
ATOM 3082 O O . ALA B 1 133 ? 9.101 -22.015 -1.942 1 7.532 129 ALA B O 1
ATOM 3084 N N . MET B 1 134 ? 7.609 -21.156 -0.473 1 8.229 130 MET B N 1
ATOM 3085 C CA . MET B 1 134 ? 8.548 -21.139 0.636 1 8.133 130 MET B CA 1
ATOM 3086 C C . MET B 1 134 ? 9.118 -22.545 0.838 1 8.957 130 MET B C 1
ATOM 3087 O O . MET B 1 134 ? 10.33 -22.721 0.974 1 8.533 130 MET B O 1
ATOM 3092 N N . MET B 1 135 ? 8.239 -23.553 0.833 1 8.723 131 MET B N 1
ATOM 3093 C CA . MET B 1 135 ? 8.67 -24.914 1.113 1 9.52 131 MET B CA 1
ATOM 3094 C C . MET B 1 135 ? 9.538 -25.464 -0.018 1 9.254 131 MET B C 1
ATOM 3095 O O . MET B 1 135 ? 10.461 -26.23 0.256 1 11.387 131 MET B O 1
ATOM 3100 N N . LYS B 1 136 ? 9.262 -25.066 -1.271 1 9.683 132 LYS B N 1
ATOM 3101 C CA . LYS B 1 136 ? 10.115 -25.461 -2.388 1 10.625 132 LYS B CA 1
ATOM 3102 C C . LYS B 1 136 ? 11.525 -24.894 -2.218 1 10.87 132 LYS B C 1
ATOM 3103 O O . LYS B 1 136 ? 12.515 -25.555 -2.533 1 10.788 132 LYS B O 1
ATOM 3109 N N . GLY B 1 137 ? 11.615 -23.665 -1.695 1 9.266 133 GLY B N 1
ATOM 3110 C CA . GLY B 1 137 ? 12.908 -23.063 -1.421 1 9.405 133 GLY B CA 1
ATOM 3111 C C . GLY B 1 137 ? 13.684 -23.782 -0.323 1 9.302 133 GLY B C 1
ATOM 3112 O O . GLY B 1 137 ? 14.881 -24.059 -0.465 1 8.6 133 GLY B O 1
ATOM 3113 N N . ILE B 1 138 ? 13.007 -24.064 0.791 1 8.302 134 ILE B N 1
ATOM 3114 C CA . ILE B 1 138 ? 13.645 -24.741 1.908 1 8.94 134 ILE B CA 1
ATOM 3115 C C . ILE B 1 138 ? 14.144 -26.123 1.48 1 9.236 134 ILE B C 1
ATOM 3116 O O . ILE B 1 138 ? 15.234 -26.552 1.86 1 9.393 134 ILE B O 1
ATOM 3121 N N . GLU B 1 139 ? 13.351 -26.811 0.654 1 10.028 135 GLU B N 1
ATOM 3122 C CA . GLU B 1 139 ? 13.618 -28.208 0.342 1 11.569 135 GLU B CA 1
ATOM 3123 C C . GLU B 1 139 ? 14.868 -28.463 -0.502 1 12.487 135 GLU B C 1
ATOM 3124 O O . GLU B 1 139 ? 15.34 -29.594 -0.555 1 14.231 135 GLU B O 1
ATOM 3130 N N . VAL B 1 140 ? 15.419 -27.438 -1.158 1 12.216 136 VAL B N 1
ATOM 3131 C CA . VAL B 1 140 ? 16.675 -27.638 -1.868 1 12.303 136 VAL B CA 1
ATOM 3132 C C . VAL B 1 140 ? 17.895 -27.5 -0.962 1 12.787 136 VAL B C 1
ATOM 3133 O O . VAL B 1 140 ? 19.016 -27.77 -1.395 1 12.317 136 VAL B O 1
ATOM 3137 N N . VAL B 1 141 ? 17.685 -27.063 0.285 1 11.677 137 VAL B N 1
ATOM 3138 C CA . VAL B 1 141 ? 18.799 -26.736 1.159 1 11.418 137 VAL B CA 1
ATOM 3139 C C . VAL B 1 141 ? 19.52 -27.977 1.684 1 12.143 137 VAL B C 1
ATOM 3140 O O . VAL B 1 141 ? 18.91 -28.895 2.231 1 12.441 137 VAL B O 1
ATOM 3144 N N . ARG B 1 142 ? 20.845 -27.964 1.503 1 13.964 138 ARG B N 1
ATOM 3145 C CA . ARG B 1 142 ? 21.73 -29.025 1.952 1 14.04 138 ARG B CA 1
ATOM 3146 C C . ARG B 1 142 ? 23.133 -28.487 1.696 1 12.357 138 ARG B C 1
ATOM 3147 O O . ARG B 1 142 ? 23.305 -27.599 0.861 1 11.627 138 ARG B O 1
ATOM 3155 N N . PRO B 1 143 ? 24.187 -28.995 2.371 1 12.746 139 PRO B N 1
ATOM 3156 C CA . PRO B 1 143 ? 25.542 -28.618 1.994 1 13.458 139 PRO B CA 1
ATOM 3157 C C . PRO B 1 143 ? 25.817 -28.899 0.519 1 14.723 139 PRO B C 1
ATOM 3158 O O . PRO B 1 143 ? 25.401 -29.937 0.006 1 16.29 139 PRO B O 1
ATOM 3162 N N . GLY B 1 144 ? 26.452 -27.933 -0.155 1 16.366 140 GLY B N 1
ATOM 3163 C CA . GLY B 1 144 ? 26.826 -28.084 -1.554 1 17.738 140 GLY B CA 1
ATOM 3164 C C . GLY B 1 144 ? 25.834 -27.491 -2.553 1 17.009 140 GLY B C 1
ATOM 3165 O O . GLY B 1 144 ? 26.194 -27.201 -3.693 1 18.016 140 GLY B O 1
ATOM 3166 N N . ALA B 1 145 ? 24.575 -27.322 -2.131 1 17.174 141 ALA B N 1
ATOM 3167 C CA . ALA B 1 145 ? 23.625 -26.547 -2.909 1 16.313 141 ALA B CA 1
ATOM 3168 C C . ALA B 1 145 ? 24.072 -25.087 -2.894 1 16.112 141 ALA B C 1
ATOM 3169 O O . ALA B 1 145 ? 24.868 -24.698 -2.047 1 16.23 141 ALA B O 1
ATOM 3171 N N . LYS B 1 146 ? 23.581 -24.289 -3.85 1 15.781 142 LYS B N 1
ATOM 3172 C CA . LYS B 1 146 ? 23.93 -22.877 -3.933 1 16.161 142 LYS B CA 1
ATOM 3173 C C . LYS B 1 146 ? 22.743 -21.973 -3.6 1 15.639 142 LYS B C 1
ATOM 3174 O O . LYS B 1 146 ? 21.595 -22.38 -3.754 1 13.78 142 LYS B O 1
ATOM 3180 N N . LEU B 1 147 ? 23.03 -20.741 -3.159 1 15.601 143 LEU B N 1
ATOM 3181 C CA . LEU B 1 147 ? 21.987 -19.802 -2.768 1 16.456 143 LEU B CA 1
ATOM 3182 C C . LEU B 1 147 ? 20.95 -19.574 -3.859 1 15.332 143 LEU B C 1
ATOM 3183 O O . LEU B 1 147 ? 19.765 -19.434 -3.564 1 15.523 143 LEU B O 1
ATOM 3188 N N . GLY B 1 148 ? 21.414 -19.524 -5.113 1 13.781 144 GLY B N 1
ATOM 3189 C CA . GLY B 1 148 ? 20.54 -19.322 -6.259 1 15.103 144 GLY B CA 1
ATOM 3190 C C . GLY B 1 148 ? 19.489 -20.415 -6.432 1 13.871 144 GLY B C 1
ATOM 3191 O O . GLY B 1 148 ? 18.41 -20.157 -6.97 1 13.227 144 GLY B O 1
ATOM 3192 N N . ASP B 1 149 ? 19.809 -21.628 -5.964 1 13.1 145 ASP B N 1
ATOM 3193 C CA . ASP B 1 149 ? 18.885 -22.75 -6.017 1 12.132 145 ASP B CA 1
ATOM 3194 C C . ASP B 1 149 ? 17.608 -22.472 -5.227 1 11.806 145 ASP B C 1
ATOM 3195 O O . ASP B 1 149 ? 16.522 -22.858 -5.651 1 11.479 145 ASP B O 1
ATOM 3200 N N . ILE B 1 150 ? 17.756 -21.805 -4.071 1 11.58 146 ILE B N 1
ATOM 3201 C CA . ILE B 1 150 ? 16.631 -21.419 -3.237 1 11.388 146 ILE B CA 1
ATOM 3202 C C . ILE B 1 150 ? 15.712 -20.472 -4.006 1 11.372 146 ILE B C 1
ATOM 3203 O O . ILE B 1 150 ? 14.505 -20.708 -4.115 1 10.774 146 ILE B O 1
ATOM 3208 N N . GLY B 1 151 ? 16.296 -19.383 -4.511 1 11.599 147 GLY B N 1
ATOM 3209 C CA . GLY B 1 151 ? 15.543 -18.372 -5.238 1 11.631 147 GLY B CA 1
ATOM 3210 C C . GLY B 1 151 ? 14.875 -18.916 -6.501 1 12.248 147 GLY B C 1
ATOM 3211 O O . GLY B 1 151 ? 13.722 -18.592 -6.786 1 11.981 147 GLY B O 1
ATOM 3212 N N . TYR B 1 152 ? 15.601 -19.763 -7.242 1 13.072 148 TYR B N 1
ATOM 3213 C CA . TYR B 1 152 ? 15.051 -20.377 -8.445 1 13.505 148 TYR B CA 1
ATOM 3214 C C . TYR B 1 152 ? 13.81 -21.203 -8.115 1 12.095 148 TYR B C 1
ATOM 3215 O O . TYR B 1 152 ? 12.791 -21.116 -8.805 1 13.02 148 TYR B O 1
ATOM 3224 N N . ALA B 1 153 ? 13.908 -22.009 -7.051 1 12.077 149 ALA B N 1
ATOM 3225 C CA . ALA B 1 153 ? 12.809 -22.871 -6.646 1 10.339 149 ALA B CA 1
ATOM 3226 C C . ALA B 1 153 ? 11.577 -22.055 -6.266 1 10.705 149 ALA B C 1
ATOM 3227 O O . ALA B 1 153 ? 10.459 -22.416 -6.632 1 10.591 149 ALA B O 1
ATOM 3229 N N . ILE B 1 154 ? 11.785 -20.964 -5.518 1 10.21 150 ILE B N 1
ATOM 3230 C CA . ILE B 1 154 ? 10.66 -20.141 -5.103 1 10.032 150 ILE B CA 1
ATOM 3231 C C . ILE B 1 154 ? 10.027 -19.435 -6.297 1 9.871 150 ILE B C 1
ATOM 3232 O O . ILE B 1 154 ? 8.808 -19.478 -6.492 1 10.201 150 ILE B O 1
ATOM 3237 N N . GLN B 1 155 ? 10.876 -18.766 -7.077 1 10.543 151 GLN B N 1
ATOM 3238 C CA . GLN B 1 155 ? 10.431 -17.997 -8.226 1 11.432 151 GLN B CA 1
ATOM 3239 C C . GLN B 1 155 ? 9.719 -18.889 -9.24 1 11.661 151 GLN B C 1
ATOM 3240 O O . GLN B 1 155 ? 8.657 -18.526 -9.743 1 10.546 151 GLN B O 1
ATOM 3246 N N . SER B 1 156 ? 10.291 -20.068 -9.516 1 11.872 152 SER B N 1
ATOM 3247 C CA . SER B 1 156 ? 9.69 -20.977 -10.482 1 12.286 152 SER B CA 1
ATOM 3248 C C . SER B 1 156 ? 8.26 -21.327 -10.088 1 12.592 152 SER B C 1
ATOM 3249 O O . SER B 1 156 ? 7.357 -21.299 -10.92 1 12.878 152 SER B O 1
ATOM 3252 N N . TYR B 1 157 ? 8.058 -21.641 -8.803 1 11.11 153 TYR B N 1
ATOM 3253 C CA . TYR B 1 157 ? 6.76 -22.083 -8.335 1 11.2 153 TYR B CA 1
ATOM 3254 C C . TYR B 1 157 ? 5.761 -20.933 -8.379 1 11.332 153 TYR B C 1
ATOM 3255 O O . TYR B 1 157 ? 4.619 -21.122 -8.796 1 10.785 153 TYR B O 1
ATOM 3264 N N . ALA B 1 158 ? 6.179 -19.734 -7.957 1 10.297 154 ALA B N 1
ATOM 3265 C CA . ALA B 1 158 ? 5.24 -18.619 -7.939 1 9.486 154 ALA B CA 1
ATOM 3266 C C . ALA B 1 158 ? 4.818 -18.2 -9.352 1 9.574 154 ALA B C 1
ATOM 3267 O O . ALA B 1 158 ? 3.635 -17.985 -9.627 1 9.591 154 ALA B O 1
ATOM 3269 N N . GLU B 1 159 ? 5.803 -18.096 -10.248 1 10.684 155 GLU B N 1
ATOM 3270 C CA . GLU B 1 159 ? 5.571 -17.608 -11.6 1 11.445 155 GLU B CA 1
ATOM 3271 C C . GLU B 1 159 ? 4.753 -18.579 -12.453 1 11.343 155 GLU B C 1
ATOM 3272 O O . GLU B 1 159 ? 4.05 -18.144 -13.361 1 12.585 155 GLU B O 1
ATOM 3278 N N . LYS B 1 160 ? 4.816 -19.886 -12.156 1 11.228 156 LYS B N 1
ATOM 3279 C CA . LYS B 1 160 ? 4.044 -20.843 -12.931 1 13.202 156 LYS B CA 1
ATOM 3280 C C . LYS B 1 160 ? 2.549 -20.672 -12.64 1 13.224 156 LYS B C 1
ATOM 3281 O O . LYS B 1 160 ? 1.718 -21.12 -13.429 1 15.203 156 LYS B O 1
ATOM 3287 N N . HIS B 1 161 ? 2.221 -19.985 -11.532 1 11.864 157 HIS B N 1
ATOM 3288 C CA . HIS B 1 161 ? 0.844 -19.667 -11.169 1 11.35 157 HIS B CA 1
ATOM 3289 C C . HIS B 1 161 ? 0.46 -18.22 -11.486 1 13.595 157 HIS B C 1
ATOM 3290 O O . HIS B 1 161 ? -0.562 -17.727 -11.004 1 15.35 157 HIS B O 1
ATOM 3297 N N . ASN B 1 162 ? 1.293 -17.559 -12.302 1 12.493 158 ASN B N 1
ATOM 3298 C CA . ASN B 1 162 ? 1.103 -16.192 -12.769 1 12.088 158 ASN B CA 1
ATOM 3299 C C . ASN B 1 162 ? 1.18 -15.135 -11.665 1 12.208 158 ASN B C 1
ATOM 3300 O O . ASN B 1 162 ? 0.577 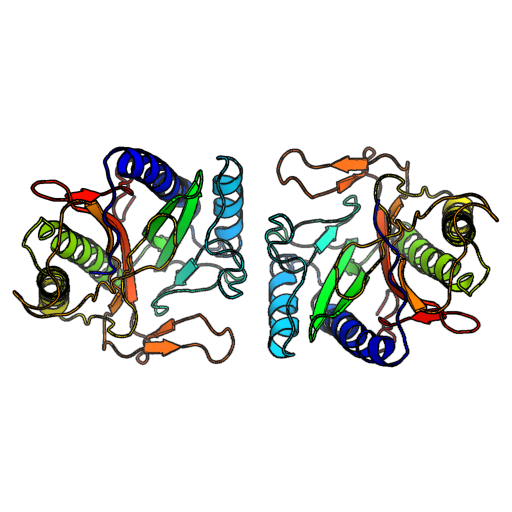-14.075 -11.778 1 13.696 158 ASN B O 1
ATOM 3305 N N . TYR B 1 163 ? 1.966 -15.412 -10.624 1 10.206 159 TYR B N 1
ATOM 3306 C CA . TYR B 1 163 ? 2.252 -14.42 -9.598 1 10.054 159 TYR B CA 1
ATOM 3307 C C . TYR B 1 163 ? 3.665 -13.882 -9.806 1 10.248 159 TYR B C 1
ATOM 3308 O O . TYR B 1 163 ? 4.418 -14.408 -10.621 1 12.135 159 TYR B O 1
ATOM 3317 N N . SER B 1 164 ? 4.01 -12.817 -9.076 1 10.012 160 SER B N 1
ATOM 3318 C CA . SER B 1 164 ? 5.335 -12.224 -9.157 1 10.821 160 SER B CA 1
ATOM 3319 C C . SER B 1 164 ? 6.032 -12.276 -7.803 1 10.556 160 SER B C 1
ATOM 3320 O O . SER B 1 164 ? 5.38 -12.425 -6.772 1 9.482 160 SER B O 1
ATOM 3323 N N . VAL B 1 165 ? 7.367 -12.17 -7.833 1 11.822 161 VAL B N 1
ATOM 3324 C CA . VAL B 1 165 ? 8.181 -12.257 -6.634 1 12.152 161 VAL B CA 1
ATOM 3325 C C . VAL B 1 165 ? 8.815 -10.916 -6.28 1 11.632 161 VAL B C 1
ATOM 3326 O O . VAL B 1 165 ? 9.535 -10.332 -7.088 1 10.741 161 VAL B O 1
ATOM 3330 N N . VAL B 1 166 ? 8.576 -10.449 -5.046 1 10.725 162 VAL B N 1
ATOM 3331 C CA . VAL B 1 166 ? 9.18 -9.216 -4.576 1 9.989 162 VAL B CA 1
ATOM 3332 C C . VAL B 1 166 ? 10.703 -9.36 -4.588 1 10.997 162 VAL B C 1
ATOM 3333 O O . VAL B 1 166 ? 11.24 -10.353 -4.105 1 10.651 162 VAL B O 1
ATOM 3337 N N . ARG B 1 167 ? 11.381 -8.376 -5.189 1 11.788 163 ARG B N 1
ATOM 3338 C CA . ARG B 1 167 ? 12.83 -8.37 -5.322 1 12.714 163 ARG B CA 1
ATOM 3339 C C . ARG B 1 167 ? 13.548 -7.507 -4.288 1 13.339 163 ARG B C 1
ATOM 3340 O O . ARG B 1 167 ? 14.746 -7.699 -4.056 1 14.561 163 ARG B O 1
ATOM 3348 N N . ASP B 1 168 ? 12.816 -6.548 -3.703 1 14.485 164 ASP B N 1
ATOM 3349 C CA . ASP B 1 168 ? 13.405 -5.487 -2.903 1 17.955 164 ASP B CA 1
ATOM 3350 C C . ASP B 1 168 ? 13.678 -5.898 -1.459 1 14.638 164 ASP B C 1
ATOM 3351 O O . ASP B 1 168 ? 14.386 -5.19 -0.747 1 14.563 164 ASP B O 1
ATOM 3356 N N . TYR B 1 169 ? 13.08 -7.019 -1.034 1 11.617 165 TYR B N 1
ATOM 3357 C CA . TYR B 1 169 ? 13.169 -7.499 0.335 1 11.872 165 TYR B CA 1
ATOM 3358 C C . TYR B 1 169 ? 13.492 -8.986 0.263 1 11.558 165 TYR B C 1
ATOM 3359 O O . TYR B 1 169 ? 13.043 -9.676 -0.656 1 13.202 165 TYR B O 1
ATOM 3368 N N . THR B 1 170 ? 14.322 -9.44 1.212 1 12.069 166 THR B N 1
ATOM 3369 C CA . THR B 1 170 ? 14.869 -10.783 1.194 1 11.299 166 THR B CA 1
ATOM 3370 C C . THR B 1 170 ? 14.884 -11.419 2.582 1 9.791 166 THR B C 1
ATOM 3371 O O . THR B 1 170 ? 14.678 -10.746 3.597 1 10.799 166 THR B O 1
ATOM 3375 N N . GLY B 1 171 ? 15.157 -12.724 2.591 1 8.785 167 GLY B N 1
ATOM 3376 C CA . GLY B 1 171 ? 15.496 -13.447 3.805 1 8.79 167 GLY B CA 1
ATOM 3377 C C . GLY B 1 171 ? 16.928 -13.109 4.203 1 8.82 167 GLY B C 1
ATOM 3378 O O . GLY B 1 171 ? 17.609 -12.359 3.502 1 9.272 167 GLY B O 1
ATOM 3379 N N . HIS B 1 172 ? 17.371 -13.68 5.327 1 8.239 168 HIS B N 1
ATOM 3380 C CA . HIS B 1 172 ? 18.61 -13.252 5.952 1 7.418 168 HIS B CA 1
ATOM 3381 C C . HIS B 1 172 ? 19.204 -14.313 6.87 1 7.491 168 HIS B C 1
ATOM 3382 O O . HIS B 1 172 ? 18.488 -15.123 7.461 1 7.458 168 HIS B O 1
ATOM 3389 N N . GLY B 1 173 ? 20.53 -14.267 7.011 1 7.897 169 GLY B N 1
ATOM 3390 C CA . GLY B 1 173 ? 21.188 -14.934 8.121 1 8.025 169 GLY B CA 1
ATOM 3391 C C . GLY B 1 173 ? 20.599 -14.489 9.455 1 8.033 169 GLY B C 1
ATOM 3392 O O . GLY B 1 173 ? 20.071 -13.385 9.577 1 8.102 169 GLY B O 1
ATOM 3393 N N . ILE B 1 174 ? 20.701 -15.371 10.45 1 8.269 170 ILE B N 1
ATOM 3394 C CA . ILE B 1 174 ? 20.136 -15.142 11.762 1 8.021 170 ILE B CA 1
ATOM 3395 C C . ILE B 1 174 ? 20.823 -16.081 12.744 1 8.598 170 ILE B C 1
ATOM 3396 O O . ILE B 1 174 ? 21.403 -17.089 12.345 1 8.394 170 ILE B O 1
ATOM 3401 N N . GLY B 1 175 ? 20.744 -15.743 14.028 1 8.644 171 GLY B N 1
ATOM 3402 C CA . GLY B 1 175 ? 21.372 -16.543 15.068 1 9.296 171 GLY B CA 1
ATOM 3403 C C . GLY B 1 175 ? 21.439 -15.716 16.345 1 9.238 171 GLY B C 1
ATOM 3404 O O . GLY B 1 175 ? 20.412 -15.471 16.968 1 9.149 171 GLY B O 1
ATOM 3405 N N . ARG B 1 176 ? 22.642 -15.238 16.68 1 9.546 172 ARG B N 1
ATOM 3406 C CA . ARG B 1 176 ? 22.818 -14.252 17.736 1 10.09 172 ARG B CA 1
ATOM 3407 C C . ARG B 1 176 ? 22.547 -12.825 17.263 1 9.651 172 ARG B C 1
ATOM 3408 O O . ARG B 1 176 ? 22.561 -11.896 18.068 1 9.598 172 ARG B O 1
ATOM 3416 N N . VAL B 1 177 ? 22.321 -12.664 15.95 1 10.748 173 VAL B N 1
ATOM 3417 C CA . VAL B 1 177 ? 21.97 -11.399 15.324 1 12.115 173 VAL B CA 1
ATOM 3418 C C . VAL B 1 177 ? 20.635 -11.584 14.602 1 10.036 173 VAL B C 1
ATOM 3419 O O . VAL B 1 177 ? 20.36 -12.668 14.1 1 10.445 173 VAL B O 1
ATOM 3423 N N . PHE B 1 178 ? 19.833 -10.517 14.529 1 9.034 174 PHE B N 1
ATOM 3424 C CA . PHE B 1 178 ? 18.55 -10.553 13.836 1 8.536 174 PHE B CA 1
ATOM 3425 C C . PHE B 1 178 ? 18.742 -10.704 12.326 1 8.645 174 PHE B C 1
ATOM 3426 O O . PHE B 1 178 ? 18.269 -11.671 11.725 1 8.503 174 PHE B O 1
ATOM 3434 N N . HIS B 1 179 ? 19.461 -9.749 11.722 1 8.424 175 HIS B N 1
ATOM 3435 C CA . HIS B 1 179 ? 19.668 -9.699 10.284 1 9.181 175 HIS B CA 1
ATOM 3436 C C . HIS B 1 179 ? 21.16 -9.807 9.975 1 9.738 175 HIS B C 1
ATOM 3437 O O . HIS B 1 179 ? 21.875 -8.813 10.028 1 12.014 175 HIS B O 1
ATOM 3444 N N . ASP B 1 180 ? 21.604 -11.026 9.665 1 9.486 176 ASP B N 1
ATOM 3445 C CA . ASP B 1 180 ? 23.006 -11.322 9.412 1 10.022 176 ASP B CA 1
ATOM 3446 C C . ASP B 1 180 ? 23.141 -11.817 7.972 1 10.024 176 ASP B C 1
ATOM 3447 O O . ASP B 1 180 ? 22.161 -11.861 7.232 1 9.442 176 ASP B O 1
ATOM 3452 N N . LYS B 1 181 ? 24.367 -12.164 7.577 1 10.609 177 LYS B N 1
ATOM 3453 C CA . LYS B 1 181 ? 24.666 -12.577 6.214 1 12.505 177 LYS B CA 1
ATOM 3454 C C . LYS B 1 181 ? 24.386 -14.06 6.011 1 11.592 177 LYS B C 1
ATOM 3455 O O . LYS B 1 181 ? 24.423 -14.831 6.971 1 11.564 177 LYS B O 1
ATOM 3461 N N . PRO B 1 182 ? 24.103 -14.529 4.774 1 10.486 178 PRO B N 1
ATOM 3462 C CA . PRO B 1 182 ? 23.92 -13.688 3.598 1 12.296 178 PRO B CA 1
ATOM 3463 C C . PRO B 1 182 ? 22.462 -13.29 3.389 1 12.921 178 PRO B C 1
ATOM 3464 O O . PRO B 1 182 ? 21.592 -13.731 4.139 1 11.623 178 PRO B O 1
ATOM 3468 N N . SER B 1 183 ? 22.199 -12.481 2.355 1 14.338 179 SER B N 1
ATOM 3469 C CA . SER B 1 183 ? 20.832 -12.229 1.935 1 13.363 179 SER B CA 1
ATOM 3470 C C . SER B 1 183 ? 20.317 -13.456 1.186 1 13.684 179 SER B C 1
ATOM 3471 O O . SER B 1 183 ? 21.037 -14.013 0.358 1 12.966 179 SER B O 1
ATOM 3474 N N . ILE B 1 184 ? 19.079 -13.863 1.505 1 11.483 180 ILE B N 1
ATOM 3475 C CA . ILE B 1 184 ? 18.417 -15.012 0.905 1 10.906 180 ILE B CA 1
ATOM 3476 C C . ILE B 1 184 ? 17.358 -14.496 -0.069 1 10.726 180 ILE B C 1
ATOM 3477 O O . ILE B 1 184 ? 16.212 -14.241 0.307 1 10.659 180 ILE B O 1
ATOM 3482 N N . LEU B 1 185 ? 17.755 -14.325 -1.334 1 11.843 181 LEU B N 1
ATOM 3483 C CA . LEU B 1 185 ? 16.853 -13.798 -2.345 1 12.868 181 LEU B CA 1
ATOM 3484 C C . LEU B 1 185 ? 15.778 -14.829 -2.685 1 11.086 181 LEU B C 1
ATOM 3485 O O . LEU B 1 185 ? 16.038 -16.037 -2.696 1 11.19 181 LEU B O 1
ATOM 3490 N N . ASN B 1 186 ? 14.573 -14.333 -2.992 1 10.52 182 ASN B N 1
ATOM 3491 C CA . ASN B 1 186 ? 13.437 -15.179 -3.312 1 11.009 182 ASN B CA 1
ATOM 3492 C C . ASN B 1 186 ? 13.287 -15.384 -4.816 1 11.016 182 ASN B C 1
ATOM 3493 O O . ASN B 1 186 ? 12.28 -15.933 -5.263 1 9.798 182 ASN B O 1
ATOM 3498 N N . TYR B 1 187 ? 14.316 -14.963 -5.558 1 10.939 183 TYR B N 1
ATOM 3499 C CA . TYR B 1 187 ? 14.392 -15.101 -7.003 1 11.405 183 TYR B CA 1
ATOM 3500 C C . TYR B 1 187 ? 15.842 -15.418 -7.339 1 14.244 183 TYR B C 1
ATOM 3501 O O . TYR B 1 187 ? 16.753 -15.019 -6.611 1 11.239 183 TYR B O 1
ATOM 3510 N N . GLY B 1 188 ? 16.054 -16.153 -8.432 1 14.857 184 GLY B N 1
ATOM 3511 C CA . GLY B 1 188 ? 17.413 -16.455 -8.846 1 16.226 184 GLY B CA 1
ATOM 3512 C C . GLY B 1 188 ? 17.523 -17.507 -9.941 1 17.562 184 GLY B C 1
ATOM 3513 O O . GLY B 1 188 ? 16.52 -18.024 -10.429 1 16.142 184 GLY B O 1
ATOM 3514 N N . ARG B 1 189 ? 18.775 -17.815 -10.296 1 20.422 185 ARG B N 1
ATOM 3515 C CA . ARG B 1 189 ? 19.088 -18.815 -11.301 1 24.063 185 ARG B CA 1
ATOM 3516 C C . ARG B 1 189 ? 19.706 -20.028 -10.617 1 21.46 185 ARG B C 1
ATOM 3517 O O . ARG B 1 189 ? 20.503 -19.886 -9.693 1 19.876 185 ARG B O 1
ATOM 3525 N N . ASN B 1 190 ? 19.325 -21.222 -11.076 1 20.973 186 ASN B N 1
ATOM 3526 C CA . ASN B 1 190 ? 19.925 -22.454 -10.597 1 23.519 186 ASN B CA 1
ATOM 3527 C C . ASN B 1 190 ? 21.446 -22.403 -10.679 1 22.714 186 ASN B C 1
ATOM 3528 O O . ASN B 1 190 ? 21.985 -21.905 -11.661 1 19.605 186 ASN B O 1
ATOM 3533 N N . GLY B 1 191 ? 22.113 -22.921 -9.64 1 22.028 187 GLY B N 1
ATOM 3534 C CA . GLY B 1 191 ? 23.549 -23.146 -9.672 1 22.755 187 GLY B CA 1
ATOM 3535 C C . GLY B 1 191 ? 24.411 -21.893 -9.533 1 24.376 187 GLY B C 1
ATOM 3536 O O . GLY B 1 191 ? 25.607 -21.941 -9.811 1 29.183 187 GLY B O 1
ATOM 3537 N N . THR B 1 192 ? 23.799 -20.778 -9.111 1 21.771 188 THR B N 1
ATOM 3538 C CA . THR B 1 192 ? 24.509 -19.52 -8.939 1 23.05 188 THR B CA 1
ATOM 3539 C C . THR B 1 192 ? 24.554 -19.135 -7.463 1 23.218 188 THR B C 1
ATOM 3540 O O . THR B 1 192 ? 23.749 -19.618 -6.668 1 22.499 188 THR B O 1
ATOM 3544 N N . GLY B 1 193 ? 25.502 -18.254 -7.122 1 23.704 189 GLY B N 1
ATOM 3545 C CA . GLY B 1 193 ? 25.674 -17.777 -5.761 1 24.182 189 GLY B CA 1
ATOM 3546 C C . GLY B 1 193 ? 26.566 -18.691 -4.923 1 23.332 189 GLY B C 1
ATOM 3547 O O . GLY B 1 193 ? 27.047 -19.716 -5.4 1 21.296 189 GLY B O 1
ATOM 3548 N N . LEU B 1 194 ? 26.77 -18.314 -3.66 1 22.889 190 LEU B N 1
ATOM 3549 C CA . LEU B 1 194 ? 27.718 -19.02 -2.814 1 22.397 190 LEU B CA 1
ATOM 3550 C C . LEU B 1 194 ? 27.174 -20.385 -2.404 1 19.003 190 LEU B C 1
ATOM 3551 O O . LEU B 1 194 ? 25.971 -20.642 -2.472 1 16.25 190 LEU B O 1
ATOM 3556 N N . THR B 1 195 ? 28.099 -21.257 -1.997 1 17.733 191 THR B N 1
ATOM 3557 C CA . THR B 1 195 ? 27.789 -22.633 -1.649 1 15.893 191 THR B CA 1
ATOM 3558 C C . THR B 1 195 ? 27.344 -22.751 -0.191 1 14.345 191 THR B C 1
ATOM 3559 O O . THR B 1 195 ? 28.021 -22.266 0.713 1 15.662 191 THR B O 1
ATOM 3563 N N . LEU B 1 196 ? 26.199 -23.407 0.028 1 14.233 192 LEU B N 1
ATOM 3564 C CA . LEU B 1 196 ? 25.688 -23.627 1.369 1 14.306 192 LEU B CA 1
ATOM 3565 C C . LEU B 1 196 ? 26.604 -24.582 2.131 1 15.835 192 LEU B C 1
ATOM 3566 O O . LEU B 1 196 ? 27.177 -25.497 1.539 1 16.132 192 LEU B O 1
ATOM 3571 N N . LYS B 1 197 ? 26.729 -24.337 3.443 1 16.095 193 LYS B N 1
ATOM 3572 C CA A LYS B 1 197 ? 27.577 -25.128 4.32 0.5 16.001 193 LYS B CA 1
ATOM 3573 C CA B LYS B 1 197 ? 27.578 -25.122 4.323 0.5 15.707 193 LYS B CA 1
ATOM 3574 C C . LYS B 1 197 ? 26.804 -25.538 5.57 1 15.859 193 LYS B C 1
ATOM 3575 O O . LYS B 1 197 ? 25.991 -24.768 6.082 1 13.811 193 LYS B O 1
ATOM 3586 N N . GLU B 1 198 ? 27.081 -26.753 6.059 1 13.663 194 GLU B N 1
ATOM 3587 C CA . GLU B 1 198 ? 26.563 -27.215 7.333 1 13.625 194 GLU B CA 1
ATOM 3588 C C . GLU B 1 198 ? 26.808 -26.148 8.395 1 13.725 194 GLU B C 1
ATOM 3589 O O . GLU B 1 198 ? 27.906 -25.602 8.478 1 13.105 194 GLU B O 1
ATOM 3595 N N . GLY B 1 199 ? 25.761 -25.831 9.171 1 11.861 195 GLY B N 1
ATOM 3596 C CA . GLY B 1 199 ? 25.88 -24.925 10.302 1 11.243 195 GLY B CA 1
ATOM 3597 C C . GLY B 1 199 ? 25.472 -23.477 10.031 1 10.69 195 GLY B C 1
ATOM 3598 O O . GLY B 1 199 ? 25.539 -22.645 10.931 1 11.071 195 GLY B O 1
ATOM 3599 N N . MET B 1 200 ? 25.087 -23.184 8.784 1 10.5 196 MET B N 1
ATOM 3600 C CA . MET B 1 200 ? 24.493 -21.901 8.443 1 10.595 196 MET B CA 1
ATOM 3601 C C . MET B 1 200 ? 23.036 -21.865 8.9 1 10.265 196 MET B C 1
ATOM 3602 O O . MET B 1 200 ? 22.302 -22.831 8.727 1 9.306 196 MET B O 1
ATOM 3607 N N . PHE B 1 201 ? 22.636 -20.731 9.482 1 9.402 197 PHE B N 1
ATOM 3608 C CA . PHE B 1 201 ? 21.249 -20.46 9.822 1 8.393 197 PHE B CA 1
ATOM 3609 C C . PHE B 1 201 ? 20.775 -19.263 9.007 1 8.121 197 PHE B C 1
ATOM 3610 O O . PHE B 1 201 ? 21.506 -18.282 8.892 1 8.492 197 PHE B O 1
ATOM 3618 N N . PHE B 1 202 ? 19.54 -19.323 8.489 1 6.992 198 PHE B N 1
ATOM 3619 C CA . PHE B 1 202 ? 18.973 -18.193 7.775 1 7.01 198 PHE B CA 1
ATOM 3620 C C . PHE B 1 202 ? 17.466 -18.386 7.65 1 6.588 198 PHE B C 1
ATOM 3621 O O . PHE B 1 202 ? 16.954 -19.463 7.943 1 7.872 198 PHE B O 1
ATOM 3629 N N . THR B 1 203 ? 16.782 -17.32 7.231 1 6.581 199 THR B N 1
ATOM 3630 C CA . THR B 1 203 ? 15.354 -17.37 6.98 1 5.93 199 THR B CA 1
ATOM 3631 C C . THR B 1 203 ? 15.026 -17.572 5.502 1 6.764 199 THR B C 1
ATOM 3632 O O . THR B 1 203 ? 15.769 -17.148 4.615 1 7.462 199 THR B O 1
ATOM 3636 N N . VAL B 1 204 ? 13.842 -18.149 5.265 1 7.008 200 VAL B N 1
ATOM 3637 C CA . VAL B 1 204 ? 13.258 -18.221 3.939 1 7.62 200 VAL B CA 1
ATOM 3638 C C . VAL B 1 204 ? 11.894 -17.558 4.074 1 7.755 200 VAL B C 1
ATOM 3639 O O . VAL B 1 204 ? 11.041 -18.08 4.774 1 7.701 200 VAL B O 1
ATOM 3643 N N . GLU B 1 205 ? 11.711 -16.407 3.41 1 8.331 201 GLU B N 1
ATOM 3644 C CA . GLU B 1 205 ? 10.556 -15.556 3.664 1 8.466 201 GLU B CA 1
ATOM 3645 C C . GLU B 1 205 ? 10.025 -14.887 2.398 1 8.869 201 GLU B C 1
ATOM 3646 O O . GLU B 1 205 ? 9.974 -13.658 2.303 1 9.515 201 GLU B O 1
ATOM 3652 N N . PRO B 1 206 ? 9.539 -15.67 1.41 1 9.525 202 PRO B N 1
ATOM 3653 C CA . PRO B 1 206 ? 9.06 -15.096 0.161 1 9.271 202 PRO B CA 1
ATOM 3654 C C . PRO B 1 206 ? 7.831 -14.222 0.33 1 9.878 202 PRO B C 1
ATOM 3655 O O . PRO B 1 206 ? 6.93 -14.562 1.096 1 8.916 202 PRO B O 1
ATOM 3659 N N . MET B 1 207 ? 7.854 -13.101 -0.399 1 9.313 203 MET B N 1
ATOM 3660 C CA . MET B 1 207 ? 6.718 -12.22 -0.563 1 9.473 203 MET B CA 1
ATOM 3661 C C . MET B 1 207 ? 6.284 -12.322 -2.023 1 8.872 203 MET B C 1
ATOM 3662 O O . MET B 1 207 ? 7.068 -11.998 -2.919 1 8.698 203 MET B O 1
ATOM 3667 N N . ILE B 1 208 ? 5.035 -12.771 -2.241 1 8.192 204 ILE B N 1
ATOM 3668 C CA . ILE B 1 208 ? 4.51 -13.055 -3.566 1 8.951 204 ILE B CA 1
ATOM 3669 C C . ILE B 1 208 ? 3.306 -12.152 -3.817 1 8.845 204 ILE B C 1
ATOM 3670 O O . ILE B 1 208 ? 2.41 -12.09 -2.978 1 7.83 204 ILE B O 1
ATOM 3675 N N . ASN B 1 209 ? 3.303 -11.472 -4.974 1 9.376 205 ASN B N 1
ATOM 3676 C CA . ASN B 1 209 ? 2.221 -10.573 -5.35 1 9.595 205 ASN B CA 1
ATOM 3677 C C . ASN B 1 209 ? 1.301 -11.168 -6.412 1 10.598 205 ASN B C 1
ATOM 3678 O O . ASN B 1 209 ? 1.75 -11.866 -7.322 1 10.27 205 ASN B O 1
ATOM 3683 N N . ALA B 1 210 ? 0.005 -10.861 -6.31 1 10.204 206 ALA B N 1
ATOM 3684 C CA . ALA B 1 210 ? -0.949 -11.293 -7.322 1 10.667 206 ALA B CA 1
ATOM 3685 C C . ALA B 1 210 ? -0.729 -10.578 -8.657 1 11.344 206 ALA B C 1
ATOM 3686 O O . ALA B 1 210 ? -0.983 -11.161 -9.712 1 12.802 206 ALA B O 1
ATOM 3688 N N . GLY B 1 211 ? -0.248 -9.329 -8.596 1 12.249 207 GLY B N 1
ATOM 3689 C CA . GLY B 1 211 ? 0.049 -8.532 -9.78 1 12.252 207 GLY B CA 1
ATOM 3690 C C . GLY B 1 211 ? 1.546 -8.46 -10.064 1 11.527 207 GLY B C 1
ATOM 3691 O O . GLY B 1 211 ? 2.209 -9.488 -10.128 1 12.757 207 GLY B O 1
ATOM 3692 N N . ASN B 1 212 ? 2.066 -7.233 -10.212 1 11.602 208 ASN B N 1
ATOM 3693 C CA . ASN B 1 212 ? 3.463 -7.005 -10.538 1 14.077 208 ASN B CA 1
ATOM 3694 C C . ASN B 1 212 ? 4.309 -6.912 -9.271 1 11.615 208 ASN B C 1
ATOM 3695 O O . ASN B 1 212 ? 3.77 -6.679 -8.188 1 10.84 208 ASN B O 1
ATOM 3700 N N . TYR B 1 213 ? 5.637 -7.05 -9.419 1 12.611 209 TYR B N 1
ATOM 3701 C CA . TYR B 1 213 ? 6.503 -7.161 -8.252 1 13.617 209 TYR B CA 1
ATOM 3702 C C . TYR B 1 213 ? 6.941 -5.857 -7.589 1 13.114 209 TYR B C 1
ATOM 3703 O O . TYR B 1 213 ? 7.481 -5.882 -6.476 1 10.689 209 TYR B O 1
ATOM 3712 N N . ASP B 1 214 ? 6.692 -4.718 -8.25 1 12.306 210 ASP B N 1
ATOM 3713 C CA A ASP B 1 214 ? 7.134 -3.426 -7.75 0.5 12.832 210 ASP B CA 1
ATOM 3714 C CA B ASP B 1 214 ? 7.149 -3.437 -7.743 0.5 12.368 210 ASP B CA 1
ATOM 3715 C C . ASP B 1 214 ? 6.471 -3.076 -6.42 1 11.726 210 ASP B C 1
ATOM 3716 O O . ASP B 1 214 ? 5.266 -3.291 -6.239 1 10.946 210 ASP B O 1
ATOM 3725 N N . THR B 1 215 ? 7.266 -2.508 -5.506 1 11.032 211 THR B N 1
ATOM 3726 C CA . THR B 1 215 ? 6.786 -2.114 -4.194 1 11.209 211 THR B CA 1
ATOM 3727 C C . THR B 1 215 ? 7.069 -0.641 -3.906 1 11.638 211 THR B C 1
ATOM 3728 O O . THR B 1 215 ? 7.857 0 -4.604 1 13.858 211 THR B O 1
ATOM 3732 N N . ILE B 1 216 ? 6.408 -0.129 -2.862 1 11.818 212 ILE B N 1
ATOM 3733 C CA . ILE B 1 216 ? 6.574 1.236 -2.386 1 11.773 212 ILE B CA 1
ATOM 3734 C C . ILE B 1 216 ? 6.742 1.234 -0.87 1 11.217 212 ILE B C 1
ATOM 3735 O O . ILE B 1 216 ? 5.994 0.562 -0.165 1 10.877 212 ILE B O 1
ATOM 3740 N N . LEU B 1 217 ? 7.706 2.022 -0.375 1 10.835 213 LEU B N 1
ATOM 3741 C CA . LEU B 1 217 ? 7.897 2.224 1.054 1 11.073 213 LEU B CA 1
ATOM 3742 C C . LEU B 1 217 ? 7.189 3.494 1.516 1 11.985 213 LEU B C 1
ATOM 3743 O O . LEU B 1 217 ? 7.323 4.534 0.871 1 12.65 213 LEU B O 1
ATOM 3748 N N . SER B 1 218 ? 6.475 3.4 2.647 1 12.035 214 SER B N 1
ATOM 3749 C CA . SER B 1 218 ? 5.711 4.507 3.202 1 11.921 214 SER B CA 1
ATOM 3750 C C . SER B 1 218 ? 6.609 5.708 3.486 1 12.21 214 SER B C 1
ATOM 3751 O O . SER B 1 218 ? 7.635 5.583 4.16 1 13.315 214 SER B O 1
ATOM 3754 N N . LYS B 1 219 ? 6.212 6.873 2.963 1 12.253 215 LYS B N 1
ATOM 3755 C CA . LYS B 1 219 ? 6.872 8.121 3.306 1 15.201 215 LYS B CA 1
ATOM 3756 C C . LYS B 1 219 ? 6.539 8.557 4.731 1 16.733 215 LYS B C 1
ATOM 3757 O O . LYS B 1 219 ? 7.26 9.363 5.32 1 19.773 215 LYS B O 1
ATOM 3763 N N . LEU B 1 220 ? 5.432 8.039 5.275 1 12.833 216 LEU B N 1
ATOM 3764 C CA . LEU B 1 220 ? 4.892 8.536 6.528 1 12.881 216 LEU B CA 1
ATOM 3765 C C . LEU B 1 220 ? 5.469 7.81 7.746 1 14.33 216 LEU B C 1
ATOM 3766 O O . LEU B 1 220 ? 5.79 8.46 8.738 1 16.622 216 LEU B O 1
ATOM 3771 N N . ASP B 1 221 ? 5.61 6.474 7.679 1 12.56 217 ASP B N 1
ATOM 3772 C CA . ASP B 1 221 ? 6.032 5.721 8.855 1 12.854 217 ASP B CA 1
ATOM 3773 C C . ASP B 1 221 ? 7.406 5.063 8.734 1 13.064 217 ASP B C 1
ATOM 3774 O O . ASP B 1 221 ? 7.916 4.548 9.724 1 14.37 217 ASP B O 1
ATOM 3779 N N . GLY B 1 222 ? 7.987 5.085 7.53 1 11.738 218 GLY B N 1
ATOM 3780 C CA . GLY B 1 222 ? 9.343 4.61 7.295 1 13.339 218 GLY B CA 1
ATOM 3781 C C . GLY B 1 222 ? 9.527 3.094 7.193 1 12.046 218 GLY B C 1
ATOM 3782 O O . GLY B 1 222 ? 10.658 2.628 7.008 1 12.818 218 GLY B O 1
ATOM 3783 N N . TRP B 1 223 ? 8.41 2.348 7.256 1 10.908 219 TRP B N 1
ATOM 3784 C CA . TRP B 1 223 ? 8.421 0.896 7.37 1 10.074 219 TRP B CA 1
ATOM 3785 C C . TRP B 1 223 ? 7.489 0.141 6.421 1 8.728 219 TRP B C 1
ATOM 3786 O O . TRP B 1 223 ? 7.883 -0.877 5.861 1 10.901 219 TRP B O 1
ATOM 3797 N N . THR B 1 224 ? 6.231 0.582 6.333 1 8.724 220 THR B N 1
ATOM 3798 C CA . THR B 1 224 ? 5.188 -0.183 5.669 1 8.645 220 THR B CA 1
ATOM 3799 C C . THR B 1 224 ? 5.458 -0.256 4.166 1 8.149 220 THR B C 1
ATOM 3800 O O . THR B 1 224 ? 5.537 0.774 3.502 1 9.832 220 THR B O 1
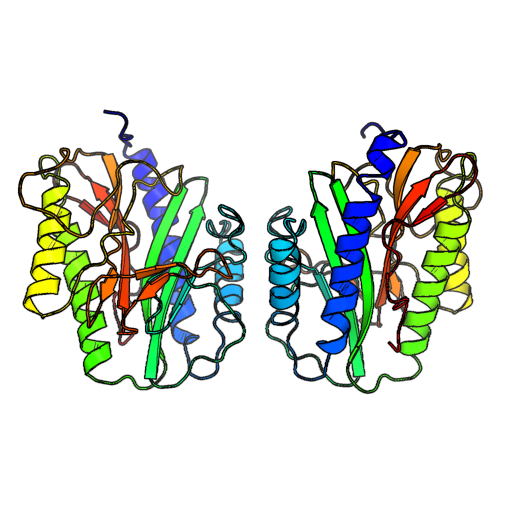ATOM 3804 N N . VAL B 1 225 ? 5.605 -1.479 3.647 1 8.192 221 VAL B N 1
ATOM 3805 C CA . VAL B 1 225 ? 5.833 -1.702 2.228 1 8.837 221 VAL B CA 1
ATOM 3806 C C . VAL B 1 225 ? 4.524 -2.164 1.593 1 9.113 221 VAL B C 1
ATOM 3807 O O . VAL B 1 225 ? 3.905 -3.101 2.083 1 9.082 221 VAL B O 1
ATOM 3811 N N . THR B 1 226 ? 4.125 -1.519 0.49 1 8.799 222 THR B N 1
ATOM 3812 C CA . THR B 1 226 ? 2.929 -1.913 -0.239 1 8.003 222 THR B CA 1
ATOM 3813 C C . THR B 1 226 ? 3.231 -2.221 -1.704 1 8.41 222 THR B C 1
ATOM 3814 O O . THR B 1 226 ? 4.266 -1.835 -2.228 1 8.587 222 THR B O 1
ATOM 3818 N N . THR B 1 227 ? 2.312 -2.921 -2.369 1 8.486 223 THR B N 1
ATOM 3819 C CA . THR B 1 227 ? 2.451 -3.162 -3.798 1 8.941 223 THR B CA 1
ATOM 3820 C C . THR B 1 227 ? 2.145 -1.865 -4.545 1 10.771 223 THR B C 1
ATOM 3821 O O . THR B 1 227 ? 1.175 -1.179 -4.226 1 11.211 223 THR B O 1
ATOM 3825 N N . ARG B 1 228 ? 2.965 -1.539 -5.55 1 12.135 224 ARG B N 1
ATOM 3826 C CA . ARG B 1 228 ? 2.734 -0.341 -6.352 1 13.704 224 ARG B CA 1
ATOM 3827 C C . ARG B 1 228 ? 1.381 -0.383 -7.069 1 12.315 224 ARG B C 1
ATOM 3828 O O . ARG B 1 228 ? 0.702 0.641 -7.178 1 12.691 224 ARG B O 1
ATOM 3836 N N . ASP B 1 229 ? 0.966 -1.57 -7.526 1 12.826 225 ASP B N 1
ATOM 3837 C CA . ASP B 1 229 ? -0.302 -1.708 -8.229 1 13.206 225 ASP B CA 1
ATOM 3838 C C . ASP B 1 229 ? -1.484 -2.021 -7.308 1 13.222 225 ASP B C 1
ATOM 3839 O O . ASP B 1 229 ? -2.614 -2.176 -7.773 1 13.312 225 ASP B O 1
ATOM 3844 N N . LYS B 1 230 ? -1.223 -2.06 -5.994 1 11.844 226 LYS B N 1
ATOM 3845 C CA . LYS B 1 230 ? -2.229 -2.338 -4.981 1 13.708 226 LYS B CA 1
ATOM 3846 C C . LYS B 1 230 ? -2.859 -3.724 -5.117 1 12.001 226 LYS B C 1
ATOM 3847 O O . LYS B 1 230 ? -3.956 -3.957 -4.611 1 11.467 226 LYS B O 1
ATOM 3853 N N . SER B 1 231 ? -2.148 -4.64 -5.788 1 9.82 227 SER B N 1
ATOM 3854 C CA . SER B 1 231 ? -2.535 -6.041 -5.787 1 9.281 227 SER B CA 1
ATOM 3855 C C . SER B 1 231 ? -2.257 -6.649 -4.417 1 9.053 227 SER B C 1
ATOM 3856 O O . SER B 1 231 ? -1.445 -6.124 -3.66 1 9.403 227 SER B O 1
ATOM 3859 N N . LEU B 1 232 ? -2.915 -7.779 -4.127 1 8.923 228 LEU B N 1
ATOM 3860 C CA . LEU B 1 232 ? -2.663 -8.511 -2.896 1 9.441 228 LEU B CA 1
ATOM 3861 C C . LEU B 1 232 ? -1.257 -9.111 -2.897 1 8.557 228 LEU B C 1
ATOM 3862 O O . LEU B 1 232 ? -0.71 -9.439 -3.952 1 7.452 228 LEU B O 1
ATOM 3867 N N . SER B 1 233 ? -0.692 -9.242 -1.692 1 8.492 229 SER B N 1
ATOM 3868 C CA . SER B 1 233 ? 0.628 -9.817 -1.475 1 7.963 229 SER B CA 1
ATOM 3869 C C . SER B 1 233 ? 0.576 -10.734 -0.254 1 8.258 229 SER B C 1
ATOM 3870 O O . SER B 1 233 ? -0.047 -10.375 0.742 1 9.419 229 SER B O 1
ATOM 3873 N N . ALA B 1 234 ? 1.226 -11.898 -0.339 1 7.097 230 ALA B N 1
ATOM 3874 C CA . ALA B 1 234 ? 1.257 -12.84 0.774 1 7.847 230 ALA B CA 1
ATOM 3875 C C . ALA B 1 234 ? 2.691 -13.237 1.097 1 7.316 230 ALA B C 1
ATOM 3876 O O . ALA B 1 234 ? 3.559 -13.173 0.232 1 7.152 230 ALA B O 1
ATOM 3878 N N . GLN B 1 235 ? 2.906 -13.669 2.346 1 6.45 231 GLN B N 1
ATOM 3879 C CA . GLN B 1 235 ? 4.225 -14.036 2.831 1 6.849 231 GLN B CA 1
ATOM 3880 C C . GLN B 1 235 ? 4.089 -15.158 3.855 1 6.536 231 GLN B C 1
ATOM 3881 O O . GLN B 1 235 ? 3.143 -15.17 4.624 1 6.708 231 GLN B O 1
ATOM 3887 N N . PHE B 1 236 ? 5.057 -16.082 3.855 1 6.188 232 PHE B N 1
ATOM 3888 C CA . PHE B 1 236 ? 5.283 -16.995 4.961 1 5.806 232 PHE B CA 1
ATOM 3889 C C . PHE B 1 236 ? 6.783 -16.921 5.232 1 6.013 232 PHE B C 1
ATOM 3890 O O . PHE B 1 236 ? 7.547 -16.566 4.337 1 7.255 232 PHE B O 1
ATOM 3898 N N . GLU B 1 237 ? 7.182 -17.266 6.457 1 6.095 233 GLU B N 1
ATOM 3899 C CA . GLU B 1 237 ? 8.589 -17.288 6.836 1 5.892 233 GLU B CA 1
ATOM 3900 C C . GLU B 1 237 ? 8.875 -18.424 7.806 1 5.936 233 GLU B C 1
ATOM 3901 O O . GLU B 1 237 ? 8.104 -18.66 8.734 1 6.153 233 GLU B O 1
ATOM 3907 N N . HIS B 1 238 ? 10.017 -19.087 7.59 1 5.748 234 HIS B N 1
ATOM 3908 C CA . HIS B 1 238 ? 10.605 -20.003 8.549 1 6.491 234 HIS B CA 1
ATOM 3909 C C . HIS B 1 238 ? 12.071 -19.645 8.777 1 6.308 234 HIS B C 1
ATOM 3910 O O . HIS B 1 238 ? 12.718 -19.101 7.882 1 7.207 234 HIS B O 1
ATOM 3917 N N . THR B 1 239 ? 12.578 -19.982 9.969 1 6.07 235 THR B N 1
ATOM 3918 C CA . THR B 1 239 ? 14.005 -19.974 10.262 1 6.632 235 THR B CA 1
ATOM 3919 C C . THR B 1 239 ? 14.52 -21.406 10.159 1 6.697 235 THR B C 1
ATOM 3920 O O . THR B 1 239 ? 13.929 -22.307 10.756 1 6.977 235 THR B O 1
ATOM 3924 N N . ILE B 1 240 ? 15.636 -21.591 9.442 1 7.52 236 ILE B N 1
ATOM 3925 C CA . ILE B 1 240 ? 16.184 -22.913 9.192 1 7.68 236 ILE B CA 1
ATOM 3926 C C . ILE B 1 240 ? 17.682 -22.968 9.451 1 7.703 236 ILE B C 1
ATOM 3927 O O . ILE B 1 240 ? 18.349 -21.938 9.539 1 7.898 236 ILE B O 1
ATOM 3932 N N . GLY B 1 241 ? 18.173 -24.202 9.542 1 7.852 237 GLY B N 1
ATOM 3933 C CA . GLY B 1 241 ? 19.598 -24.487 9.606 1 8.067 237 GLY B CA 1
ATOM 3934 C C . GLY B 1 241 ? 19.988 -25.541 8.574 1 8.791 237 GLY B C 1
ATOM 3935 O O . GLY B 1 241 ? 19.203 -26.431 8.258 1 10.656 237 GLY B O 1
ATOM 3936 N N . VAL B 1 242 ? 21.238 -25.459 8.106 1 10.059 238 VAL B N 1
ATOM 3937 C CA . VAL B 1 242 ? 21.804 -26.451 7.208 1 10.646 238 VAL B CA 1
ATOM 3938 C C . VAL B 1 242 ? 22.44 -27.558 8.05 1 12.067 238 VAL B C 1
ATOM 3939 O O . VAL B 1 242 ? 23.314 -27.283 8.869 1 13.174 238 VAL B O 1
ATOM 3943 N N . THR B 1 243 ? 21.979 -28.797 7.847 1 11.599 239 THR B N 1
ATOM 3944 C CA . THR B 1 243 ? 22.484 -29.957 8.567 1 13.127 239 THR B CA 1
ATOM 3945 C C . THR B 1 243 ? 23.568 -30.64 7.734 1 14.976 239 THR B C 1
ATOM 3946 O O . THR B 1 243 ? 23.962 -30.125 6.696 1 14.206 239 THR B O 1
ATOM 3950 N N . LYS B 1 244 ? 24.049 -31.808 8.183 1 17.708 240 LYS B N 1
ATOM 3951 C CA . LYS B 1 244 ? 25.098 -32.513 7.459 1 20.495 240 LYS B CA 1
ATOM 3952 C C . LYS B 1 244 ? 24.69 -32.91 6.041 1 19.035 240 LYS B C 1
ATOM 3953 O O . LYS B 1 244 ? 25.533 -32.973 5.15 1 19.473 240 LYS B O 1
ATOM 3959 N N . ASP B 1 245 ? 23.399 -33.195 5.83 1 21.043 241 ASP B N 1
ATOM 3960 C CA . ASP B 1 245 ? 22.937 -33.668 4.535 1 22.683 241 ASP B CA 1
ATOM 3961 C C . ASP B 1 245 ? 21.589 -33.101 4.095 1 18.364 241 ASP B C 1
ATOM 3962 O O . ASP B 1 245 ? 20.959 -33.638 3.189 1 18.516 241 ASP B O 1
ATOM 3967 N N . GLY B 1 246 ? 21.17 -31.985 4.703 1 16.384 242 GLY B N 1
ATOM 3968 C CA . GLY B 1 246 ? 19.882 -31.404 4.371 1 13.664 242 GLY B CA 1
ATOM 3969 C C . GLY B 1 246 ? 19.63 -30.134 5.176 1 12.547 242 GLY B C 1
ATOM 3970 O O . GLY B 1 246 ? 20.526 -29.305 5.312 1 10.92 242 GLY B O 1
ATOM 3971 N N . PHE B 1 247 ? 18.412 -30.033 5.716 1 11.879 243 PHE B N 1
ATOM 3972 C CA . PHE B 1 247 ? 17.97 -28.858 6.447 1 11.732 243 PHE B CA 1
ATOM 3973 C C . PHE B 1 247 ? 17.182 -29.24 7.696 1 11.808 243 PHE B C 1
ATOM 3974 O O . PHE B 1 247 ? 16.743 -30.383 7.864 1 11.98 243 PHE B O 1
ATOM 3982 N N . GLU B 1 248 ? 16.993 -28.247 8.567 1 11.473 244 GLU B N 1
ATOM 3983 C CA . GLU B 1 248 ? 16.16 -28.382 9.747 1 11.283 244 GLU B CA 1
ATOM 3984 C C . GLU B 1 248 ? 15.367 -27.091 9.918 1 9.912 244 GLU B C 1
ATOM 3985 O O . GLU B 1 248 ? 15.951 -26.014 9.949 1 9.955 244 GLU B O 1
ATOM 3991 N N . ILE B 1 249 ? 14.042 -27.204 10.029 1 9.478 245 ILE B N 1
ATOM 3992 C CA . ILE B 1 249 ? 13.216 -26.032 10.273 1 8.871 245 ILE B CA 1
ATOM 3993 C C . ILE B 1 249 ? 13.05 -25.864 11.781 1 8.79 245 ILE B C 1
ATOM 3994 O O . ILE B 1 249 ? 12.619 -26.786 12.471 1 10.23 245 ILE B O 1
ATOM 3999 N N . PHE B 1 250 ? 13.384 -24.671 12.284 1 7.711 246 PHE B N 1
ATOM 4000 C CA . PHE B 1 250 ? 13.35 -24.416 13.714 1 7.96 246 PHE B CA 1
ATOM 4001 C C . PHE B 1 250 ? 11.99 -23.897 14.186 1 7.759 246 PHE B C 1
ATOM 4002 O O . PHE B 1 250 ? 11.73 -23.878 15.387 1 8.665 246 PHE B O 1
ATOM 4010 N N . THR B 1 251 ? 11.162 -23.454 13.234 1 7.183 247 THR B N 1
ATOM 4011 C CA . THR B 1 251 ? 9.932 -22.735 13.523 1 7.501 247 THR B CA 1
ATOM 4012 C C . THR B 1 251 ? 8.662 -23.455 13.082 1 7.474 247 THR B C 1
ATOM 4013 O O . THR B 1 251 ? 7.659 -22.82 12.796 1 6.963 247 THR B O 1
ATOM 4017 N N . LEU B 1 252 ? 8.675 -24.794 13.06 1 9.062 248 LEU B N 1
ATOM 4018 C CA . LEU B 1 252 ? 7.457 -25.525 12.763 1 8.48 248 LEU B CA 1
ATOM 4019 C C . LEU B 1 252 ? 6.408 -25.336 13.857 1 8.506 248 LEU B C 1
ATOM 4020 O O . LEU B 1 252 ? 6.727 -25.416 15.037 1 8.554 248 LEU B O 1
ATOM 4025 N N . SER B 1 253 ? 5.156 -25.105 13.443 1 7.517 249 SER B N 1
ATOM 4026 C CA . SER B 1 253 ? 4.029 -25.072 14.359 1 7.804 249 SER B CA 1
ATOM 4027 C C . SER B 1 253 ? 3.927 -26.359 15.174 1 8.941 249 SER B C 1
ATOM 4028 O O . SER B 1 253 ? 3.765 -27.434 14.598 1 9.102 249 SER B O 1
ATOM 4031 N N . PRO B 1 254 ? 4.016 -26.331 16.523 1 8.796 250 PRO B N 1
ATOM 4032 C CA . PRO B 1 254 ? 3.771 -27.541 17.304 1 9.099 250 PRO B CA 1
ATOM 4033 C C . PRO B 1 254 ? 2.399 -28.169 17.071 1 9.102 250 PRO B C 1
ATOM 4034 O O . PRO B 1 254 ? 2.276 -29.393 17.114 1 12.009 250 PRO B O 1
ATOM 4038 N N . LYS B 1 255 ? 1.384 -27.333 16.816 1 9.463 251 LYS B N 1
ATOM 4039 C CA . LYS B 1 255 ? 0.023 -27.8 16.587 1 11.221 251 LYS B CA 1
ATOM 4040 C C . LYS B 1 255 ? -0.334 -28.062 15.12 1 11.879 251 LYS B C 1
ATOM 4041 O O . LYS B 1 255 ? -1.509 -28.268 14.796 1 12.531 251 LYS B O 1
ATOM 4047 N N . LYS B 1 256 ? 0.678 -28.067 14.242 1 10.96 252 LYS B N 1
ATOM 4048 C CA . LYS B 1 256 ? 0.514 -28.317 12.815 1 12.551 252 LYS B CA 1
ATOM 4049 C C . LYS B 1 256 ? -0.41 -27.295 12.153 1 11.872 252 LYS B C 1
ATOM 4050 O O . LYS B 1 256 ? -1.161 -27.626 11.235 1 10.973 252 LYS B O 1
ATOM 4056 N N . LEU B 1 257 ? -0.352 -26.054 12.648 1 9.828 253 LEU B N 1
ATOM 4057 C CA . LEU B 1 257 ? -1.074 -24.932 12.076 1 10.446 253 LEU B CA 1
ATOM 4058 C C . LEU B 1 257 ? -0.149 -24.249 11.072 1 10.28 253 LEU B C 1
ATOM 4059 O O . LEU B 1 257 ? 0.314 -23.124 11.286 1 9.675 253 LEU B O 1
ATOM 4064 N N . ASP B 1 258 ? 0.116 -24.947 9.965 1 10.065 254 ASP B N 1
ATOM 4065 C CA . ASP B 1 258 ? 1.146 -24.52 9.027 1 10.107 254 ASP B CA 1
ATOM 4066 C C . ASP B 1 258 ? 0.664 -23.442 8.056 1 9.283 254 ASP B C 1
ATOM 4067 O O . ASP B 1 258 ? 1.414 -22.528 7.712 1 9.587 254 ASP B O 1
ATOM 4072 N N . TYR B 1 259 ? -0.591 -23.572 7.611 1 8.725 255 TYR B N 1
ATOM 4073 C CA . TYR B 1 259 ? -1.18 -22.63 6.68 1 8.975 255 TYR B CA 1
ATOM 4074 C C . TYR B 1 259 ? -2.691 -22.716 6.825 1 8.564 255 TYR B C 1
ATOM 4075 O O . TYR B 1 259 ? -3.198 -23.74 7.282 1 8.373 255 TYR B O 1
ATOM 4084 N N . PRO B 1 260 ? -3.44 -21.654 6.461 1 8.794 256 PRO B N 1
ATOM 4085 C CA . PRO B 1 260 ? -4.884 -21.64 6.66 1 9.665 256 PRO B CA 1
ATOM 4086 C C . PRO B 1 260 ? -5.636 -22.515 5.66 1 10.106 256 PRO B C 1
ATOM 4087 O O . PRO B 1 260 ? -5.128 -22.826 4.582 1 9.133 256 PRO B O 1
ATOM 4091 N N . PRO B 1 261 ? -6.88 -22.951 5.968 1 11.601 257 PRO B N 1
ATOM 4092 C CA . PRO B 1 261 ? -7.551 -22.63 7.224 1 11.47 257 PRO B CA 1
ATOM 4093 C C . PRO B 1 261 ? -7.019 -23.427 8.413 1 11.774 257 PRO B C 1
ATOM 4094 O O . PRO B 1 261 ? -6.51 -24.538 8.244 1 14.253 257 PRO B O 1
ATOM 4098 N N . TYR B 1 262 ? -7.168 -22.864 9.617 1 13.151 258 TYR B N 1
ATOM 4099 C CA . TYR B 1 262 ? -6.608 -23.464 10.815 1 14.378 258 TYR B CA 1
ATOM 4100 C C . TYR B 1 262 ? -7.666 -24.239 11.627 1 17.131 258 TYR B C 1
ATOM 4101 O O . TYR B 1 262 ? -8.855 -23.96 11.539 1 17.957 258 TYR B O 1
#

Secondary structure (DSSP, 8-state):
--S----HHHHHHHHHHHHHHHHHHHHHGGG--TT-BHHHHHHHHHHHHHHTT-EETTTTGGG--SSSEEEETTEEE-PPP-SPBP-TT-EEEEEEEEEETTEEEEEEEEEE-SS--HHHHHHHHHHHHHHHHHHHT-STT-BHHHHHHHHHHHHHHTT-EE--S--EEE-SSSSSEEEEE-SS--TT-SPBP-TT-EEEE--EEESS-S-EEE-TTTS--EEETT---EEE-BEEEEE-SSSEEES---TT---SS--/--PPP---HHHHHHHHHHHHHHHHHHHHHGGG--TT-BHHHHHHHHHHHHHHTT-EETTTTGGG--SSSEEEETTEEE-PPP-SPBP-TT-EEEEEEEEEETTEEEEEEEEEE-SSPPHHHHHHHHHHHHHHHHHHHT-STT-BHHHHHHHHHHHHHHTT-EE--S--EEE-SSSSSEEEEE-SS--TT-SPBP-TT-EEEE--EEESS-S-EEE-TTTS--EEETT---EEE-BEEEEE-SSSEEES---TT---SS--

B-factor: mean 14.81, std 8.38, range [4.33, 71.36]

Solvent-accessible surface area: 21852 Å² total

=== Feature glossary ===
The record interleaves many kinds of information about one protein. Here is each kind framed as the question it answers.

Q: Are the domains correctly placed relative to each other?
A: Predicted aligned error is AlphaFold's pairwise confidence. Unlike pLDDT (per-residue), PAE is per-residue-pair and captures whether two parts of the structure are correctly placed relative to each other. Units are ångströms of expected positional error.

Q: Which residues are in helices, strands, or loops?
A: Eight-state secondary structure (DSSP): H is the canonical α-helix, G the tighter 3₁₀-helix, I the wider π-helix; E/B are β-structure, T and S are turns and bends, and '-' is everything else. DSSP derives these from the pattern of main-chain N–H···O=C hydrogen bonds, not from the sequence.

Q: What if only a Cα trace is available?
A: P-SEA three-state annotation labels each residue as helix, strand, or coil based purely on the geometry of the Cα trace. It serves as a fallback when the full backbone (and thus DSSP) is unavailable.

Q: What are the backbone torsion angles?
A: φ (phi) and ψ (psi) are the two rotatable backbone dihedrals per residue: φ is the C(i-1)–N–Cα–C torsion, ψ is the N–Cα–C–N(i+1) torsion, both in degrees on (−180°, 180°]. α-helical residues cluster near (−60°, −45°); β-strand residues near (−120°, +130°). A Ramachandran plot is simply a scatter of (φ, ψ) for every residue.

Q: What known structures does this most resemble?
A: Structural nearest neighbors (via Foldseek easy-search vs the PDB). Reported per hit: target PDB id, E-value, and alignment TM-score. A TM-score above ~0.5 is the conventional threshold for 'same fold'.

Q: What family and function is it annotated with?
A: Database cross-references. InterPro integrates a dozen domain/family signature databases into unified entries with residue-range hits. GO terms attach function/process/location labels with evidence codes. CATH codes position the fold in a four-level structural taxonomy. Organism is the NCBI-taxonomy species name.

Q: Which residues are buried vs exposed?
A: Solvent accessibility: the surface area of each residue that a 1.4 Å water probe can touch, in Å². When only backbone atoms are present the absolute values are lower than full-atom SASA (side chains contribute most of the area) and are flagged as backbone-only.

Q: What do the diagnostic plots show?
A: Three diagnostic plots accompany the record. The Cα contact map visualizes the tertiary structure as a 2D adjacency matrix (8 Å cutoff, sequence-local contacts suppressed). The Ramachandran plot shows the distribution of backbone (φ, ψ) torsions, with points in the α and β basins reflecting secondary structure content. The PAE plot shows AlphaFold's inter-residue confidence as a color matrix.

Q: What is the amino-acid chain?
A: The amino-acid sequence is the protein's primary structure: the linear order of residues from the N-terminus to the C-terminus, written in one-letter code. Everything else here — the 3D coordinates, the secondary structure, the domain annotations — is ultimately a consequence of this string.

Q: What do the rendered images show?
A: The six renders are orthographic views along the three Cartesian axes in both directions. Representation (cartoon, sticks, or surface) and color scheme (sequence-rainbow or by-chain) vary across proteins so the training set covers all the common visualization conventions.

Q: Where is each backbone atom in 3D?
A: The mmCIF table is the protein's shape written out atom by atom. For each backbone N, Cα, C, and carbonyl O, it records an (x, y, z) coordinate triple in Å plus the residue type, chain letter, and residue number.

Q: How mobile is each atom in the crystal?
A: For experimental (PDB) structures, the B-factor (temperature factor) quantifies the positional spread of each atom in the crystal — a combination of thermal vibration and static disorder — in units of Å². High B-factors mark flexible loops or poorly resolved regions; low B-factors mark the rigid, well-ordered core.

Q: How big and how compact is the whole molecule?
A: Three whole-structure scalars: the radius of gyration (RMS distance of Cα from centroid, in Å), the count of Cα–Cα contacts (pairs closer than 8 Å and separated by more than four residues in sequence — i.e. tertiary, not local, contacts), and the bounding-box dimensions. Together they distinguish compact globular folds from extended fibres or disordered chains.

Q: What does the local fold look like, residue by residue?
A: A 3Di character summarizes, for each residue, the relative orientation of the Cα frame of its nearest spatial neighbor. Because it encodes fold topology rather than chemistry, 3Di alignments detect remote structural similarity that sequence alignment misses.

Q: How confident is the AlphaFold model at each residue?
A: For AlphaFold models, the B-factor field carries pLDDT — the model's own estimate of local accuracy on a 0–100 scale. Regions with pLDDT<50 should be treated as essentially unmodeled; they often correspond to intrinsically disordered segments.